Protein 9DUJ (pdb70)

Secondary structure (DSSP, 8-state):
---SS--TTSHHHHH--HHHHHHHHHH-SEEEETTTTEEEE-SHHHHHHHHT-TTTEES-GGGGT-PPPTT--SGGG--TTTTHHHHHHHHHHHHTS-HHHHHHHHHHHHHHHHHHHHTSS-EEIIIIIIHHHHHHHHHHHHT-PPPP-SHHHHHHHHHHHHHTTTTT-GGGHHHHHHHHHHHHHHHHHHHHS--SSSHHHHHHHH-TTSS--SSHHHHHHHHHHHHHHHHHHHHHHHHHHHHHHHSTTHHHHHHTTSS-HHHHHHHHHHHH-SB--EEEEE-S-EEETTEEE-TT-EEEE-HHHHTT-TTTSSSTTS--TT-SS----TT--GGG--S-HHHHHHHHHHHHHHHTTSTT-EE-S--EE-S-SSB--EEE-EEE--/----

Sequence (390 aa):
HTDPLFSPLDPAVLADPYPVYRRLRETTHPVYWHAGLDSWLMTRHADCTTAILRDPGRFSTDFRKKIDIPTPPTLLSLQTLDPPDQTPLRHLALDAVRAQDLDALRKELTLFADQLLDEELADRESFDFIHHDYADVFTLRAITRFIGVEPPETDEAFARFNDDLDHSMDAQLDPDAEEPGLRARAHFNDLVRSSWLGDPGPHGVLPDVVRLLPGSGVEADDVLVNSVRAFFHAGFEVPSRFLGNALAALLATPGAWEQLVRGDVGLDTAVEELIRYVGPVQALARACLQDTELGGMAVKEGQVVTALIGAANRDPDQFPDPETLRLDRKPNNHLGFGRGAHSCLGLNVARIEAHVTLGALLRHHPPGGVVRSAGEPVVRPNGTLRGLSRRLPLTTLGRYLH

Structure (mmCIF, N/CA/C/O backbone):
data_9DUJ
#
_entry.id   9DUJ
#
_cell.length_a   56.258
_cell.length_b   77.833
_cell.length_c   89.178
_cell.angle_alpha   90.00
_cell.angle_beta   90.00
_cell.angle_gamma   90.00
#
_symmetry.space_group_name_H-M   'P 21 21 21'
#
loop_
_entity.id
_entity.type
_entity.pdbx_description
1 polymer 'Cytochrome P450'
2 polymer NLE-ARG-TYR-LEU-HIS
3 non-polymer 'PROTOPORPHYRIN IX CONTAINING FE'
4 non-polymer 'CHLORIDE ION'
5 non-polymer 'ACETATE ION'
6 non-polymer GLYCEROL
7 water water
#
loop_
_atom_site.group_PDB
_atom_site.id
_atom_site.type_symbol
_atom_site.label_atom_id
_atom_site.label_alt_id
_atom_site.label_comp_id
_atom_site.label_asym_id
_atom_site.label_entity_id
_atom_site.label_seq_id
_atom_site.pdbx_PDB_ins_code
_atom_site.Cartn_x
_atom_site.Cartn_y
_atom_site.Cartn_z
_atom_site.occupancy
_atom_site.B_iso_or_equiv
_atom_site.auth_seq_id
_atom_site.auth_comp_id
_atom_site.auth_asym_id
_atom_site.auth_atom_id
_atom_site.pdbx_PDB_model_num
ATOM 1 N N . HIS A 1 11 ? -34.846 -8.423 37.176 1.00 54.92 9 HIS A N 1
ATOM 2 C CA . HIS A 1 11 ? -34.522 -9.136 35.945 1.00 50.23 9 HIS A CA 1
ATOM 3 C C . HIS A 1 11 ? -33.078 -9.630 35.980 1.00 49.11 9 HIS A C 1
ATOM 4 O O . HIS A 1 11 ? -32.724 -10.600 35.307 1.00 45.36 9 HIS A O 1
ATOM 11 N N . THR A 1 12 ? -32.252 -8.952 36.773 1.00 43.25 10 THR A N 1
ATOM 12 C CA . THR A 1 12 ? -30.846 -9.313 36.886 1.00 39.34 10 THR A CA 1
ATOM 13 C C . THR A 1 12 ? -30.693 -10.677 37.551 1.00 33.43 10 THR A C 1
ATOM 14 O O . THR A 1 12 ? -31.411 -11.011 38.498 1.00 36.43 10 THR A O 1
ATOM 18 N N . ASP A 1 13 ? -29.758 -11.474 37.041 1.00 27.80 11 ASP A N 1
ATOM 19 C CA . ASP A 1 13 ? -29.503 -12.775 37.640 1.00 26.63 11 ASP A CA 1
ATOM 20 C C . ASP A 1 13 ? -28.761 -12.599 38.965 1.00 24.37 11 ASP A C 1
ATOM 21 O O . ASP A 1 13 ? -27.837 -11.783 39.060 1.00 23.94 11 ASP A O 1
ATOM 26 N N . PRO A 1 14 ? -29.142 -13.339 40.011 1.00 22.67 12 PRO A N 1
ATOM 27 C CA . PRO A 1 14 ? -28.512 -13.127 41.324 1.00 28.06 12 PRO A CA 1
ATOM 28 C C . PRO A 1 14 ? -27.053 -13.561 41.398 1.00 24.87 12 PRO A C 1
ATOM 29 O O . PRO A 1 14 ? -26.390 -13.252 42.399 1.00 25.29 12 PRO A O 1
ATOM 33 N N . LEU A 1 15 ? -26.516 -14.235 40.379 1.00 21.07 13 LEU A N 1
ATOM 34 C CA . LEU A 1 15 ? -25.164 -14.765 40.492 1.00 19.31 13 LEU A CA 1
ATOM 35 C C . LEU A 1 15 ? -24.243 -14.414 39.330 1.00 17.04 13 LEU A C 1
ATOM 36 O O . LEU A 1 15 ? -23.037 -14.261 39.533 1.00 19.84 13 LEU A O 1
ATOM 41 N N . PHE A 1 16 ? -24.773 -14.297 38.113 1.00 16.52 14 PHE A N 1
ATOM 42 C CA . PHE A 1 16 ? -23.903 -14.218 36.941 1.00 15.75 14 PHE A CA 1
ATOM 43 C C . PHE A 1 16 ? -24.572 -13.436 35.818 1.00 13.14 14 PHE A C 1
ATOM 44 O O . PHE A 1 16 ? -25.601 -13.860 35.285 1.00 14.96 14 PHE A O 1
ATOM 52 N N . SER A 1 17 ? -23.986 -12.287 35.465 1.00 15.92 15 SER A N 1
ATOM 53 C CA . SER A 1 17 ? -24.459 -11.432 34.375 1.00 16.69 15 SER A CA 1
ATOM 54 C C . SER A 1 17 ? -23.313 -11.271 33.386 1.00 14.92 15 SER A C 1
ATOM 55 O O . SER A 1 17 ? -22.496 -10.346 33.520 1.00 16.43 15 SER A O 1
ATOM 58 N N . PRO A 1 18 ? -23.218 -12.142 32.373 1.00 14.90 16 PRO A N 1
ATOM 59 C CA . PRO A 1 18 ? -21.992 -12.184 31.555 1.00 14.59 16 PRO A CA 1
ATOM 60 C C . PRO A 1 18 ? -21.725 -10.925 30.746 1.00 12.73 16 PRO A C 1
ATOM 61 O O . PRO A 1 18 ? -20.564 -10.670 30.409 1.00 15.44 16 PRO A O 1
ATOM 65 N N . LEU A 1 19 ? -22.747 -10.134 30.415 1.00 14.70 17 LEU A N 1
ATOM 66 C CA . LEU A 1 19 ? -22.554 -8.921 29.631 1.00 15.09 17 LEU A CA 1
ATOM 67 C C . LEU A 1 19 ? -22.610 -7.650 30.478 1.00 16.45 17 LEU A C 1
ATOM 68 O O . LEU A 1 19 ? -22.548 -6.544 29.929 1.00 17.87 17 LEU A O 1
ATOM 73 N N . ASP A 1 20 ? -22.714 -7.780 31.795 1.00 16.92 18 ASP A N 1
ATOM 74 C CA . ASP A 1 20 ? -22.531 -6.632 32.675 1.00 17.27 18 ASP A CA 1
ATOM 75 C C . ASP A 1 20 ? -21.119 -6.082 32.492 1.00 18.25 18 ASP A C 1
ATOM 76 O O . ASP A 1 20 ? -20.152 -6.851 32.549 1.00 14.69 18 ASP A O 1
ATOM 81 N N . PRO A 1 21 ? -20.951 -4.774 32.273 1.00 18.44 19 PRO A N 1
ATOM 82 C CA . PRO A 1 21 ? -19.591 -4.237 32.084 1.00 17.34 19 PRO A CA 1
ATOM 83 C C . PRO A 1 21 ? -18.632 -4.547 33.221 1.00 15.49 19 PRO A C 1
ATOM 84 O O . PRO A 1 21 ? -17.430 -4.718 32.974 1.00 17.01 19 PRO A O 1
ATOM 88 N N . ALA A 1 22 ? -19.111 -4.623 34.463 1.00 15.54 20 ALA A N 1
ATOM 89 C CA . ALA A 1 22 ? -18.204 -4.959 35.552 1.00 14.76 20 ALA A CA 1
ATOM 90 C C . ALA A 1 22 ? -17.752 -6.413 35.477 1.00 17.75 20 ALA A C 1
ATOM 91 O O . ALA A 1 22 ? -16.621 -6.732 35.867 1.00 19.35 20 ALA A O 1
ATOM 93 N N . VAL A 1 23 ? -18.615 -7.298 34.976 1.00 14.24 21 VAL A N 1
ATOM 94 C CA . VAL A 1 23 ? -18.223 -8.691 34.784 1.00 13.35 21 VAL A CA 1
ATOM 95 C C . VAL A 1 23 ? -17.277 -8.820 33.595 1.00 14.12 21 VAL A C 1
ATOM 96 O O . VAL A 1 23 ? -16.261 -9.524 33.665 1.00 14.15 21 VAL A O 1
ATOM 100 N N . LEU A 1 24 ? -17.589 -8.135 32.488 1.00 13.79 22 LEU A N 1
ATOM 101 C CA . LEU A 1 24 ? -16.709 -8.150 31.322 1.00 13.13 22 LEU A CA 1
ATOM 102 C C . LEU A 1 24 ? -15.312 -7.640 31.650 1.00 14.15 22 LEU A C 1
ATOM 103 O O . LEU A 1 24 ? -14.327 -8.110 31.067 1.00 13.68 22 LEU A O 1
ATOM 108 N N . ALA A 1 25 ? -15.196 -6.685 32.573 1.00 12.71 23 ALA A N 1
ATOM 109 C CA . ALA A 1 25 ? -13.876 -6.185 32.939 1.00 14.22 23 ALA A CA 1
ATOM 110 C C . ALA A 1 25 ? -13.015 -7.285 33.548 1.00 15.75 23 ALA A C 1
ATOM 111 O O . ALA A 1 25 ? -11.802 -7.339 33.311 1.00 18.85 23 ALA A O 1
ATOM 113 N N . ASP A 1 26 ? -13.624 -8.170 34.344 1.00 14.65 24 ASP A N 1
ATOM 114 C CA . ASP A 1 26 ? -12.903 -9.261 34.989 1.00 16.60 24 ASP A CA 1
ATOM 115 C C . ASP A 1 26 ? -13.899 -10.321 35.441 1.00 12.44 24 ASP A C 1
ATOM 116 O O . ASP A 1 26 ? -14.443 -10.233 36.549 1.00 15.56 24 ASP A O 1
ATOM 121 N N . PRO A 1 27 ? -14.162 -11.347 34.628 1.00 10.36 25 PRO A N 1
ATOM 122 C CA . PRO A 1 27 ? -15.207 -12.313 34.996 1.00 10.42 25 PRO A CA 1
ATOM 123 C C . PRO A 1 27 ? -14.765 -13.372 35.981 1.00 10.04 25 PRO A C 1
ATOM 124 O O . PRO A 1 27 ? -15.624 -14.078 36.522 1.00 11.87 25 PRO A O 1
ATOM 128 N N . TYR A 1 28 ? -13.480 -13.501 36.236 1.00 10.39 26 TYR A N 1
ATOM 129 C CA . TYR A 1 28 ? -13.002 -14.666 36.970 1.00 10.05 26 TYR A CA 1
ATOM 130 C C . TYR A 1 28 ? -13.430 -14.677 38.439 1.00 11.25 26 TYR A C 1
ATOM 131 O O . TYR A 1 28 ? -13.761 -15.754 38.943 1.00 12.12 26 TYR A O 1
ATOM 140 N N . PRO A 1 29 ? -13.472 -13.546 39.161 1.00 11.75 27 PRO A N 1
ATOM 141 C CA . PRO A 1 29 ? -14.064 -13.604 40.510 1.00 11.45 27 PRO A CA 1
ATOM 142 C C . PRO A 1 29 ? -15.527 -13.998 40.502 1.00 10.76 27 PRO A C 1
ATOM 143 O O . PRO A 1 29 ? -15.990 -14.658 41.444 1.00 12.46 27 PRO A O 1
ATOM 147 N N . VAL A 1 30 ? -16.276 -13.605 39.470 1.00 11.49 28 VAL A N 1
ATOM 148 C CA . VAL A 1 30 ? -17.680 -13.983 39.382 1.00 11.69 28 VAL A CA 1
ATOM 149 C C . VAL A 1 30 ? -17.803 -15.476 39.109 1.00 11.44 28 VAL A C 1
ATOM 150 O O . VAL A 1 30 ? -18.612 -16.174 39.734 1.00 11.85 28 VAL A O 1
ATOM 154 N N . TYR A 1 31 ? -16.981 -15.994 38.188 1.00 11.56 29 TYR A N 1
ATOM 155 C CA . TYR A 1 31 ? -16.913 -17.434 37.963 1.00 11.10 29 TYR A CA 1
ATOM 156 C C . TYR A 1 31 ? -16.619 -18.177 39.254 1.00 8.37 29 TYR A C 1
ATOM 157 O O . TYR A 1 31 ? -17.183 -19.252 39.510 1.00 9.72 29 TYR A O 1
ATOM 166 N N . ARG A 1 32 ? -15.685 -17.647 40.048 1.00 8.44 30 ARG A N 1
ATOM 167 C CA . ARG A 1 32 ? -15.289 -18.333 41.276 1.00 9.25 30 ARG A CA 1
ATOM 168 C C . ARG A 1 32 ? -16.426 -18.358 42.291 1.00 11.64 30 ARG A C 1
ATOM 169 O O . ARG A 1 32 ? -16.710 -19.407 42.879 1.00 11.80 30 ARG A O 1
ATOM 177 N N . ARG A 1 33 ? -17.103 -17.223 42.489 1.00 13.08 31 ARG A N 1
ATOM 178 C CA . ARG A 1 33 ? -18.242 -17.198 43.404 1.00 13.47 31 ARG A CA 1
ATOM 179 C C . ARG A 1 33 ? -19.344 -18.140 42.933 1.00 14.02 31 ARG A C 1
ATOM 180 O O . ARG A 1 33 ? -19.966 -18.837 43.742 1.00 15.18 31 ARG A O 1
ATOM 188 N N . LEU A 1 34 ? -19.567 -18.210 41.619 1.00 11.85 32 LEU A N 1
ATOM 189 C CA . LEU A 1 34 ? -20.557 -19.133 41.079 1.00 10.93 32 LEU A CA 1
ATOM 190 C C . LEU A 1 34 ? -20.161 -20.586 41.346 1.00 11.81 32 LEU A C 1
ATOM 191 O O . LEU A 1 34 ? -20.983 -21.397 41.795 1.00 12.71 32 LEU A O 1
ATOM 196 N N . ARG A 1 35 ? -18.896 -20.930 41.079 1.00 11.10 33 ARG A N 1
ATOM 197 C CA . ARG A 1 35 ? -18.409 -22.290 41.315 1.00 10.17 33 ARG A CA 1
ATOM 198 C C . ARG A 1 35 ? -18.556 -22.692 42.779 1.00 10.34 33 ARG A C 1
ATOM 199 O O . ARG A 1 35 ? -18.900 -23.843 43.085 1.00 12.34 33 ARG A O 1
ATOM 207 N N . GLU A 1 36 ? -18.298 -21.755 43.689 1.00 9.86 34 GLU A N 1
ATOM 208 C CA . GLU A 1 36 ? -18.358 -22.052 45.117 1.00 10.91 34 GLU A CA 1
ATOM 209 C C . GLU A 1 36 ? -19.791 -22.211 45.606 1.00 14.08 34 GLU A C 1
ATOM 210 O O . GLU A 1 36 ? -20.036 -22.974 46.550 1.00 18.04 34 GLU A O 1
ATOM 216 N N . THR A 1 37 ? -20.740 -21.506 44.994 1.00 13.52 35 THR A N 1
ATOM 217 C CA A THR A 1 37 ? -22.110 -21.513 45.491 0.18 14.19 35 THR A CA 1
ATOM 218 C CA B THR A 1 37 ? -22.130 -21.447 45.438 0.82 14.11 35 THR A CA 1
ATOM 219 C C . THR A 1 37 ? -23.015 -22.468 44.723 1.00 13.82 35 THR A C 1
ATOM 220 O O . THR A 1 37 ? -23.736 -23.247 45.354 1.00 15.27 35 THR A O 1
ATOM 227 N N . HIS A 1 38 ? -22.985 -22.460 43.392 1.00 11.06 36 HIS A N 1
ATOM 228 C CA . HIS A 1 38 ? -23.812 -23.351 42.583 1.00 11.67 36 HIS A CA 1
ATOM 229 C C . HIS A 1 38 ? -22.978 -23.832 41.410 1.00 10.91 36 HIS A C 1
ATOM 230 O O . HIS A 1 38 ? -23.089 -23.303 40.300 1.00 11.58 36 HIS A O 1
ATOM 237 N N . PRO A 1 39 ? -22.135 -24.847 41.616 1.00 10.23 37 PRO A N 1
ATOM 238 C CA . PRO A 1 39 ? -21.260 -25.308 40.517 1.00 9.38 37 PRO A CA 1
ATOM 239 C C . PRO A 1 39 ? -22.019 -25.879 39.334 1.00 12.32 37 PRO A C 1
ATOM 240 O O . PRO A 1 39 ? -21.451 -25.975 38.230 1.00 10.30 37 PRO A O 1
ATOM 244 N N . VAL A 1 40 ? -23.282 -26.253 39.529 1.00 10.89 38 VAL A N 1
ATOM 245 C CA . VAL A 1 40 ? -24.213 -26.610 38.465 1.00 9.56 38 VAL A CA 1
ATOM 246 C C . VAL A 1 40 ? -25.455 -25.758 38.688 1.00 13.11 38 VAL A C 1
ATOM 247 O O . VAL A 1 40 ? -26.207 -25.985 39.647 1.00 14.26 38 VAL A O 1
ATOM 251 N N . TYR A 1 41 ? -25.660 -24.765 37.827 1.00 11.77 39 TYR A N 1
ATOM 252 C CA . TYR A 1 41 ? -26.536 -23.637 38.126 1.00 12.39 39 TYR A CA 1
ATOM 253 C C . TYR A 1 41 ? -27.511 -23.398 36.986 1.00 14.25 39 TYR A C 1
ATOM 254 O O . TYR A 1 41 ? -27.090 -23.230 35.840 1.00 12.33 39 TYR A O 1
ATOM 263 N N . TRP A 1 42 ? -28.808 -23.350 37.293 1.00 13.15 40 TRP A N 1
ATOM 264 C CA . TRP A 1 42 ? -29.787 -22.995 36.274 1.00 12.84 40 TRP A CA 1
ATOM 265 C C . TRP A 1 42 ? -29.818 -21.480 36.112 1.00 12.20 40 TRP A C 1
ATOM 266 O O . TRP A 1 42 ? -30.147 -20.749 37.055 1.00 14.42 40 TRP A O 1
ATOM 277 N N . HIS A 1 43 ? -29.464 -21.011 34.918 1.00 11.23 41 HIS A N 1
ATOM 278 C CA . HIS A 1 43 ? -29.476 -19.595 34.589 1.00 14.26 41 HIS A CA 1
ATOM 279 C C . HIS A 1 43 ? -30.695 -19.333 33.709 1.00 13.34 41 HIS A C 1
ATOM 280 O O . HIS A 1 43 ? -30.737 -19.759 32.552 1.00 15.55 41 HIS A O 1
ATOM 287 N N . ALA A 1 44 ? -31.697 -18.652 34.276 1.00 17.10 42 ALA A N 1
ATOM 288 C CA . ALA A 1 44 ? -32.959 -18.450 33.570 1.00 16.94 42 ALA A CA 1
ATOM 289 C C . ALA A 1 44 ? -32.788 -17.568 32.335 1.00 14.88 42 ALA A C 1
ATOM 290 O O . ALA A 1 44 ? -33.374 -17.850 31.285 1.00 17.90 42 ALA A O 1
ATOM 292 N N . GLY A 1 45 ? -31.994 -16.500 32.441 1.00 17.66 43 GLY A N 1
ATOM 293 C CA . GLY A 1 45 ? -31.805 -15.616 31.301 1.00 18.26 43 GLY A CA 1
ATOM 294 C C . GLY A 1 45 ? -31.135 -16.309 30.131 1.00 19.94 43 GLY A C 1
ATOM 295 O O . GLY A 1 45 ? -31.495 -16.086 28.972 1.00 19.72 43 GLY A O 1
ATOM 296 N N . LEU A 1 46 ? -30.153 -17.159 30.417 1.00 15.41 44 LEU A N 1
ATOM 297 C CA . LEU A 1 46 ? -29.485 -17.929 29.375 1.00 14.42 44 LEU A CA 1
ATOM 298 C C . LEU A 1 46 ? -30.253 -19.180 28.978 1.00 16.88 44 LEU A C 1
ATOM 299 O O . LEU A 1 46 ? -29.890 -19.815 27.978 1.00 15.82 44 LEU A O 1
ATOM 304 N N . ASP A 1 47 ? -31.300 -19.536 29.728 1.00 16.69 45 ASP A N 1
ATOM 305 C CA . ASP A 1 47 ? -32.090 -20.744 29.492 1.00 15.65 45 ASP A CA 1
ATOM 306 C C . ASP A 1 47 ? -31.185 -21.974 29.403 1.00 15.39 45 ASP A C 1
ATOM 307 O O . ASP A 1 47 ? -31.301 -22.801 28.497 1.00 16.04 45 ASP A O 1
ATOM 312 N N . SER A 1 48 ? -30.271 -22.087 30.364 1.00 14.17 46 SER A N 1
ATOM 313 C CA . SER A 1 48 ? -29.246 -23.124 30.319 1.00 13.59 46 SER A CA 1
ATOM 314 C C . SER A 1 48 ? -28.722 -23.398 31.722 1.00 10.78 46 SER A C 1
ATOM 315 O O . SER A 1 48 ? -28.656 -22.498 32.559 1.00 12.69 46 SER A O 1
ATOM 318 N N . TRP A 1 49 ? -28.333 -24.649 31.965 1.00 12.08 47 TRP A N 1
ATOM 319 C CA . TRP A 1 49 ? -27.470 -24.940 33.097 1.00 10.55 47 TRP A CA 1
ATOM 320 C C . TRP A 1 49 ? -26.068 -24.428 32.800 1.00 12.13 47 TRP A C 1
ATOM 321 O O . TRP A 1 49 ? -25.609 -24.458 31.654 1.00 11.81 47 TRP A O 1
ATOM 332 N N . LEU A 1 50 ? -25.388 -23.952 33.841 1.00 9.30 48 LEU A N 1
ATOM 333 C CA . LEU A 1 50 ? -23.998 -23.521 33.737 1.00 9.58 48 LEU A CA 1
ATOM 334 C C . LEU A 1 50 ? -23.135 -24.402 34.634 1.00 9.59 48 LEU A C 1
ATOM 335 O O . LEU A 1 50 ? -23.398 -24.512 35.841 1.00 9.14 48 LEU A O 1
ATOM 340 N N . MET A 1 51 ? -22.129 -25.060 34.044 1.00 8.75 49 MET A N 1
ATOM 341 C CA . MET A 1 51 ? -21.189 -25.922 34.755 1.00 7.63 49 MET A CA 1
ATOM 342 C C . MET A 1 51 ? -19.844 -25.210 34.842 1.00 8.41 49 MET A C 1
ATOM 343 O O . MET A 1 51 ? -19.241 -24.883 33.806 1.00 9.46 49 MET A O 1
ATOM 348 N N . THR A 1 52 ? -19.370 -24.972 36.065 1.00 9.07 50 THR A N 1
ATOM 349 C CA . THR A 1 52 ? -18.130 -24.236 36.284 1.00 8.11 50 THR A CA 1
ATOM 350 C C . THR A 1 52 ? -16.992 -25.100 36.818 1.00 8.42 50 THR A C 1
ATOM 351 O O . THR A 1 52 ? -15.903 -24.575 37.081 1.00 8.20 50 THR A O 1
ATOM 355 N N . ARG A 1 53 ? -17.193 -26.411 36.948 1.00 8.48 51 ARG A N 1
ATOM 356 C CA . ARG A 1 53 ? -16.149 -27.305 37.429 1.00 9.29 51 ARG A CA 1
ATOM 357 C C . ARG A 1 53 ? -15.531 -28.103 36.289 1.00 6.29 51 ARG A C 1
ATOM 358 O O . ARG A 1 53 ? -16.202 -28.477 35.327 1.00 9.87 51 ARG A O 1
ATOM 366 N N . HIS A 1 54 ? -14.240 -28.377 36.444 1.00 7.03 52 HIS A N 1
ATOM 367 C CA . HIS A 1 54 ? -13.457 -29.061 35.417 1.00 7.83 52 HIS A CA 1
ATOM 368 C C . HIS A 1 54 ? -13.967 -30.478 35.140 1.00 7.69 52 HIS A C 1
ATOM 369 O O . HIS A 1 54 ? -14.094 -30.880 33.977 1.00 8.54 52 HIS A O 1
ATOM 376 N N . ALA A 1 55 ? -14.293 -31.248 36.184 1.00 9.86 53 ALA A N 1
ATOM 377 C CA . ALA A 1 55 ? -14.747 -32.614 35.935 1.00 7.87 53 ALA A CA 1
ATOM 378 C C . ALA A 1 55 ? -16.088 -32.638 35.207 1.00 10.76 53 ALA A C 1
ATOM 379 O O . ALA A 1 55 ? -16.299 -33.469 34.314 1.00 11.12 53 ALA A O 1
ATOM 381 N N . ASP A 1 56 ? -17.012 -31.743 35.567 1.00 10.75 54 ASP A N 1
ATOM 382 C CA . ASP A 1 56 ? -18.313 -31.733 34.899 1.00 9.61 54 ASP A CA 1
ATOM 383 C C . ASP A 1 56 ? -18.188 -31.268 33.453 1.00 10.48 54 ASP A C 1
ATOM 384 O O . ASP A 1 56 ? -18.851 -31.809 32.556 1.00 10.97 54 ASP A O 1
ATOM 389 N N . CYS A 1 57 ? -17.363 -30.253 33.207 1.00 7.97 55 CYS A N 1
ATOM 390 C CA . CYS A 1 57 ? -17.163 -29.808 31.830 1.00 9.00 55 CYS A CA 1
ATOM 391 C C . CYS A 1 57 ? -16.542 -30.902 30.982 1.00 8.91 55 CYS A C 1
ATOM 392 O O . CYS A 1 57 ? -16.949 -31.106 29.831 1.00 9.75 55 CYS A O 1
ATOM 395 N N . THR A 1 58 ? -15.549 -31.623 31.519 1.00 10.18 56 THR A N 1
ATOM 396 C CA A THR A 1 58 ? -14.924 -32.712 30.769 0.86 10.47 56 THR A CA 1
ATOM 397 C CA B THR A 1 58 ? -14.960 -32.653 30.676 0.14 10.55 56 THR A CA 1
ATOM 398 C C . THR A 1 58 ? -15.943 -33.790 30.425 1.00 11.91 56 THR A C 1
ATOM 399 O O . THR A 1 58 ? -15.958 -34.329 29.310 1.00 12.98 56 THR A O 1
ATOM 406 N N . ALA A 1 59 ? -16.801 -34.124 31.395 1.00 11.48 57 ALA A N 1
ATOM 407 C CA . ALA A 1 59 ? -17.800 -35.166 31.172 1.00 13.57 57 ALA A CA 1
ATOM 408 C C . ALA A 1 59 ? -18.792 -34.765 30.088 1.00 13.18 57 ALA A C 1
ATOM 409 O O . ALA A 1 59 ? -19.173 -35.592 29.250 1.00 16.31 57 ALA A O 1
ATOM 411 N N . ILE A 1 60 ? -19.214 -33.500 30.080 1.00 11.23 58 ILE A N 1
ATOM 412 C CA . ILE A 1 60 ? -20.118 -33.019 29.041 1.00 11.11 58 ILE A CA 1
ATOM 413 C C . ILE A 1 60 ? -19.477 -33.164 27.664 1.00 11.63 58 ILE A C 1
ATOM 414 O O . ILE A 1 60 ? -20.095 -33.681 26.725 1.00 13.46 58 ILE A O 1
ATOM 419 N N . LEU A 1 61 ? -18.225 -32.717 27.525 1.00 9.30 59 LEU A N 1
ATOM 420 C CA . LEU A 1 61 ? -17.583 -32.712 26.213 1.00 10.19 59 LEU A CA 1
ATOM 421 C C . LEU A 1 61 ? -17.288 -34.114 25.697 1.00 12.64 59 LEU A C 1
ATOM 422 O O . LEU A 1 61 ? -17.216 -34.308 24.476 1.00 12.62 59 LEU A O 1
ATOM 427 N N . ARG A 1 62 ? -17.135 -35.091 26.584 1.00 11.80 60 ARG A N 1
ATOM 428 C CA . ARG A 1 62 ? -16.775 -36.445 26.180 1.00 11.60 60 ARG A CA 1
ATOM 429 C C . ARG A 1 62 ? -17.972 -37.350 25.895 1.00 14.51 60 ARG A C 1
ATOM 430 O O . ARG A 1 62 ? -17.766 -38.529 25.586 1.00 21.05 60 ARG A O 1
ATOM 438 N N . ASP A 1 63 ? -19.207 -36.852 25.965 1.00 14.36 61 ASP A N 1
ATOM 439 C CA . ASP A 1 63 ? -20.398 -37.705 25.863 1.00 15.48 61 ASP A CA 1
ATOM 440 C C . ASP A 1 63 ? -21.417 -37.143 24.877 1.00 15.72 61 ASP A C 1
ATOM 441 O O . ASP A 1 63 ? -22.449 -36.592 25.285 1.00 16.45 61 ASP A O 1
ATOM 446 N N . PRO A 1 64 ? -21.190 -37.320 23.569 1.00 14.85 62 PRO A N 1
ATOM 447 C CA . PRO A 1 64 ? -22.122 -36.753 22.577 1.00 16.13 62 PRO A CA 1
ATOM 448 C C . PRO A 1 64 ? -23.476 -37.438 22.539 1.00 17.23 62 PRO A C 1
ATOM 449 O O . PRO A 1 64 ? -24.453 -36.808 22.115 1.00 18.13 62 PRO A O 1
ATOM 453 N N . GLY A 1 65 ? -23.573 -38.700 22.964 1.00 18.77 63 GLY A N 1
ATOM 454 C CA . GLY A 1 65 ? -24.873 -39.347 23.030 1.00 20.91 63 GLY A CA 1
ATOM 455 C C . GLY A 1 65 ? -25.785 -38.757 24.081 1.00 20.46 63 GLY A C 1
ATOM 456 O O . GLY A 1 65 ? -27.011 -38.887 23.977 1.00 26.08 63 GLY A O 1
ATOM 457 N N . ARG A 1 66 ? -25.212 -38.108 25.088 1.00 15.23 64 ARG A N 1
ATOM 458 C CA . ARG A 1 66 ? -25.959 -37.445 26.145 1.00 14.70 64 ARG A CA 1
ATOM 459 C C . ARG A 1 66 ? -26.022 -35.936 25.960 1.00 15.46 64 ARG A C 1
ATOM 460 O O . ARG A 1 66 ? -27.035 -35.321 26.306 1.00 14.85 64 ARG A O 1
ATOM 468 N N . PHE A 1 67 ? -24.966 -35.335 25.403 1.00 12.83 65 PHE A N 1
ATOM 469 C CA . PHE A 1 67 ? -24.827 -33.883 25.314 1.00 12.58 65 PHE A CA 1
ATOM 470 C C . PHE A 1 67 ? -24.436 -33.538 23.881 1.00 10.14 65 PHE A C 1
ATOM 471 O O . PHE A 1 67 ? -23.276 -33.709 23.487 1.00 13.54 65 PHE A O 1
ATOM 479 N N . SER A 1 68 ? -25.410 -33.060 23.115 1.00 10.67 66 SER A N 1
ATOM 480 C CA . SER A 1 68 ? -25.321 -32.976 21.662 1.00 9.72 66 SER A CA 1
ATOM 481 C C . SER A 1 68 ? -25.032 -31.554 21.186 1.00 10.34 66 SER A C 1
ATOM 482 O O . SER A 1 68 ? -25.486 -30.578 21.787 1.00 10.86 66 SER A O 1
ATOM 485 N N . THR A 1 69 ? -24.307 -31.441 20.069 1.00 10.68 67 THR A N 1
ATOM 486 C CA . THR A 1 69 ? -24.161 -30.149 19.407 1.00 9.89 67 THR A CA 1
ATOM 487 C C . THR A 1 69 ? -25.276 -29.868 18.407 1.00 10.30 67 THR A C 1
ATOM 488 O O . THR A 1 69 ? -25.303 -28.781 17.829 1.00 11.23 67 THR A O 1
ATOM 492 N N . ASP A 1 70 ? -26.165 -30.831 18.168 1.00 11.49 68 ASP A N 1
ATOM 493 C CA . ASP A 1 70 ? -27.200 -30.740 17.137 1.00 10.95 68 ASP A CA 1
ATOM 494 C C . ASP A 1 70 ? -28.522 -30.463 17.841 1.00 12.19 68 ASP A C 1
ATOM 495 O O . ASP A 1 70 ? -29.222 -31.384 18.268 1.00 13.24 68 ASP A O 1
ATOM 500 N N . PHE A 1 71 ? -28.867 -29.181 17.964 1.00 11.12 69 PHE A N 1
ATOM 501 C CA . PHE A 1 71 ? -30.041 -28.817 18.750 1.00 11.01 69 PHE A CA 1
ATOM 502 C C . PHE A 1 71 ? -31.344 -29.162 18.036 1.00 12.13 69 PHE A C 1
ATOM 503 O O . PHE A 1 71 ? -32.413 -29.013 18.639 1.00 13.08 69 PHE A O 1
ATOM 511 N N . ARG A 1 72 ? -31.291 -29.607 16.775 1.00 14.58 70 ARG A N 1
ATOM 512 C CA . ARG A 1 72 ? -32.486 -30.170 16.156 1.00 13.92 70 ARG A CA 1
ATOM 513 C C . ARG A 1 72 ? -33.007 -31.350 16.962 1.00 15.32 70 ARG A C 1
ATOM 514 O O . ARG A 1 72 ? -34.211 -31.634 16.944 1.00 16.79 70 ARG A O 1
ATOM 522 N N . LYS A 1 73 ? -32.122 -32.030 17.697 1.00 14.13 71 LYS A N 1
ATOM 523 C CA A LYS A 1 73 ? -32.522 -33.164 18.520 0.48 14.35 71 LYS A CA 1
ATOM 524 C CA B LYS A 1 73 ? -32.523 -33.165 18.518 0.52 14.35 71 LYS A CA 1
ATOM 525 C C . LYS A 1 73 ? -33.360 -32.756 19.726 1.00 16.37 71 LYS A C 1
ATOM 526 O O . LYS A 1 73 ? -33.981 -33.629 20.348 1.00 19.72 71 LYS A O 1
ATOM 537 N N . ILE A 1 74 ? -33.410 -31.464 20.066 1.00 14.70 72 ILE A N 1
ATOM 538 C CA . ILE A 1 74 ? -34.313 -30.982 21.111 1.00 14.33 72 ILE A CA 1
ATOM 539 C C . ILE A 1 74 ? -35.261 -29.963 20.486 1.00 15.83 72 ILE A C 1
ATOM 540 O O . ILE A 1 74 ? -35.709 -29.013 21.142 1.00 18.68 72 ILE A O 1
ATOM 545 N N . ASP A 1 75 ? -35.546 -30.155 19.194 1.00 17.56 73 ASP A N 1
ATOM 546 C CA . ASP A 1 75 ? -36.620 -29.473 18.464 1.00 22.46 73 ASP A CA 1
ATOM 547 C C . ASP A 1 75 ? -36.326 -27.998 18.210 1.00 23.00 73 ASP A C 1
ATOM 548 O O . ASP A 1 75 ? -37.246 -27.180 18.133 1.00 25.01 73 ASP A O 1
ATOM 553 N N . ILE A 1 76 ? -35.059 -27.641 18.058 1.00 16.41 74 ILE A N 1
ATOM 554 C CA . ILE A 1 76 ? -34.654 -26.288 17.696 1.00 17.26 74 ILE A CA 1
ATOM 555 C C . ILE A 1 76 ? -34.083 -26.341 16.284 1.00 17.84 74 ILE A C 1
ATOM 556 O O . ILE A 1 76 ? -33.068 -27.015 16.064 1.00 17.78 74 ILE A O 1
ATOM 561 N N . PRO A 1 77 ? -34.701 -25.682 15.301 1.00 19.95 75 PRO A N 1
ATOM 562 C CA . PRO A 1 77 ? -34.189 -25.765 13.929 1.00 16.32 75 PRO A CA 1
ATOM 563 C C . PRO A 1 77 ? -32.841 -25.075 13.805 1.00 15.28 75 PRO A C 1
ATOM 564 O O . PRO A 1 77 ? -32.543 -24.109 14.513 1.00 17.78 75 PRO A O 1
ATOM 568 N N . THR A 1 78 ? -32.023 -25.586 12.888 1.00 15.53 76 THR A N 1
ATOM 569 C CA . THR A 1 78 ? -30.716 -24.993 12.637 1.00 14.46 76 THR A CA 1
ATOM 570 C C . THR A 1 78 ? -30.847 -23.915 11.572 1.00 13.70 76 THR A C 1
ATOM 571 O O . THR A 1 78 ? -31.271 -24.220 10.445 1.00 15.91 76 THR A O 1
ATOM 575 N N . PRO A 1 79 ? -30.512 -22.664 11.874 1.00 14.39 77 PRO A N 1
ATOM 576 C CA . PRO A 1 79 ? -30.666 -21.593 10.888 1.00 15.87 77 PRO A CA 1
ATOM 577 C C . PRO A 1 79 ? -29.774 -21.830 9.684 1.00 14.80 77 PRO A C 1
ATOM 578 O O . PRO A 1 79 ? -28.776 -22.566 9.764 1.00 14.58 77 PRO A O 1
ATOM 582 N N . PRO A 1 80 ? -30.098 -21.230 8.544 1.00 14.18 78 PRO A N 1
ATOM 583 C CA . PRO A 1 80 ? -29.164 -21.280 7.420 1.00 13.37 78 PRO A CA 1
ATOM 584 C C . PRO A 1 80 ? -27.812 -20.715 7.831 1.00 13.74 78 PRO A C 1
ATOM 585 O O . PRO A 1 80 ? -27.723 -19.815 8.674 1.00 13.10 78 PRO A O 1
ATOM 589 N N . THR A 1 81 ? -26.760 -21.257 7.209 1.00 11.74 79 THR A N 1
ATOM 590 C CA . THR A 1 81 ? -25.330 -21.023 7.421 1.00 12.59 79 THR A CA 1
ATOM 591 C C . THR A 1 81 ? -24.786 -21.803 8.619 1.00 11.40 79 THR A C 1
ATOM 592 O O . THR A 1 81 ? -23.563 -21.870 8.777 1.00 10.12 79 THR A O 1
ATOM 596 N N . LEU A 1 82 ? -25.628 -22.393 9.468 1.00 12.42 80 LEU A N 1
ATOM 597 C CA . LEU A 1 82 ? -25.127 -22.955 10.716 1.00 12.06 80 LEU A CA 1
ATOM 598 C C . LEU A 1 82 ? -25.091 -24.481 10.778 1.00 13.73 80 LEU A C 1
ATOM 599 O O . LEU A 1 82 ? -24.547 -25.023 11.748 1.00 13.25 80 LEU A O 1
ATOM 604 N N . LEU A 1 83 ? -25.622 -25.200 9.792 1.00 11.00 81 LEU A N 1
ATOM 605 C CA . LEU A 1 83 ? -25.466 -26.652 9.786 1.00 11.02 81 LEU A CA 1
ATOM 606 C C . LEU A 1 83 ? -24.077 -26.981 9.247 1.00 12.53 81 LEU A C 1
ATOM 607 O O . LEU A 1 83 ? -23.752 -26.656 8.097 1.00 11.94 81 LEU A O 1
ATOM 612 N N . SER A 1 84 ? -23.247 -27.603 10.081 1.00 11.55 82 SER A N 1
ATOM 613 C CA . SER A 1 84 ? -21.825 -27.722 9.778 1.00 11.81 82 SER A CA 1
ATOM 614 C C . SER A 1 84 ? -21.209 -28.775 10.688 1.00 12.45 82 SER A C 1
ATOM 615 O O . SER A 1 84 ? -21.877 -29.363 11.541 1.00 11.90 82 SER A O 1
ATOM 618 N N . LEU A 1 85 ? -19.909 -28.993 10.484 1.00 11.88 83 LEU A N 1
ATOM 619 C CA . LEU A 1 85 ? -19.089 -29.800 11.384 1.00 12.71 83 LEU A CA 1
ATOM 620 C C . LEU A 1 85 ? -19.353 -29.472 12.850 1.00 12.48 83 LEU A C 1
ATOM 621 O O . LEU A 1 85 ? -19.392 -30.375 13.694 1.00 12.66 83 LEU A O 1
ATOM 626 N N . GLN A 1 86 ? -19.530 -28.182 13.170 1.00 11.96 84 GLN A N 1
ATOM 627 C CA . GLN A 1 86 ? -19.696 -27.761 14.562 1.00 8.98 84 GLN A CA 1
ATOM 628 C C . GLN A 1 86 ? -21.026 -28.207 15.151 1.00 11.58 84 GLN A C 1
ATOM 629 O O . GLN A 1 86 ? -21.121 -28.380 16.370 1.00 13.48 84 GLN A O 1
ATOM 635 N N . THR A 1 87 ? -22.063 -28.387 14.324 1.00 10.70 85 THR A N 1
ATOM 636 C CA . THR A 1 87 ? -23.425 -28.576 14.816 1.00 11.01 85 THR A CA 1
ATOM 637 C C . THR A 1 87 ? -23.992 -29.935 14.421 1.00 11.85 85 THR A C 1
ATOM 638 O O . THR A 1 87 ? -25.217 -30.117 14.371 1.00 13.08 85 THR A O 1
ATOM 642 N N . LEU A 1 88 ? -23.120 -30.890 14.137 1.00 11.78 86 LEU A N 1
ATOM 643 C CA . LEU A 1 88 ? -23.488 -32.277 13.912 1.00 11.06 86 LEU A CA 1
ATOM 644 C C . LEU A 1 88 ? -22.802 -33.157 14.949 1.00 12.16 86 LEU 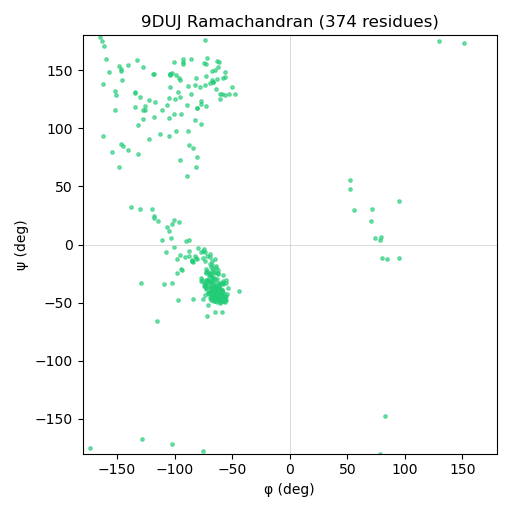A C 1
ATOM 645 O O . LEU A 1 88 ? -21.688 -32.856 15.389 1.00 13.11 86 LEU A O 1
ATOM 650 N N . ASP A 1 89 ? -23.482 -34.261 15.355 1.00 12.50 87 ASP A N 1
ATOM 651 C CA . ASP A 1 89 ? -22.926 -35.297 16.230 1.00 15.70 87 ASP A CA 1
ATOM 652 C C . ASP A 1 89 ? -22.495 -36.502 15.411 1.00 14.23 87 ASP A C 1
ATOM 653 O O . ASP A 1 89 ? -23.051 -36.763 14.340 1.00 13.42 87 ASP A O 1
ATOM 658 N N . PRO A 1 90 ? -21.575 -37.317 15.919 1.00 13.54 88 PRO A N 1
ATOM 659 C CA . PRO A 1 90 ? -21.357 -38.643 15.316 1.00 15.98 88 PRO A CA 1
ATOM 660 C C . PRO A 1 90 ? -22.648 -39.443 15.330 1.00 18.62 88 PRO A C 1
ATOM 661 O O . PRO A 1 90 ? -23.437 -39.348 16.283 1.00 19.35 88 PRO A O 1
ATOM 665 N N . PRO A 1 91 ? -22.914 -40.243 14.289 1.00 17.39 89 PRO A N 1
ATOM 666 C CA . PRO A 1 91 ? -22.066 -40.503 13.124 1.00 18.04 89 PRO A CA 1
ATOM 667 C C . PRO A 1 91 ? -22.234 -39.512 11.969 1.00 17.66 89 PRO A C 1
ATOM 668 O O . PRO A 1 91 ? -21.437 -39.565 11.038 1.00 18.86 89 PRO A O 1
ATOM 672 N N . ASP A 1 92 ? -23.244 -38.636 12.023 1.00 18.36 90 ASP A N 1
ATOM 673 C CA . ASP A 1 92 ? -23.469 -37.678 10.936 1.00 16.09 90 ASP A CA 1
ATOM 674 C C . ASP A 1 92 ? -22.255 -36.781 10.723 1.00 17.30 90 ASP A C 1
ATOM 675 O O . ASP A 1 92 ? -21.910 -36.437 9.587 1.00 16.91 90 ASP A O 1
ATOM 680 N N . GLN A 1 93 ? -21.617 -36.367 11.816 1.00 15.05 91 GLN A N 1
ATOM 681 C CA . GLN A 1 93 ? -20.444 -35.502 11.784 1.00 12.87 91 GLN A CA 1
ATOM 682 C C . GLN A 1 93 ? -19.183 -36.204 11.284 1.00 12.32 91 GLN A C 1
ATOM 683 O O . GLN A 1 93 ? -18.250 -35.534 10.822 1.00 12.77 91 GLN A O 1
ATOM 689 N N . THR A 1 94 ? -19.118 -37.528 11.379 1.00 13.92 92 THR A N 1
ATOM 690 C CA . THR A 1 94 ? -17.834 -38.213 11.303 1.00 13.32 92 THR A CA 1
ATOM 691 C C . THR A 1 94 ? -17.148 -38.092 9.939 1.00 15.02 92 THR A C 1
ATOM 692 O O . THR A 1 94 ? -15.932 -37.863 9.901 1.00 15.58 92 THR A O 1
ATOM 696 N N . PRO A 1 95 ? -17.850 -38.222 8.807 1.00 15.91 93 PRO A N 1
ATOM 697 C CA . PRO A 1 95 ? -17.150 -38.015 7.525 1.00 16.60 93 PRO A CA 1
ATOM 698 C C . PRO A 1 95 ? -16.517 -36.638 7.398 1.00 14.63 93 PRO A C 1
ATOM 699 O O . PRO A 1 95 ? -15.355 -36.537 6.970 1.00 15.17 93 PRO A O 1
ATOM 703 N N . LEU A 1 96 ? -17.251 -35.576 7.751 1.00 14.62 94 LEU A N 1
ATOM 704 C CA . LEU A 1 96 ? -16.690 -34.225 7.707 1.00 12.73 94 LEU A CA 1
ATOM 705 C C . LEU A 1 96 ? -15.524 -34.072 8.674 1.00 13.23 94 LEU A C 1
ATOM 706 O O . LEU A 1 96 ? -14.508 -33.444 8.350 1.00 14.23 94 LEU A O 1
ATOM 711 N N . ARG A 1 97 ? -15.674 -34.592 9.892 1.00 11.72 95 ARG A N 1
ATOM 712 C CA . ARG A 1 97 ? -14.601 -34.503 10.871 1.00 13.99 95 ARG A CA 1
ATOM 713 C C . ARG A 1 97 ? -13.335 -35.195 10.380 1.00 12.49 95 ARG A C 1
ATOM 714 O O . ARG A 1 97 ? -12.233 -34.655 10.511 1.00 12.61 95 ARG A O 1
ATOM 722 N N . HIS A 1 98 ? -13.473 -36.392 9.796 1.00 12.68 96 HIS A N 1
ATOM 723 C CA . HIS A 1 98 ? -12.306 -37.118 9.298 1.00 13.76 96 HIS A CA 1
ATOM 724 C C . HIS A 1 98 ? -11.673 -36.413 8.102 1.00 11.59 96 HIS A C 1
ATOM 725 O O . HIS A 1 98 ? -10.442 -36.387 7.977 1.00 14.67 96 HIS A O 1
ATOM 732 N N . LEU A 1 99 ? -12.497 -35.833 7.224 1.00 11.60 97 LEU A N 1
ATOM 733 C CA . LEU A 1 99 ? -11.978 -35.085 6.078 1.00 13.52 97 LEU A CA 1
ATOM 734 C C . LEU A 1 99 ? -11.170 -33.879 6.539 1.00 13.97 97 LEU A C 1
ATOM 735 O O . LEU A 1 99 ? -10.064 -33.629 6.047 1.00 14.69 97 LEU A O 1
ATOM 740 N N . ALA A 1 100 ? -11.707 -33.123 7.502 1.00 11.08 98 ALA A N 1
ATOM 741 C CA . ALA A 1 100 ? -10.987 -31.959 8.003 1.00 11.04 98 ALA A CA 1
ATOM 742 C C . ALA A 1 100 ? -9.700 -32.372 8.710 1.00 13.66 98 ALA A C 1
ATOM 743 O O . ALA A 1 100 ? -8.647 -31.752 8.510 1.00 11.59 98 ALA A O 1
ATOM 745 N N . LEU A 1 101 ? -9.755 -33.429 9.529 1.00 10.04 99 LEU A N 1
ATOM 746 C CA . LEU A 1 101 ? -8.534 -33.922 10.165 1.00 11.66 99 LEU A CA 1
ATOM 747 C C . LEU A 1 101 ? -7.487 -34.296 9.127 1.00 13.73 99 LEU A C 1
ATOM 748 O O . LEU A 1 101 ? -6.310 -33.933 9.258 1.00 13.53 99 LEU A O 1
ATOM 753 N N . ASP A 1 102 ? -7.900 -35.030 8.086 1.00 11.52 100 ASP A N 1
ATOM 754 C CA . ASP A 1 102 ? -6.952 -35.471 7.065 1.00 13.60 100 ASP A CA 1
ATOM 755 C C . ASP A 1 102 ? -6.346 -34.282 6.331 1.00 12.18 100 ASP A C 1
ATOM 756 O O . ASP A 1 102 ? -5.135 -34.238 6.094 1.00 14.05 100 ASP A O 1
ATOM 761 N N . ALA A 1 103 ? -7.176 -33.306 5.959 1.00 12.12 101 ALA A N 1
ATOM 762 C CA . ALA A 1 103 ? -6.653 -32.147 5.249 1.00 11.57 101 ALA A CA 1
ATOM 763 C C . ALA A 1 103 ? -5.716 -31.325 6.133 1.00 12.39 101 ALA A C 1
ATOM 764 O O . ALA A 1 103 ? -4.679 -30.844 5.664 1.00 12.61 101 ALA A O 1
ATOM 766 N N . VAL A 1 104 ? -6.053 -31.160 7.419 1.00 11.81 102 VAL A N 1
ATOM 767 C CA . VAL A 1 104 ? -5.173 -30.420 8.320 1.00 12.65 102 VAL A CA 1
ATOM 768 C C . VAL A 1 104 ? -3.850 -31.149 8.497 1.00 13.04 102 VAL A C 1
ATOM 769 O O . VAL A 1 104 ? -2.776 -30.538 8.437 1.00 13.19 102 VAL A O 1
ATOM 773 N N . ARG A 1 105 ? -3.898 -32.467 8.702 1.00 12.45 103 ARG A N 1
ATOM 774 C CA . ARG A 1 105 ? -2.671 -33.211 8.943 1.00 13.99 1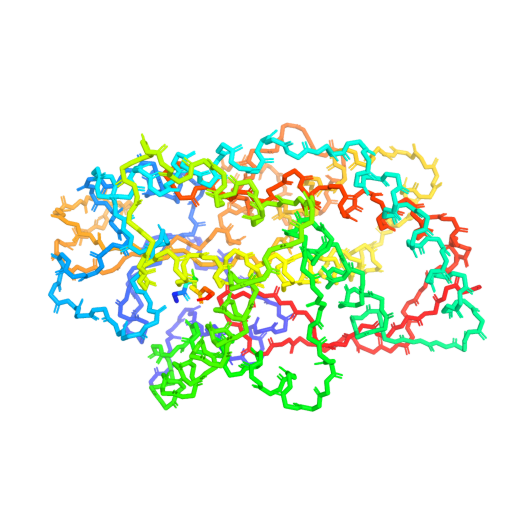03 ARG A CA 1
ATOM 775 C C . ARG A 1 105 ? -1.768 -33.277 7.718 1.00 16.38 103 ARG A C 1
ATOM 776 O O . ARG A 1 105 ? -0.565 -33.506 7.874 1.00 19.77 103 ARG A O 1
ATOM 784 N N . ALA A 1 106 ? -2.301 -33.034 6.517 1.00 15.25 104 ALA A N 1
ATOM 785 C CA . ALA A 1 106 ? -1.477 -33.019 5.315 1.00 14.85 104 ALA A CA 1
ATOM 786 C C . ALA A 1 106 ? -0.618 -31.764 5.180 1.00 15.54 104 ALA A C 1
ATOM 787 O O . ALA A 1 106 ? 0.195 -31.690 4.251 1.00 17.78 104 ALA A O 1
ATOM 789 N N . GLN A 1 107 ? -0.764 -30.784 6.065 1.00 13.07 105 GLN A N 1
ATOM 790 C CA . GLN A 1 107 ? 0.001 -29.554 5.949 1.00 14.36 105 GLN A CA 1
ATOM 791 C C . GLN A 1 107 ? 1.363 -29.699 6.620 1.00 16.65 105 GLN A C 1
ATOM 792 O O . GLN A 1 107 ? 1.578 -30.567 7.468 1.00 19.61 105 GLN A O 1
ATOM 798 N N . ASP A 1 108 ? 2.289 -28.827 6.222 1.00 16.36 106 ASP A N 1
ATOM 799 C CA . ASP A 1 108 ? 3.665 -28.823 6.719 1.00 15.37 106 ASP A CA 1
ATOM 800 C C . ASP A 1 108 ? 3.770 -27.755 7.805 1.00 16.26 106 ASP A C 1
ATOM 801 O O . ASP A 1 108 ? 3.940 -26.570 7.511 1.00 17.80 106 ASP A O 1
ATOM 806 N N . LEU A 1 109 ? 3.663 -28.179 9.064 1.00 13.65 107 LEU A N 1
ATOM 807 C CA . LEU A 1 109 ? 3.720 -27.225 10.169 1.00 12.55 107 LEU A CA 1
ATOM 808 C C . LEU A 1 109 ? 5.104 -26.621 10.318 1.00 14.48 107 LEU A C 1
ATOM 809 O O . LEU A 1 109 ? 5.230 -25.501 10.829 1.00 15.19 107 LEU A O 1
ATOM 814 N N . ASP A 1 110 ? 6.148 -27.334 9.879 1.00 14.72 108 ASP A N 1
ATOM 815 C CA . ASP A 1 110 ? 7.500 -26.782 9.954 1.00 18.87 108 ASP A CA 1
ATOM 816 C C . ASP A 1 110 ? 7.676 -25.625 8.977 1.00 14.35 108 ASP A C 1
ATOM 817 O O . ASP A 1 110 ? 8.282 -24.601 9.323 1.00 17.97 108 ASP A O 1
ATOM 822 N N . ALA A 1 111 ? 7.134 -25.753 7.767 1.00 15.64 109 ALA A N 1
ATOM 823 C CA . ALA A 1 111 ? 7.162 -24.638 6.825 1.00 14.37 109 ALA A CA 1
ATOM 824 C C . ALA A 1 111 ? 6.353 -23.456 7.355 1.00 16.36 109 ALA A C 1
ATOM 825 O O . ALA A 1 111 ? 6.774 -22.298 7.224 1.00 15.30 109 ALA A O 1
ATOM 827 N N . LEU A 1 112 ? 5.195 -23.729 7.972 1.00 14.58 110 LEU A N 1
ATOM 828 C CA . LEU A 1 112 ? 4.379 -22.654 8.534 1.00 13.52 110 LEU A CA 1
ATOM 829 C C . LEU A 1 112 ? 5.129 -21.917 9.633 1.00 13.26 110 LEU A C 1
ATOM 830 O O . LEU A 1 112 ? 5.132 -20.681 9.678 1.00 12.56 110 LEU A O 1
ATOM 835 N N . ARG A 1 113 ? 5.761 -22.663 10.542 1.00 11.82 111 ARG A N 1
ATOM 836 C CA . ARG A 1 113 ? 6.512 -22.024 11.616 1.00 11.80 111 ARG A CA 1
ATOM 837 C C . ARG A 1 113 ? 7.613 -21.128 11.060 1.00 14.82 111 ARG A C 1
ATOM 838 O O . ARG A 1 113 ? 7.827 -20.020 11.568 1.00 14.90 111 ARG A O 1
ATOM 846 N N . LYS A 1 114 ? 8.316 -21.588 10.015 1.00 15.62 112 LYS A N 1
ATOM 847 C CA . LYS A 1 114 ? 9.397 -20.788 9.442 1.00 13.47 112 LYS A CA 1
ATOM 848 C C . LYS A 1 114 ? 8.872 -19.477 8.887 1.00 14.04 112 LYS A C 1
ATOM 849 O O . LYS A 1 114 ? 9.458 -18.411 9.124 1.00 16.64 112 LYS A O 1
ATOM 855 N N . GLU A 1 115 ? 7.783 -19.526 8.120 1.00 13.62 113 GLU A N 1
ATOM 856 C CA . GLU A 1 115 ? 7.326 -18.275 7.532 1.00 12.40 113 GLU A CA 1
ATOM 857 C C . GLU A 1 115 ? 6.679 -17.361 8.569 1.00 15.40 113 GLU A C 1
ATOM 858 O O . GLU A 1 115 ? 6.830 -16.137 8.472 1.00 16.79 113 GLU A O 1
ATOM 864 N N . LEU A 1 116 ? 5.991 -17.914 9.576 1.00 13.45 114 LEU A N 1
ATOM 865 C CA . LEU A 1 116 ? 5.431 -17.051 10.616 1.00 9.83 114 LEU A CA 1
ATOM 866 C C . LEU A 1 116 ? 6.511 -16.431 11.494 1.00 11.76 114 LEU A C 1
ATOM 867 O O . LEU A 1 116 ? 6.335 -15.312 11.995 1.00 12.52 114 LEU A O 1
ATOM 872 N N . THR A 1 117 ? 7.627 -17.131 11.708 1.00 11.84 115 THR A N 1
ATOM 873 C CA . THR A 1 117 ? 8.709 -16.545 12.492 1.00 10.93 115 THR A CA 1
ATOM 874 C C . THR A 1 117 ? 9.272 -15.312 11.794 1.00 13.48 115 THR A C 1
ATOM 875 O O . THR A 1 117 ? 9.488 -14.268 12.424 1.00 14.98 115 THR A O 1
ATOM 879 N N . LEU A 1 118 ? 9.506 -15.417 10.486 1.00 13.22 116 LEU A N 1
ATOM 880 C CA . LEU A 1 118 ? 9.967 -14.273 9.707 1.00 13.64 116 LEU A CA 1
ATOM 881 C C . LEU A 1 118 ? 8.940 -13.145 9.719 1.00 14.69 116 LEU A C 1
ATOM 882 O O . LEU A 1 118 ? 9.284 -11.975 9.945 1.00 15.33 116 LEU A O 1
ATOM 887 N N . PHE A 1 119 ? 7.670 -13.480 9.481 1.00 12.55 117 PHE A N 1
ATOM 888 C CA . PHE A 1 119 ? 6.630 -12.456 9.407 1.00 12.26 117 PHE A CA 1
ATOM 889 C C . PHE A 1 119 ? 6.484 -11.712 10.734 1.00 12.08 117 PHE A C 1
ATOM 890 O O . PHE A 1 119 ? 6.349 -10.481 10.754 1.00 13.23 117 PHE A O 1
ATOM 898 N N . ALA A 1 120 ? 6.522 -12.437 11.855 1.00 10.20 118 ALA A N 1
ATOM 899 C CA . ALA A 1 120 ? 6.415 -11.785 13.156 1.00 9.89 118 ALA A CA 1
ATOM 900 C C . ALA A 1 120 ? 7.592 -10.850 13.413 1.00 13.04 118 ALA A C 1
ATOM 901 O O . ALA A 1 120 ? 7.409 -9.747 13.945 1.00 13.59 118 ALA A O 1
ATOM 903 N N . ASP A 1 121 ? 8.812 -11.280 13.067 1.00 13.43 119 ASP A N 1
ATOM 904 C CA . ASP A 1 121 ? 9.974 -10.416 13.274 1.00 16.47 119 ASP A CA 1
ATOM 905 C C . ASP A 1 121 ? 9.882 -9.160 12.415 1.00 13.54 119 ASP A C 1
ATOM 906 O O . ASP A 1 121 ? 10.194 -8.055 12.883 1.00 16.49 119 ASP A O 1
ATOM 911 N N . GLN A 1 122 ? 9.452 -9.307 11.158 1.00 13.13 120 GLN A N 1
ATOM 912 C CA . GLN A 1 122 ? 9.292 -8.154 10.273 1.00 14.86 120 GLN A CA 1
ATOM 913 C C . GLN A 1 122 ? 8.227 -7.201 10.795 1.00 15.00 120 GLN A C 1
ATOM 914 O O . GLN A 1 122 ? 8.402 -5.975 10.757 1.00 17.17 120 GLN A O 1
ATOM 920 N N . LEU A 1 123 ? 7.105 -7.743 11.261 1.00 12.29 121 LEU A N 1
ATOM 921 C CA . LEU A 1 123 ? 6.011 -6.897 11.718 1.00 12.50 121 LEU A CA 1
ATOM 922 C C . LEU A 1 123 ? 6.407 -6.127 12.973 1.00 13.21 121 LEU A C 1
ATOM 923 O O . LEU A 1 123 ? 6.196 -4.909 13.062 1.00 12.17 121 LEU A O 1
ATOM 928 N N . LEU A 1 124 ? 7.024 -6.810 13.938 1.00 11.55 122 LEU A N 1
ATOM 929 C CA . LEU A 1 124 ? 7.393 -6.136 15.178 1.00 10.36 122 LEU A CA 1
ATOM 930 C C . LEU A 1 124 ? 8.543 -5.159 14.971 1.00 12.51 122 LEU A C 1
ATOM 931 O O . LEU A 1 124 ? 8.605 -4.141 15.666 1.00 12.51 122 LEU A O 1
ATOM 936 N N . ASP A 1 125 ? 9.442 -5.424 14.016 1.00 13.99 123 ASP A N 1
ATOM 937 C CA . ASP A 1 125 ? 10.480 -4.440 13.724 1.00 16.34 123 ASP A CA 1
ATOM 938 C C . ASP A 1 125 ? 9.868 -3.155 13.174 1.00 15.15 123 ASP A C 1
ATOM 939 O O . ASP A 1 125 ? 10.299 -2.054 13.537 1.00 16.08 123 ASP A O 1
ATOM 944 N N . GLU A 1 126 ? 8.863 -3.274 12.301 1.00 13.22 124 GLU A N 1
ATOM 945 C CA A GLU A 1 126 ? 8.165 -2.093 11.801 0.57 14.12 124 GLU A CA 1
ATOM 946 C CA B GLU A 1 126 ? 8.173 -2.087 11.805 0.43 14.18 124 GLU A CA 1
ATOM 947 C C . GLU A 1 126 ? 7.422 -1.380 12.925 1.00 12.64 124 GLU A C 1
ATOM 948 O O . GLU A 1 126 ? 7.470 -0.148 13.032 1.00 15.24 124 GLU A O 1
ATOM 959 N N . LEU A 1 127 ? 6.729 -2.140 13.775 1.00 11.21 125 LEU A N 1
ATOM 960 C CA . LEU A 1 127 ? 5.954 -1.527 14.852 1.00 11.08 125 LEU A CA 1
ATOM 961 C C . LEU A 1 127 ? 6.853 -0.872 15.895 1.00 11.59 125 LEU A C 1
ATOM 962 O O . LEU A 1 127 ? 6.449 0.121 16.517 1.00 11.74 125 LEU A O 1
ATOM 967 N N . ALA A 1 128 ? 8.077 -1.383 16.072 1.00 11.84 126 ALA A N 1
ATOM 968 C CA . ALA A 1 128 ? 9.024 -0.762 16.995 1.00 10.36 126 ALA A CA 1
ATOM 969 C C . ALA A 1 128 ? 9.511 0.594 16.492 1.00 11.35 126 ALA A C 1
ATOM 970 O O . ALA A 1 128 ? 10.048 1.380 17.288 1.00 13.91 126 ALA A O 1
ATOM 972 N N . ASP A 1 129 ? 9.330 0.883 15.207 1.00 9.94 127 ASP A N 1
ATOM 973 C CA . ASP A 1 129 ? 9.621 2.206 14.670 1.00 10.46 127 ASP A CA 1
ATOM 974 C C . ASP A 1 129 ? 8.562 3.230 15.045 1.00 10.53 127 ASP A C 1
ATOM 975 O O . ASP A 1 129 ? 8.769 4.426 14.805 1.00 11.03 127 ASP A O 1
ATOM 980 N N . ARG A 1 130 ? 7.426 2.791 15.578 1.00 9.87 128 ARG A N 1
ATOM 981 C CA . ARG A 1 130 ? 6.353 3.683 15.976 1.00 10.58 128 ARG A CA 1
ATOM 982 C C . ARG A 1 130 ? 6.495 4.050 17.445 1.00 9.33 128 ARG A C 1
ATOM 983 O O . ARG A 1 130 ? 7.118 3.337 18.237 1.00 12.14 128 ARG A O 1
ATOM 991 N N . GLU A 1 131 ? 5.905 5.190 17.806 1.00 9.30 129 GLU A N 1
ATOM 992 C CA . GLU A 1 131 ? 5.898 5.620 19.199 1.00 8.99 129 GLU A CA 1
ATOM 993 C C . GLU A 1 131 ? 5.186 4.596 20.073 1.00 8.90 129 GLU A C 1
ATOM 994 O O . GLU A 1 131 ? 5.649 4.250 21.170 1.00 12.80 129 GLU A O 1
ATOM 1000 N N . SER A 1 132 ? 4.035 4.133 19.602 1.00 10.01 130 SER A N 1
ATOM 1001 C CA . SER A 1 132 ? 3.245 3.074 20.209 1.00 8.91 130 SER A CA 1
ATOM 1002 C C . SER A 1 132 ? 2.280 2.590 19.137 1.00 8.72 130 SER A C 1
ATOM 1003 O O . SER A 1 132 ? 2.192 3.165 18.045 1.00 9.53 130 SER A O 1
ATOM 1006 N N . PHE A 1 133 ? 1.536 1.541 19.463 1.00 10.24 131 PHE A N 1
ATOM 1007 C CA . PHE A 1 133 ? 0.619 0.953 18.500 1.00 9.82 131 PHE A CA 1
ATOM 1008 C C . PHE A 1 133 ? -0.397 0.116 19.261 1.00 10.23 131 PHE A C 1
ATOM 1009 O O . PHE A 1 133 ? -0.263 -0.113 20.465 1.00 12.10 131 PHE A O 1
ATOM 1017 N N . ASP A 1 134 ? -1.425 -0.339 18.544 1.00 10.89 132 ASP A N 1
ATOM 1018 C CA . ASP A 1 134 ? -2.418 -1.242 19.123 1.00 11.23 132 ASP A CA 1
ATOM 1019 C C . ASP A 1 134 ? -2.003 -2.673 18.803 1.00 8.08 132 ASP A C 1
ATOM 1020 O O . ASP A 1 134 ? -2.032 -3.094 17.649 1.00 9.36 132 ASP A O 1
ATOM 1025 N N . PHE A 1 135 ? -1.622 -3.421 19.833 1.00 9.09 133 PHE A N 1
ATOM 1026 C CA . PHE A 1 135 ? -1.211 -4.802 19.614 1.00 8.11 133 PHE A CA 1
ATOM 1027 C C . PHE A 1 135 ? -2.308 -5.627 18.947 1.00 9.85 133 PHE A C 1
ATOM 1028 O O . PHE A 1 135 ? -1.999 -6.544 18.182 1.00 9.94 133 PHE A O 1
ATOM 1036 N N . ILE A 1 136 ? -3.583 -5.316 19.196 1.00 9.71 134 ILE A N 1
ATOM 1037 C CA . ILE A 1 136 ? -4.654 -6.128 18.615 1.00 9.46 134 ILE A CA 1
ATOM 1038 C C . ILE A 1 136 ? -4.772 -5.878 17.117 1.00 9.88 134 ILE A C 1
ATOM 1039 O O . ILE A 1 136 ? -4.579 -6.787 16.304 1.00 11.90 134 ILE A O 1
ATOM 1044 N N . HIS A 1 137 ? -5.078 -4.639 16.726 1.00 9.19 135 HIS A N 1
ATOM 1045 C CA A HIS A 1 137 ? -5.305 -4.326 15.312 0.51 9.52 135 HIS A CA 1
ATOM 1046 C CA B HIS A 1 137 ? -5.308 -4.413 15.306 0.49 9.49 135 HIS A CA 1
ATOM 1047 C C . HIS A 1 137 ? -4.013 -4.355 14.504 1.00 10.55 135 HIS A C 1
ATOM 1048 O O . HIS A 1 137 ? -4.014 -4.777 13.340 1.00 13.22 135 HIS A O 1
ATOM 1061 N N . ASP A 1 138 ? -2.901 -3.897 15.097 1.00 9.57 136 ASP A N 1
ATOM 1062 C CA . ASP A 1 138 ? -1.682 -3.685 14.322 1.00 8.94 136 ASP A CA 1
ATOM 1063 C C . ASP A 1 138 ? -0.729 -4.874 14.322 1.00 10.22 136 ASP A C 1
ATOM 1064 O O . ASP A 1 138 ? 0.104 -4.975 13.411 1.00 11.39 136 ASP A O 1
ATOM 1069 N N . TYR A 1 139 ? -0.814 -5.772 15.309 1.00 9.24 137 TYR A N 1
ATOM 1070 C CA . TYR A 1 139 ? -0.027 -7.005 15.285 1.00 8.59 137 TYR A CA 1
ATOM 1071 C C . TYR A 1 139 ? -0.944 -8.217 15.186 1.00 7.86 137 TYR A C 1
ATOM 1072 O O . TYR A 1 139 ? -0.888 -8.934 14.182 1.00 9.91 137 TYR A O 1
ATOM 1081 N N . ALA A 1 140 ? -1.769 -8.486 16.208 1.00 8.41 138 ALA A N 1
ATOM 1082 C CA . ALA A 1 140 ? -2.413 -9.791 16.323 1.00 9.25 138 ALA A CA 1
ATOM 1083 C C . ALA A 1 140 ? -3.297 -10.087 15.118 1.00 9.13 138 ALA A C 1
ATOM 1084 O O . ALA A 1 140 ? -3.183 -11.156 14.507 1.00 8.61 138 ALA A O 1
ATOM 1086 N N . ASP A 1 141 ? -4.175 -9.148 14.748 1.00 8.99 139 ASP A N 1
ATOM 1087 C CA . ASP A 1 141 ? -5.088 -9.413 13.637 1.00 9.83 139 ASP A CA 1
ATOM 1088 C C . ASP A 1 141 ? -4.348 -9.554 12.313 1.00 9.95 139 ASP A C 1
ATOM 1089 O O . ASP A 1 141 ? -4.758 -10.340 11.449 1.00 11.73 139 ASP A O 1
ATOM 1094 N N . VAL A 1 142 ? -3.272 -8.789 12.125 1.00 9.39 140 VAL A N 1
ATOM 1095 C CA . VAL A 1 142 ? -2.489 -8.913 10.899 1.00 8.99 140 VAL A CA 1
ATOM 1096 C C . VAL A 1 142 ? -1.811 -10.274 10.847 1.00 9.25 140 VAL A C 1
ATOM 1097 O O . VAL A 1 142 ? -1.819 -10.966 9.814 1.00 10.10 140 VAL A O 1
ATOM 1101 N N . PHE A 1 143 ? -1.229 -10.679 11.974 1.00 8.02 141 PHE A N 1
ATOM 1102 C CA . PHE A 1 143 ? -0.494 -11.934 12.069 1.00 8.53 141 PHE A CA 1
ATOM 1103 C C . PHE A 1 143 ? -1.423 -13.131 11.902 1.00 9.66 141 PHE A C 1
ATOM 1104 O O . PHE A 1 143 ? -1.124 -14.066 11.147 1.00 8.69 141 PHE A O 1
ATOM 1112 N N . THR A 1 144 ? -2.576 -13.112 12.577 1.00 9.05 142 THR A N 1
ATOM 1113 C CA . THR A 1 144 ? -3.424 -14.296 12.518 1.00 9.02 142 THR A CA 1
ATOM 1114 C C . THR A 1 144 ? -4.182 -14.394 11.197 1.00 9.92 142 THR A C 1
ATOM 1115 O O . THR A 1 144 ? -4.461 -15.511 10.745 1.00 8.69 142 THR A O 1
ATOM 1119 N N . LEU A 1 145 ? -4.494 -13.267 10.544 1.00 8.18 143 LEU A N 1
ATOM 1120 C CA . LEU A 1 145 ? -5.107 -13.337 9.221 1.00 8.91 143 LEU A CA 1
ATOM 1121 C C . LEU A 1 145 ? -4.118 -13.892 8.210 1.00 9.19 143 LEU A C 1
ATOM 1122 O O . LEU A 1 145 ? -4.482 -14.746 7.388 1.00 10.24 143 LEU A O 1
ATOM 1127 N N . ARG A 1 146 ? -2.855 -13.453 8.284 1.00 8.62 144 ARG A N 1
ATOM 1128 C CA . ARG A 1 146 ? -1.812 -14.044 7.447 1.00 11.02 144 ARG A CA 1
ATOM 1129 C C . ARG A 1 146 ? -1.714 -15.544 7.677 1.00 8.77 144 ARG A C 1
ATOM 1130 O O . ARG A 1 146 ? -1.682 -16.335 6.723 1.00 11.26 144 ARG A O 1
ATOM 1138 N N . ALA A 1 147 ? -1.658 -15.955 8.946 1.00 9.14 145 ALA A N 1
ATOM 1139 C CA . ALA A 1 147 ? -1.437 -17.359 9.264 1.00 9.02 145 ALA A CA 1
ATOM 1140 C C . ALA A 1 147 ? -2.568 -18.230 8.733 1.00 8.89 145 ALA A C 1
ATOM 1141 O O . ALA A 1 147 ? -2.317 -19.280 8.131 1.00 9.49 145 ALA A O 1
ATOM 1143 N N . ILE A 1 148 ? -3.823 -17.819 8.951 1.00 8.79 146 ILE A N 1
ATOM 1144 C CA . ILE A 1 148 ? -4.922 -18.709 8.593 1.00 8.61 146 ILE A CA 1
ATOM 1145 C C . ILE A 1 148 ? -5.105 -18.759 7.084 1.00 9.25 146 ILE A C 1
ATOM 1146 O O . ILE A 1 148 ? -5.415 -19.823 6.529 1.00 8.54 146 ILE A O 1
ATOM 1151 N N . THR A 1 149 ? -4.886 -17.632 6.385 1.00 8.86 147 THR A N 1
ATOM 1152 C CA . THR A 1 149 ? -5.060 -17.670 4.933 1.00 8.77 147 THR A CA 1
ATOM 1153 C C . THR A 1 149 ? -3.909 -18.405 4.256 1.00 10.57 147 THR A C 1
ATOM 1154 O O . THR A 1 149 ? -4.136 -19.102 3.265 1.00 11.30 147 THR A O 1
ATOM 1158 N N . ARG A 1 150 ? -2.690 -18.318 4.788 1.00 10.18 148 ARG A N 1
ATOM 1159 C CA . ARG A 1 150 ? -1.621 -19.161 4.253 1.00 10.10 148 ARG A CA 1
ATOM 1160 C C . ARG A 1 150 ? -1.884 -20.640 4.544 1.00 9.93 148 ARG A C 1
ATOM 1161 O O . ARG A 1 150 ? -1.694 -21.500 3.673 1.00 11.88 148 ARG A O 1
ATOM 1169 N N . PHE A 1 151 ? -2.363 -20.955 5.750 1.00 8.90 149 PHE A N 1
ATOM 1170 C CA . PHE A 1 151 ? -2.612 -22.347 6.107 1.00 8.87 149 PHE A CA 1
ATOM 1171 C C . PHE A 1 151 ? -3.719 -22.954 5.250 1.00 8.95 149 PHE A C 1
ATOM 1172 O O . PHE A 1 151 ? -3.626 -24.114 4.830 1.00 11.04 149 PHE A O 1
ATOM 1180 N N . ILE A 1 152 ? -4.786 -22.194 4.998 1.00 9.58 150 ILE A N 1
ATOM 1181 C CA . ILE A 1 152 ? -5.870 -22.696 4.160 1.00 10.14 150 ILE A CA 1
ATOM 1182 C C . ILE A 1 152 ? -5.476 -22.660 2.684 1.00 11.27 150 ILE A C 1
ATOM 1183 O O . ILE A 1 152 ? -5.909 -23.520 1.901 1.00 11.99 150 ILE A O 1
ATOM 1188 N N . GLY A 1 153 ? -4.633 -21.703 2.288 1.00 9.40 151 GLY A N 1
ATOM 1189 C CA . GLY A 1 153 ? -4.168 -21.621 0.913 1.00 10.09 151 GLY A CA 1
ATOM 1190 C C . GLY A 1 153 ? -4.984 -20.686 0.045 1.00 13.31 151 GLY A C 1
ATOM 1191 O O . GLY A 1 153 ? -5.192 -20.968 -1.141 1.00 14.75 151 GLY A O 1
ATOM 1192 N N . VAL A 1 154 ? -5.441 -19.562 0.606 1.00 12.06 152 VAL A N 1
ATOM 1193 C CA . VAL A 1 154 ? -6.385 -18.676 -0.065 1.00 11.49 152 VAL A CA 1
ATOM 1194 C C . VAL A 1 154 ? -5.917 -17.230 0.033 1.00 13.85 152 VAL A C 1
ATOM 1195 O O . VAL A 1 154 ? -5.140 -16.857 0.916 1.00 14.60 152 VAL A O 1
ATOM 1199 N N . GLU A 1 155 ? -6.430 -16.398 -0.884 1.00 14.03 153 GLU A N 1
ATOM 1200 C CA . GLU A 1 155 ? -6.127 -14.972 -0.805 1.00 16.94 153 GLU A CA 1
ATOM 1201 C C . GLU A 1 155 ? -6.972 -14.313 0.281 1.00 17.22 153 GLU A C 1
ATOM 1202 O O . GLU A 1 155 ? -8.183 -14.551 0.352 1.00 17.80 153 GLU A O 1
ATOM 1208 N N . PRO A 1 156 ? -6.377 -13.462 1.116 1.00 15.69 154 PRO A N 1
ATOM 1209 C CA . PRO A 1 156 ? -7.113 -12.919 2.252 1.00 17.23 154 PRO A CA 1
ATOM 1210 C C . PRO A 1 156 ? -8.150 -11.903 1.809 1.00 16.72 154 PRO A C 1
ATOM 1211 O O . PRO A 1 156 ? -8.017 -11.275 0.743 1.00 19.52 154 PRO A O 1
ATOM 1215 N N . PRO A 1 157 ? -9.200 -11.707 2.599 1.00 15.12 155 PRO A N 1
ATOM 1216 C CA . PRO A 1 157 ? -10.114 -10.595 2.346 1.00 18.44 155 PRO A CA 1
ATOM 1217 C C . PRO A 1 157 ? -9.454 -9.275 2.708 1.00 19.15 155 PRO A C 1
ATOM 1218 O O . PRO A 1 157 ? -8.471 -9.216 3.453 1.00 18.40 155 PRO A O 1
ATOM 1222 N N . GLU A 1 158 ? -10.003 -8.201 2.151 1.00 23.33 156 GLU A N 1
ATOM 1223 C CA . GLU A 1 158 ? -9.575 -6.869 2.548 1.00 24.44 156 GLU A CA 1
ATOM 1224 C C . GLU A 1 158 ? -10.039 -6.577 3.969 1.00 18.90 156 GLU A C 1
ATOM 1225 O O . GLU A 1 158 ? -11.163 -6.917 4.355 1.00 21.63 156 GLU A O 1
ATOM 1231 N N . THR A 1 159 ? -9.168 -5.954 4.760 1.00 20.55 157 THR A N 1
ATOM 1232 C CA . THR A 1 159 ? -9.515 -5.598 6.137 1.00 21.64 157 THR A CA 1
ATOM 1233 C C . THR A 1 159 ? -10.008 -4.153 6.188 1.00 22.83 157 THR A C 1
ATOM 1234 O O . THR A 1 159 ? -9.345 -3.247 6.695 1.00 29.09 157 THR A O 1
ATOM 1238 N N . ASP A 1 160 ? -11.214 -3.958 5.670 1.00 20.05 158 ASP A N 1
ATOM 1239 C CA . ASP A 1 160 ? -11.835 -2.645 5.644 1.00 18.76 158 ASP A CA 1
ATOM 1240 C C . ASP A 1 160 ? -12.884 -2.548 6.756 1.00 19.89 158 ASP A C 1
ATOM 1241 O O . ASP A 1 160 ? -13.007 -3.435 7.615 1.00 16.96 158 ASP A O 1
ATOM 1246 N N . GLU A 1 161 ? -13.653 -1.455 6.749 1.00 20.82 159 GLU A N 1
ATOM 1247 C CA . GLU A 1 161 ? -14.650 -1.247 7.794 1.00 20.22 159 GLU A CA 1
ATOM 1248 C C . GLU A 1 161 ? -15.741 -2.309 7.740 1.00 18.66 159 GLU A C 1
ATOM 1249 O O . GLU A 1 161 ? -16.237 -2.752 8.783 1.00 17.59 159 GLU A O 1
ATOM 1255 N N . ALA A 1 162 ? -16.131 -2.731 6.536 1.00 15.35 160 ALA A N 1
ATOM 1256 C CA . ALA A 1 162 ? -17.175 -3.742 6.415 1.00 16.56 160 ALA A CA 1
ATOM 1257 C C . ALA A 1 162 ? -16.724 -5.071 7.014 1.00 15.72 160 ALA A C 1
ATOM 1258 O O . ALA A 1 162 ? -17.504 -5.746 7.698 1.00 16.85 160 ALA A O 1
ATOM 1260 N N . PHE A 1 163 ? -15.470 -5.459 6.757 1.00 15.74 161 PHE A N 1
ATOM 1261 C CA . PHE A 1 163 ? -14.902 -6.673 7.346 1.00 14.97 161 PHE A CA 1
ATOM 1262 C C . PHE A 1 163 ? -15.003 -6.632 8.865 1.00 15.02 161 PHE A C 1
ATOM 1263 O O . PHE A 1 163 ? -15.467 -7.591 9.496 1.00 13.29 161 PHE A O 1
ATOM 1271 N N . ALA A 1 164 ? -14.605 -5.509 9.466 1.00 12.46 162 ALA A N 1
ATOM 1272 C CA . ALA A 1 164 ? -14.676 -5.374 10.918 1.00 13.33 162 ALA A CA 1
ATOM 1273 C C . ALA A 1 164 ? -16.113 -5.451 11.412 1.00 14.81 162 ALA A C 1
ATOM 1274 O O . ALA A 1 164 ? -16.381 -6.058 12.454 1.00 15.64 162 ALA A O 1
ATOM 1276 N N . ARG A 1 165 ? -17.059 -4.856 10.675 1.00 14.46 163 ARG A N 1
ATOM 1277 C CA . ARG A 1 165 ? -18.438 -4.869 11.153 1.00 14.64 163 ARG A CA 1
ATOM 1278 C C . ARG A 1 165 ? -19.056 -6.258 11.023 1.00 13.76 163 ARG A C 1
ATOM 1279 O O . ARG A 1 165 ? -19.806 -6.695 11.908 1.00 14.08 163 ARG A O 1
ATOM 1287 N N . PHE A 1 166 ? -18.737 -6.974 9.944 1.00 14.10 164 PHE A N 1
ATOM 1288 C CA . PHE A 1 166 ? -19.199 -8.353 9.823 1.00 13.11 164 PHE A CA 1
ATOM 1289 C C . PHE A 1 166 ? -18.654 -9.220 10.952 1.00 12.62 164 PHE A C 1
ATOM 1290 O O . PHE A 1 166 ? -19.385 -10.044 11.515 1.00 11.86 164 PHE A O 1
ATOM 1298 N N . ASN A 1 167 ? -17.377 -9.048 11.300 1.00 11.73 165 ASN A N 1
ATOM 1299 C CA . ASN A 1 167 ? -16.809 -9.840 12.388 1.00 10.38 165 ASN A CA 1
ATOM 1300 C C . ASN A 1 167 ? -17.473 -9.514 13.717 1.00 12.98 165 ASN A C 1
ATOM 1301 O O . ASN A 1 167 ? -17.748 -10.420 14.515 1.00 12.56 165 ASN A O 1
ATOM 1306 N N . ASP A 1 168 ? -17.735 -8.230 13.977 1.00 12.47 166 ASP A N 1
ATOM 1307 C CA . ASP A 1 168 ? -18.424 -7.859 15.211 1.00 13.07 166 ASP A CA 1
ATOM 1308 C C . ASP A 1 168 ? -19.828 -8.441 15.250 1.00 11.90 166 ASP A C 1
ATOM 1309 O O . ASP A 1 168 ? -20.283 -8.911 16.304 1.00 12.79 166 ASP A O 1
ATOM 1314 N N . ASP A 1 169 ? -20.532 -8.414 14.111 1.00 13.62 167 ASP A N 1
ATOM 1315 C CA . ASP A 1 169 ? -21.874 -8.983 14.056 1.00 11.92 167 ASP A CA 1
ATOM 1316 C C . ASP A 1 169 ? -21.842 -10.484 14.315 1.00 11.35 167 ASP A C 1
ATOM 1317 O O . ASP A 1 169 ? -22.692 -11.014 15.041 1.00 11.95 167 ASP A O 1
ATOM 1322 N N . LEU A 1 170 ? -20.883 -11.190 13.707 1.00 10.80 168 LEU A N 1
ATOM 1323 C CA . LEU A 1 170 ? -20.779 -12.633 13.915 1.00 11.75 168 LEU A CA 1
ATOM 1324 C C . LEU A 1 170 ? -20.482 -12.946 15.380 1.00 10.33 168 LEU A C 1
ATOM 1325 O O . LEU A 1 170 ? -21.163 -13.771 16.003 1.00 11.61 168 LEU A O 1
ATOM 1330 N N . ASP A 1 171 ? -19.483 -12.271 15.956 1.00 9.94 169 ASP A N 1
ATOM 1331 C CA . ASP A 1 171 ? -19.146 -12.500 17.360 1.00 10.65 169 ASP A CA 1
ATOM 1332 C C . ASP A 1 171 ? -20.324 -12.203 18.276 1.00 11.47 169 ASP A C 1
ATOM 1333 O O . ASP A 1 171 ? -20.594 -12.959 19.216 1.00 12.31 169 ASP A O 1
ATOM 1338 N N . HIS A 1 172 ? -21.010 -11.079 18.052 1.00 11.03 170 HIS A N 1
ATOM 1339 C CA . HIS A 1 172 ? -22.088 -10.717 18.969 1.00 11.68 170 HIS A CA 1
ATOM 1340 C C . HIS A 1 172 ? -23.231 -11.718 18.895 1.00 10.16 170 HIS A C 1
ATOM 1341 O O . HIS A 1 172 ? -23.904 -11.957 19.902 1.00 11.15 170 HIS A O 1
ATOM 1348 N N . SER A 1 173 ? -23.432 -12.354 17.741 1.00 10.40 171 SER A N 1
ATOM 1349 C CA . SER A 1 173 ? -24.501 -13.337 17.627 1.00 9.98 171 SER A CA 1
ATOM 1350 C C . SER A 1 173 ? -24.248 -14.589 18.466 1.00 11.48 171 SER A C 1
ATOM 1351 O O . SER A 1 173 ? -25.189 -15.347 18.729 1.00 12.05 171 SER A O 1
ATOM 1354 N N . MET A 1 174 ? -23.010 -14.837 18.898 1.00 10.04 172 MET A N 1
ATOM 1355 C CA . MET A 1 174 ? -22.785 -15.937 19.829 1.00 8.30 172 MET A CA 1
ATOM 1356 C C . MET A 1 174 ? -23.527 -15.700 21.131 1.00 11.27 172 MET A C 1
ATOM 1357 O O . MET A 1 174 ? -23.844 -16.653 21.843 1.00 12.39 172 MET A O 1
ATOM 1362 N N . ASP A 1 175 ? -23.811 -14.443 21.454 1.00 11.04 173 ASP A N 1
ATOM 1363 C CA . ASP A 1 175 ? -24.545 -14.067 22.657 1.00 12.51 173 ASP A CA 1
ATOM 1364 C C . ASP A 1 175 ? -26.015 -13.763 22.368 1.00 14.51 173 ASP A C 1
ATOM 1365 O O . ASP A 1 175 ? -26.667 -13.093 23.174 1.00 16.35 173 ASP A O 1
ATOM 1370 N N . ALA A 1 176 ? -26.559 -14.267 21.253 1.00 14.26 174 ALA A N 1
ATOM 1371 C CA . ALA A 1 176 ? -27.918 -13.907 20.848 1.00 13.25 174 ALA A CA 1
ATOM 1372 C C . ALA A 1 176 ? -28.989 -14.331 21.853 1.00 15.95 174 ALA A C 1
ATOM 1373 O O . ALA A 1 176 ? -30.085 -13.756 21.844 1.00 16.93 174 ALA A O 1
ATOM 1375 N N . GLN A 1 177 ? -28.715 -15.317 22.710 1.00 13.86 175 GLN A N 1
ATOM 1376 C CA . GLN A 1 177 ? -29.684 -15.660 23.752 1.00 15.65 175 GLN A CA 1
ATOM 1377 C C . GLN A 1 177 ? -30.000 -14.458 24.634 1.00 17.44 175 GLN A C 1
ATOM 1378 O O . GLN A 1 177 ? -31.131 -14.321 25.117 1.00 19.95 175 GLN A O 1
ATOM 1384 N N . LEU A 1 178 ? -29.025 -13.574 24.849 1.00 17.49 176 LEU A N 1
ATOM 1385 C CA . LEU A 1 178 ? -29.224 -12.381 25.659 1.00 17.79 176 LEU A CA 1
ATOM 1386 C C . LEU A 1 178 ? -29.569 -11.147 24.837 1.00 21.36 176 LEU A C 1
ATOM 1387 O O . LEU A 1 178 ? -29.915 -10.114 25.418 1.00 22.48 176 LEU A O 1
ATOM 1392 N N . ASP A 1 179 ? -29.476 -11.226 23.511 1.00 18.34 177 ASP A N 1
ATOM 1393 C CA . ASP A 1 179 ? -29.844 -10.115 22.632 1.00 20.41 177 ASP A CA 1
ATOM 1394 C C . ASP A 1 179 ? -30.412 -10.714 21.358 1.00 20.80 177 ASP A C 1
ATOM 1395 O O . ASP A 1 179 ? -29.688 -10.936 20.375 1.00 19.43 177 ASP A O 1
ATOM 1400 N N . PRO A 1 180 ? -31.714 -11.009 21.345 1.00 18.03 178 PRO A N 1
ATOM 1401 C CA . PRO A 1 180 ? -32.323 -11.656 20.171 1.00 23.46 178 PRO A CA 1
ATOM 1402 C C . PRO A 1 180 ? -32.107 -10.912 18.868 1.00 20.08 178 PRO A C 1
ATOM 1403 O O . PRO A 1 180 ? -32.049 -11.552 17.809 1.00 23.73 178 PRO A O 1
ATOM 1407 N N . ASP A 1 181 ? -31.993 -9.581 18.911 1.00 19.74 179 ASP A N 1
ATOM 1408 C CA . ASP A 1 181 ? -31.750 -8.784 17.712 1.00 20.22 179 ASP A CA 1
ATOM 1409 C C . ASP A 1 181 ? -30.396 -9.075 17.080 1.00 20.33 179 ASP A C 1
ATOM 1410 O O . ASP A 1 181 ? -30.157 -8.647 15.943 1.00 20.02 179 ASP A O 1
ATOM 1415 N N . ALA A 1 182 ? -29.509 -9.788 17.779 1.00 16.14 180 ALA A N 1
ATOM 1416 C CA . ALA A 1 182 ? -28.191 -10.086 17.241 1.00 14.48 180 ALA A CA 1
ATOM 1417 C C . ALA A 1 182 ? -28.211 -11.258 16.279 1.00 15.28 180 ALA A C 1
ATOM 1418 O O . ALA A 1 182 ? -27.221 -11.481 15.568 1.00 15.12 180 ALA A O 1
ATOM 1420 N N . GLU A 1 183 ? -29.305 -12.013 16.231 1.00 14.51 181 GLU A N 1
ATOM 1421 C CA . GLU A 1 183 ? -29.336 -13.223 15.422 1.00 12.56 181 GLU A CA 1
ATOM 1422 C C . GLU A 1 183 ? -29.211 -12.935 13.927 1.00 15.42 181 GLU A C 1
ATOM 1423 O O . GLU A 1 183 ? -28.342 -13.493 13.247 1.00 13.98 181 GLU A O 1
ATOM 1429 N N . GLU A 1 184 ? -30.123 -12.127 13.381 1.00 16.30 182 GLU A N 1
ATOM 1430 C CA . GLU A 1 184 ? -30.126 -11.915 11.936 1.00 16.67 182 GLU A CA 1
ATOM 1431 C C . GLU A 1 184 ? -28.848 -11.260 11.420 1.00 15.12 182 GLU A C 1
ATOM 1432 O O . GLU A 1 184 ? -28.345 -11.713 10.379 1.00 14.84 182 GLU A O 1
ATOM 1438 N N . PRO A 1 185 ? -28.279 -10.224 12.056 1.00 13.79 183 PRO A N 1
ATOM 1439 C CA . PRO A 1 185 ? -26.968 -9.739 11.587 1.00 13.05 183 PRO A CA 1
ATOM 1440 C C . PRO A 1 185 ? -25.895 -10.816 11.603 1.00 13.02 183 PRO A C 1
ATOM 1441 O O . PRO A 1 185 ? -25.022 -10.822 10.727 1.00 13.96 183 PRO A O 1
ATOM 1445 N N . GLY A 1 186 ? -25.936 -11.735 12.573 1.00 11.66 184 GLY A N 1
ATOM 1446 C CA . GLY A 1 186 ? -24.965 -12.816 12.585 1.00 11.46 184 GLY A CA 1
ATOM 1447 C C . GLY A 1 186 ? -25.122 -13.764 11.411 1.00 12.22 184 GLY A C 1
ATOM 1448 O O . GLY A 1 186 ? -24.132 -14.251 10.857 1.00 11.83 184 GLY A O 1
ATOM 1449 N N . LEU A 1 187 ? -26.366 -14.041 11.006 1.00 12.84 185 LEU A N 1
ATOM 1450 C CA . LEU A 1 187 ? -26.570 -14.893 9.838 1.00 12.64 185 LEU A CA 1
ATOM 1451 C C . LEU A 1 187 ? -26.143 -14.182 8.559 1.00 9.95 185 LEU A C 1
ATOM 1452 O O . LEU A 1 187 ? -25.581 -14.810 7.659 1.00 11.73 185 LEU A O 1
ATOM 1457 N N . ARG A 1 188 ? -26.357 -12.865 8.480 1.00 11.75 186 ARG A N 1
ATOM 1458 C CA . ARG A 1 188 ? -25.863 -12.129 7.323 1.00 13.42 186 ARG A CA 1
ATOM 1459 C C . ARG A 1 188 ? -24.339 -12.134 7.277 1.00 12.10 186 ARG A C 1
ATOM 1460 O O . ARG A 1 188 ? -23.750 -12.216 6.192 1.00 14.06 186 ARG A O 1
ATOM 1468 N N . ALA A 1 189 ? -23.679 -12.065 8.445 1.00 11.48 187 ALA A N 1
ATOM 1469 C CA . ALA A 1 189 ? -22.219 -12.107 8.439 1.00 11.57 187 ALA A CA 1
ATOM 1470 C C . ALA A 1 189 ? -21.710 -13.470 7.983 1.00 11.12 187 ALA A C 1
ATOM 1471 O O . ALA A 1 189 ? -20.743 -13.559 7.211 1.00 11.25 187 ALA A O 1
ATOM 1473 N N . ARG A 1 190 ? -22.350 -14.547 8.440 1.00 11.13 188 ARG A N 1
ATOM 1474 C CA . ARG A 1 190 ? -21.929 -15.876 8.007 1.00 10.48 188 ARG A CA 1
ATOM 1475 C C . ARG A 1 190 ? -22.193 -16.084 6.521 1.00 11.58 188 ARG A C 1
ATOM 1476 O O . ARG A 1 190 ? -21.379 -16.700 5.829 1.00 12.00 188 ARG A O 1
ATOM 1484 N N . ALA A 1 191 ? -23.318 -15.573 6.013 1.00 11.67 189 ALA A N 1
ATOM 1485 C CA . ALA A 1 191 ? -23.576 -15.646 4.578 1.00 13.99 189 ALA A CA 1
ATOM 1486 C C . ALA A 1 191 ? -22.518 -14.883 3.788 1.00 12.92 189 ALA A C 1
ATOM 1487 O O . ALA A 1 191 ? -22.079 -15.342 2.724 1.00 12.71 189 ALA A O 1
ATOM 1489 N N . HIS A 1 192 ? -22.104 -13.716 4.289 1.00 12.73 190 HIS A N 1
ATOM 1490 C CA . HIS A 1 192 ? -21.039 -12.951 3.640 1.00 11.87 190 HIS A CA 1
ATOM 1491 C C . HIS A 1 192 ? -19.754 -13.765 3.553 1.00 13.65 190 HIS A C 1
ATOM 1492 O O . HIS A 1 192 ? -19.127 -13.858 2.490 1.00 14.04 190 HIS A O 1
ATOM 1499 N N . PHE A 1 193 ? -19.342 -14.378 4.664 1.00 11.78 191 PHE A N 1
ATOM 1500 C CA . PHE A 1 193 ? -18.119 -15.168 4.616 1.00 9.89 191 PHE A CA 1
ATOM 1501 C C . PHE A 1 193 ? -18.298 -16.480 3.864 1.00 12.21 191 PHE A C 1
ATOM 1502 O O . PHE A 1 193 ? -17.317 -17.015 3.334 1.00 12.09 191 PHE A O 1
ATOM 1510 N N . ASN A 1 194 ? -19.526 -17.002 3.774 1.00 11.88 192 ASN A N 1
ATOM 1511 C CA . ASN A 1 194 ? -19.774 -18.149 2.906 1.00 11.48 192 ASN A CA 1
ATOM 1512 C C . ASN A 1 194 ? -19.524 -17.797 1.445 1.00 11.66 192 ASN A C 1
ATOM 1513 O O . ASN A 1 194 ? -19.053 -18.641 0.671 1.00 11.84 192 ASN A O 1
ATOM 1518 N N . ASP A 1 195 ? -19.882 -16.574 1.036 1.00 12.97 193 ASP A N 1
ATOM 1519 C CA . ASP A 1 195 ? -19.598 -16.155 -0.336 1.00 13.99 193 ASP A CA 1
ATOM 1520 C C . ASP A 1 195 ? -18.100 -16.151 -0.587 1.00 15.05 193 ASP A C 1
ATOM 1521 O O . ASP A 1 195 ? -17.629 -16.563 -1.660 1.00 15.00 193 ASP A O 1
ATOM 1526 N N . LEU A 1 196 ? -17.336 -15.679 0.397 1.00 13.46 194 LEU A N 1
ATOM 1527 C CA . LEU A 1 196 ? -15.882 -15.712 0.303 1.00 12.33 194 LEU A CA 1
ATOM 1528 C C . LEU A 1 196 ? -15.385 -17.146 0.151 1.00 14.98 194 LEU A C 1
ATOM 1529 O O . LEU A 1 196 ? -14.565 -17.441 -0.723 1.00 15.14 194 LEU A O 1
ATOM 1534 N N . VAL A 1 197 ? -15.909 -18.065 0.970 1.00 12.95 195 VAL A N 1
ATOM 1535 C CA . VAL A 1 197 ? -15.508 -19.469 0.886 1.00 10.73 195 VAL A CA 1
ATOM 1536 C C . VAL A 1 197 ? -15.860 -20.067 -0.471 1.00 13.62 195 VAL A C 1
ATOM 1537 O O . VAL A 1 197 ? -15.081 -20.837 -1.042 1.00 12.98 195 VAL A O 1
ATOM 1541 N N . ARG A 1 198 ? -17.045 -19.748 -1.000 1.00 14.59 196 ARG A N 1
ATOM 1542 C CA . ARG A 1 198 ? -17.426 -20.292 -2.300 1.00 16.07 196 ARG A CA 1
ATOM 1543 C C . ARG A 1 198 ? -16.491 -19.803 -3.397 1.00 15.06 196 ARG A C 1
ATOM 1544 O O . ARG A 1 198 ? -16.148 -20.565 -4.310 1.00 17.06 196 ARG A O 1
ATOM 1552 N N . SER A 1 199 ? -16.064 -18.541 -3.320 1.00 14.72 197 SER A N 1
ATOM 1553 C CA A SER A 1 199 ? -15.093 -18.029 -4.284 0.48 14.63 197 SER A CA 1
ATOM 1554 C CA B SER A 1 199 ? -15.102 -18.043 -4.298 0.52 14.63 197 SER A CA 1
ATOM 1555 C C . SER A 1 199 ? -13.786 -18.804 -4.200 1.00 17.45 197 SER A C 1
ATOM 1556 O O . SER A 1 199 ? -13.186 -19.154 -5.222 1.00 20.19 197 SER A O 1
ATOM 1561 N N . TRP A 1 200 ? -13.337 -19.095 -2.981 1.00 12.82 198 TRP A N 1
ATOM 1562 C CA . TRP A 1 200 ? -12.126 -19.884 -2.801 1.00 12.05 198 TRP A CA 1
ATOM 1563 C C . TRP A 1 200 ? -12.278 -21.297 -3.360 1.00 15.18 198 TRP A C 1
ATOM 1564 O O . TRP A 1 200 ? -11.354 -21.828 -3.989 1.00 14.69 198 TRP A O 1
ATOM 1575 N N . LEU A 1 201 ? -13.415 -21.951 -3.095 1.00 14.92 199 LEU A N 1
ATOM 1576 C CA . LEU A 1 201 ? -13.614 -23.318 -3.571 1.00 13.03 199 LEU A CA 1
ATOM 1577 C C . LEU A 1 201 ? -13.652 -23.388 -5.091 1.00 16.40 199 LEU A C 1
ATOM 1578 O O . LEU A 1 201 ? -13.272 -24.413 -5.676 1.00 19.12 199 LEU A O 1
ATOM 1583 N N . GLY A 1 202 ? -14.112 -22.324 -5.743 1.00 15.92 200 GLY A N 1
ATOM 1584 C CA . GLY A 1 202 ? -14.151 -22.325 -7.197 1.00 17.40 200 GLY A CA 1
ATOM 1585 C C . GLY A 1 202 ? -12.798 -22.176 -7.845 1.00 19.33 200 GLY A C 1
ATOM 1586 O O . GLY A 1 202 ? -12.670 -22.429 -9.049 1.00 19.39 200 GLY A O 1
ATOM 1587 N N . ASP A 1 203 ? -11.783 -21.780 -7.076 1.00 19.72 201 ASP A N 1
ATOM 1588 C CA . ASP A 1 203 ? -10.455 -21.502 -7.621 1.00 19.18 201 ASP A CA 1
ATOM 1589 C C . ASP A 1 203 ? -9.402 -21.846 -6.578 1.00 18.36 201 ASP A C 1
ATOM 1590 O O . ASP A 1 203 ? -8.694 -20.969 -6.073 1.00 17.83 201 ASP A O 1
ATOM 1595 N N . PRO A 1 204 ? -9.253 -23.130 -6.251 1.00 19.44 202 PRO A N 1
ATOM 1596 C CA . PRO A 1 204 ? -8.284 -23.512 -5.219 1.00 19.03 202 PRO A CA 1
ATOM 1597 C C . PRO A 1 204 ? -6.855 -23.242 -5.671 1.00 18.13 202 PRO A C 1
ATOM 1598 O O . PRO A 1 204 ? -6.494 -23.458 -6.834 1.00 22.55 202 PRO A O 1
ATOM 1602 N N . GLY A 1 205 ? -6.046 -22.749 -4.726 1.00 21.20 203 GLY A N 1
ATOM 1603 C CA . GLY A 1 205 ? -4.640 -22.560 -4.951 1.00 21.71 203 GLY A CA 1
ATOM 1604 C C . GLY A 1 205 ? -3.888 -23.877 -4.927 1.00 20.91 203 GLY A C 1
ATOM 1605 O O . GLY A 1 205 ? -4.476 -24.957 -4.793 1.00 18.84 203 GLY A O 1
ATOM 1606 N N . PRO A 1 206 ? -2.563 -23.798 -5.074 1.00 15.55 204 PRO A N 1
ATOM 1607 C CA . PRO A 1 206 ? -1.775 -25.034 -5.164 1.00 14.00 204 PRO A CA 1
ATOM 1608 C C . PRO A 1 206 ? -1.595 -25.762 -3.844 1.00 15.27 204 PRO A C 1
ATOM 1609 O O . PRO A 1 206 ? -1.576 -26.998 -3.849 1.00 15.37 204 PRO A O 1
ATOM 1613 N N . HIS A 1 207 ? -1.449 -25.045 -2.730 1.00 12.70 205 HIS A N 1
ATOM 1614 C CA . HIS A 1 207 ? -1.146 -25.638 -1.433 1.00 13.26 205 HIS A CA 1
ATOM 1615 C C . HIS A 1 207 ? -2.149 -25.152 -0.401 1.00 11.35 205 HIS A C 1
ATOM 1616 O O . HIS A 1 207 ? -2.669 -24.042 -0.509 1.00 13.98 205 HIS A O 1
ATOM 1623 N N . GLY A 1 208 ? -2.383 -25.968 0.621 1.00 11.66 206 GLY A N 1
ATOM 1624 C CA . GLY A 1 208 ? -3.138 -25.551 1.781 1.00 11.85 206 GLY A CA 1
ATOM 1625 C C . GLY A 1 208 ? -4.236 -26.528 2.128 1.00 9.83 206 GLY A C 1
ATOM 1626 O O . GLY A 1 208 ? -4.492 -27.505 1.425 1.00 11.28 206 GLY A O 1
ATOM 1627 N N . VAL A 1 209 ? -4.903 -26.237 3.252 1.00 9.76 207 VAL A N 1
ATOM 1628 C CA . VAL A 1 209 ? -5.993 -27.090 3.713 1.00 10.48 207 VAL A CA 1
ATOM 1629 C C . VAL A 1 209 ? -7.088 -27.182 2.656 1.00 11.06 207 VAL A C 1
ATOM 1630 O O . VAL A 1 209 ? -7.597 -28.273 2.373 1.00 11.35 207 VAL A O 1
ATOM 1634 N N . LEU A 1 210 ? -7.472 -26.044 2.051 1.00 12.46 208 LEU A N 1
ATOM 1635 C CA . LEU A 1 210 ? -8.585 -26.095 1.101 1.00 12.24 208 LEU A CA 1
ATOM 1636 C C . LEU A 1 210 ? -8.242 -26.909 -0.144 1.00 13.17 208 LEU A C 1
ATOM 1637 O O . LEU A 1 210 ? -9.047 -27.780 -0.523 1.00 11.98 208 LEU A O 1
ATOM 1642 N N . PRO A 1 211 ? -7.096 -26.708 -0.815 1.00 12.91 209 PRO A N 1
ATOM 1643 C CA . PRO A 1 211 ? -6.729 -27.627 -1.908 1.00 15.28 209 PRO A CA 1
ATOM 1644 C C . PRO A 1 211 ? -6.729 -29.093 -1.503 1.00 14.15 209 PRO A C 1
ATOM 1645 O O . PRO A 1 211 ? -7.140 -29.955 -2.290 1.00 15.31 209 PRO A O 1
ATOM 1649 N N . ASP A 1 212 ? -6.289 -29.411 -0.287 1.00 14.19 210 ASP A N 1
ATOM 1650 C CA . ASP A 1 212 ? -6.308 -30.808 0.129 1.00 12.38 210 ASP A CA 1
ATOM 1651 C C . ASP A 1 212 ? -7.723 -31.305 0.423 1.00 13.36 210 ASP A C 1
ATOM 1652 O O . ASP A 1 212 ? -8.023 -32.479 0.167 1.00 14.43 210 ASP A O 1
ATOM 1657 N N . VAL A 1 213 ? -8.603 -30.447 0.953 1.00 10.98 211 VAL A N 1
ATOM 1658 C CA . VAL A 1 213 ? -10.013 -30.817 1.081 1.00 12.51 211 VAL A CA 1
ATOM 1659 C C . VAL A 1 213 ? -10.585 -31.212 -0.277 1.00 13.76 211 VAL A C 1
ATOM 1660 O O . VAL A 1 213 ? -11.259 -32.239 -0.411 1.00 15.24 211 VAL A O 1
ATOM 1664 N N . VAL A 1 214 ? -10.321 -30.401 -1.306 1.00 13.16 212 VAL A N 1
ATOM 1665 C CA . VAL A 1 214 ? -10.836 -30.704 -2.641 1.00 14.78 2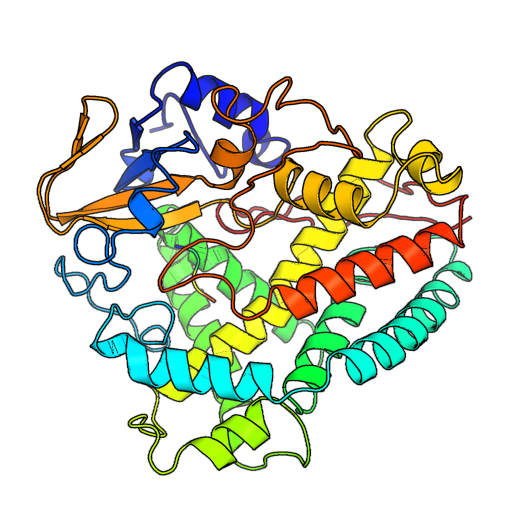12 VAL A CA 1
ATOM 1666 C C . VAL A 1 214 ? -10.258 -32.017 -3.157 1.00 16.51 212 VAL A C 1
ATOM 1667 O O . VAL A 1 214 ? -10.970 -32.832 -3.756 1.00 18.21 212 VAL A O 1
ATOM 1671 N N . ARG A 1 215 ? -8.961 -32.246 -2.931 1.00 13.68 213 ARG A N 1
ATOM 1672 C CA . ARG A 1 215 ? -8.317 -33.474 -3.394 1.00 14.10 213 ARG A CA 1
ATOM 1673 C C . ARG A 1 215 ? -8.823 -34.704 -2.651 1.00 17.06 213 ARG A C 1
ATOM 1674 O O . ARG A 1 215 ? -8.942 -35.784 -3.243 1.00 21.72 213 ARG A O 1
ATOM 1682 N N . LEU A 1 216 ? -9.125 -34.568 -1.364 1.00 14.98 214 LEU A N 1
ATOM 1683 C CA . LEU A 1 216 ? -9.563 -35.694 -0.554 1.00 14.61 214 LEU A CA 1
ATOM 1684 C C . LEU A 1 216 ? -11.061 -35.961 -0.650 1.00 13.24 214 LEU A C 1
ATOM 1685 O O . LEU A 1 216 ? -11.500 -37.032 -0.217 1.00 18.76 214 LEU A O 1
ATOM 1690 N N . LEU A 1 217 ? -11.846 -35.033 -1.202 1.00 17.03 215 LEU A N 1
ATOM 1691 C CA . LEU A 1 217 ? -13.298 -35.205 -1.242 1.00 17.71 215 LEU A CA 1
ATOM 1692 C C . LEU A 1 217 ? -13.759 -36.496 -1.913 1.00 19.69 215 LEU A C 1
ATOM 1693 O O . LEU A 1 217 ? -14.677 -37.139 -1.371 1.00 20.75 215 LEU A O 1
ATOM 1698 N N . PRO A 1 218 ? -13.215 -36.924 -3.054 1.00 21.81 216 PRO A N 1
ATOM 1699 C CA . PRO A 1 218 ? -13.677 -38.190 -3.640 1.00 23.06 216 PRO A CA 1
ATOM 1700 C C . PRO A 1 218 ? -13.432 -39.359 -2.698 1.00 21.99 216 PRO A C 1
ATOM 1701 O O . PRO A 1 218 ? -12.312 -39.590 -2.239 1.00 27.03 216 PRO A O 1
ATOM 1705 N N . GLY A 1 219 ? -14.499 -40.099 -2.410 1.00 27.30 217 GLY A N 1
ATOM 1706 C CA . GLY A 1 219 ? -14.398 -41.239 -1.525 1.00 31.90 217 GLY A CA 1
ATOM 1707 C C . GLY A 1 219 ? -14.378 -40.911 -0.050 1.00 26.31 217 GLY A C 1
ATOM 1708 O O . GLY A 1 219 ? -14.168 -41.818 0.764 1.00 35.21 217 GLY A O 1
ATOM 1709 N N . SER A 1 220 ? -14.586 -39.648 0.325 1.00 24.69 218 SER A N 1
ATOM 1710 C CA . SER A 1 220 ? -14.594 -39.268 1.733 1.00 21.58 218 SER A CA 1
ATOM 1711 C C . SER A 1 220 ? -15.940 -39.493 2.408 1.00 24.48 218 SER A C 1
ATOM 1712 O O . SER A 1 220 ? -16.005 -39.467 3.643 1.00 23.08 218 SER A O 1
ATOM 1715 N N . GLY A 1 221 ? -17.009 -39.701 1.641 1.00 24.22 219 GLY A N 1
ATOM 1716 C CA . GLY A 1 221 ? -18.342 -39.711 2.199 1.00 23.83 219 GLY A CA 1
ATOM 1717 C C . GLY A 1 221 ? -18.914 -38.340 2.466 1.00 26.98 219 GLY A C 1
ATOM 1718 O O . GLY A 1 221 ? -20.015 -38.240 3.022 1.00 27.75 219 GLY A O 1
ATOM 1719 N N . VAL A 1 222 ? -18.199 -37.283 2.095 1.00 19.31 220 VAL A N 1
ATOM 1720 C CA . VAL A 1 222 ? -18.633 -35.908 2.289 1.00 20.33 220 VAL A CA 1
ATOM 1721 C C . VAL A 1 222 ? -19.076 -35.354 0.944 1.00 20.36 220 VAL A C 1
ATOM 1722 O O . VAL A 1 222 ? -18.320 -35.399 -0.035 1.00 23.13 220 VAL A O 1
ATOM 1726 N N . GLU A 1 223 ? -20.293 -34.832 0.895 1.00 22.23 221 GLU A N 1
ATOM 1727 C CA . GLU A 1 223 ? -20.766 -34.158 -0.301 1.00 26.43 221 GLU A CA 1
ATOM 1728 C C . GLU A 1 223 ? -20.245 -32.728 -0.328 1.00 28.63 221 GLU A C 1
ATOM 1729 O O . GLU A 1 223 ? -20.110 -32.076 0.711 1.00 22.56 221 GLU A O 1
ATOM 1735 N N . ALA A 1 224 ? -19.920 -32.248 -1.524 1.00 22.43 222 ALA A N 1
ATOM 1736 C CA . ALA A 1 224 ? -19.460 -30.870 -1.687 1.00 23.97 222 ALA A CA 1
ATOM 1737 C C . ALA A 1 224 ? -20.687 -29.962 -1.711 1.00 24.92 222 ALA A C 1
ATOM 1738 O O . ALA A 1 224 ? -21.114 -29.452 -2.751 1.00 28.55 222 ALA A O 1
ATOM 1740 N N . ASP A 1 225 ? -21.264 -29.755 -0.525 1.00 16.82 223 ASP A N 1
ATOM 1741 C CA . ASP A 1 225 ? -22.519 -29.029 -0.405 1.00 17.76 223 ASP A CA 1
ATOM 1742 C C . ASP A 1 225 ? -22.432 -27.896 0.611 1.00 18.16 223 ASP A C 1
ATOM 1743 O O . ASP A 1 225 ? -21.337 -27.529 1.052 1.00 14.74 223 ASP A O 1
ATOM 1748 N N . ASP A 1 226 ? -23.583 -27.338 0.986 1.00 16.04 224 ASP A N 1
ATOM 1749 C CA . ASP A 1 226 ? -23.590 -26.170 1.860 1.00 15.46 224 ASP A CA 1
ATOM 1750 C C . ASP A 1 226 ? -23.089 -26.504 3.260 1.00 12.13 224 ASP A C 1
ATOM 1751 O O . ASP A 1 226 ? -22.545 -25.628 3.943 1.00 14.02 224 ASP A O 1
ATOM 1756 N N . VAL A 1 227 ? -23.249 -27.753 3.699 1.00 13.06 225 VAL A N 1
ATOM 1757 C CA . VAL A 1 227 ? -22.696 -28.141 4.993 1.00 13.21 225 VAL A CA 1
ATOM 1758 C C . VAL A 1 227 ? -21.174 -28.069 4.964 1.00 13.10 225 VAL A C 1
ATOM 1759 O O . VAL A 1 227 ? -20.543 -27.618 5.928 1.00 12.28 225 VAL A O 1
ATOM 1763 N N . LEU A 1 228 ? -20.557 -28.480 3.853 1.00 12.50 226 LEU A N 1
ATOM 1764 C CA . LEU A 1 228 ? -19.112 -28.339 3.728 1.00 10.27 226 LEU A CA 1
ATOM 1765 C C . LEU A 1 228 ? -18.707 -26.867 3.706 1.00 11.83 226 LEU A C 1
ATOM 1766 O O . LEU A 1 228 ? -17.742 -26.471 4.375 1.00 11.36 226 LEU A O 1
ATOM 1771 N N . VAL A 1 229 ? -19.428 -26.041 2.941 1.00 10.90 227 VAL A N 1
ATOM 1772 C CA . VAL A 1 229 ? -19.126 -24.611 2.888 1.00 10.54 227 VAL A CA 1
ATOM 1773 C C . VAL A 1 229 ? -19.176 -24.000 4.286 1.00 11.01 227 VAL A C 1
ATOM 1774 O O . VAL A 1 229 ? -18.271 -23.258 4.684 1.00 9.91 227 VAL A O 1
ATOM 1778 N N . ASN A 1 230 ? -20.242 -24.293 5.046 1.00 10.79 228 ASN A N 1
ATOM 1779 C CA . ASN A 1 230 ? -20.368 -23.730 6.391 1.00 9.31 228 ASN A CA 1
ATOM 1780 C C . ASN A 1 230 ? -19.220 -24.187 7.279 1.00 9.67 228 ASN A C 1
ATOM 1781 O O . ASN A 1 230 ? -18.749 -23.427 8.138 1.00 9.04 228 ASN A O 1
ATOM 1786 N N . SER A 1 231 ? -18.770 -25.433 7.098 1.00 9.63 229 SER A N 1
ATOM 1787 C CA . SER A 1 231 ? -17.676 -25.972 7.907 1.00 8.83 229 SER A CA 1
ATOM 1788 C C . SER A 1 231 ? -16.363 -25.266 7.598 1.00 8.86 229 SER A C 1
ATOM 1789 O O . SER A 1 231 ? -15.596 -24.935 8.513 1.00 10.29 229 SER A O 1
ATOM 1792 N N . VAL A 1 232 ? -16.086 -25.024 6.314 1.00 9.93 230 VAL A N 1
ATOM 1793 C CA . VAL A 1 232 ? -14.880 -24.290 5.933 1.00 9.30 230 VAL A CA 1
ATOM 1794 C C . VAL A 1 232 ? -14.944 -22.845 6.416 1.00 9.11 230 VAL A C 1
ATOM 1795 O O . VAL A 1 232 ? -13.933 -22.284 6.859 1.00 9.51 230 VAL A O 1
ATOM 1799 N N . ARG A 1 233 ? -16.121 -22.209 6.336 1.00 9.30 231 ARG A N 1
ATOM 1800 C CA . ARG A 1 233 ? -16.255 -20.860 6.876 1.00 7.80 231 ARG A CA 1
ATOM 1801 C C . ARG A 1 233 ? -15.869 -20.835 8.342 1.00 8.01 231 ARG A C 1
ATOM 1802 O O . ARG A 1 233 ? -15.091 -19.980 8.776 1.00 10.12 231 ARG A O 1
ATOM 1810 N N . ALA A 1 234 ? -16.423 -21.764 9.120 1.00 9.34 232 ALA A N 1
ATOM 1811 C CA . ALA A 1 234 ? -16.164 -21.759 10.553 1.00 8.11 232 ALA A CA 1
ATOM 1812 C C . ALA A 1 234 ? -14.694 -22.036 10.842 1.00 9.71 232 ALA A C 1
ATOM 1813 O O . ALA A 1 234 ? -14.116 -21.445 11.763 1.00 9.49 232 ALA A O 1
ATOM 1815 N N . PHE A 1 235 ? -14.075 -22.917 10.056 1.00 8.90 233 PHE A N 1
ATOM 1816 C CA . PHE A 1 235 ? -12.644 -23.179 10.182 1.00 8.74 233 PHE A CA 1
ATOM 1817 C C . PHE A 1 235 ? -11.830 -21.902 9.957 1.00 9.02 233 PHE A C 1
ATOM 1818 O O . PHE A 1 235 ? -10.943 -21.561 10.757 1.00 9.64 233 PHE A O 1
ATOM 1826 N N . PHE A 1 236 ? -12.119 -21.180 8.866 1.00 7.68 234 PHE A N 1
ATOM 1827 C CA . PHE A 1 236 ? -11.435 -19.923 8.580 1.00 7.49 234 PHE A CA 1
ATOM 1828 C C . PHE A 1 236 ? -11.676 -18.891 9.670 1.00 8.87 234 PHE A C 1
ATOM 1829 O O . PHE A 1 236 ? -10.738 -18.236 10.142 1.00 9.06 234 PHE A O 1
ATOM 1837 N N . HIS A 1 237 ? -12.936 -18.713 10.070 1.00 8.58 235 HIS A N 1
ATOM 1838 C CA . HIS A 1 237 ? -13.247 -17.603 10.954 1.00 8.00 235 HIS A CA 1
ATOM 1839 C C . HIS A 1 237 ? -12.684 -17.834 12.354 1.00 7.91 235 HIS A C 1
ATOM 1840 O O . HIS A 1 237 ? -12.121 -16.915 12.963 1.00 9.38 235 HIS A O 1
ATOM 1847 N N . ALA A 1 238 ? -12.806 -19.059 12.868 1.00 7.97 236 ALA A N 1
ATOM 1848 C CA . ALA A 1 238 ? -12.149 -19.393 14.129 1.00 7.66 236 ALA A CA 1
ATOM 1849 C C . ALA A 1 238 ? -10.642 -19.235 14.019 1.00 7.85 236 ALA A C 1
ATOM 1850 O O . ALA A 1 238 ? -10.001 -18.691 14.923 1.00 9.03 236 ALA A O 1
ATOM 1852 N N . GLY A 1 239 ? -10.066 -19.671 12.893 1.00 8.25 237 GLY A N 1
ATOM 1853 C CA . GLY A 1 239 ? -8.630 -19.590 12.727 1.00 9.71 237 GLY A CA 1
ATOM 1854 C C . GLY A 1 239 ? -8.126 -18.165 12.718 1.00 10.49 237 GLY A C 1
ATOM 1855 O O . GLY A 1 239 ? -7.036 -17.888 13.219 1.00 11.56 237 GLY A O 1
ATOM 1856 N N . PHE A 1 240 ? -8.908 -17.241 12.152 1.00 8.67 238 PHE A N 1
ATOM 1857 C CA . PHE A 1 240 ? -8.548 -15.828 12.206 1.00 9.22 238 PHE A CA 1
ATOM 1858 C C . PHE A 1 240 ? -8.713 -15.273 13.619 1.00 10.18 238 PHE A C 1
ATOM 1859 O O . PHE A 1 240 ? -7.778 -14.693 14.183 1.00 11.67 238 PHE A O 1
ATOM 1867 N N . GLU A 1 241 ? -9.889 -15.468 14.221 1.00 7.37 239 GLU A N 1
ATOM 1868 C CA . GLU A 1 241 ? -10.253 -14.694 15.404 1.00 8.69 239 GLU A CA 1
ATOM 1869 C C . GLU A 1 241 ? -9.694 -15.265 16.699 1.00 9.24 239 GLU A C 1
ATOM 1870 O O . GLU A 1 241 ? -9.219 -14.511 17.548 1.00 8.27 239 GLU A O 1
ATOM 1876 N N . VAL A 1 242 ? -9.824 -16.572 16.918 1.00 7.63 240 VAL A N 1
ATOM 1877 C CA . VAL A 1 242 ? -9.532 -17.118 18.250 1.00 5.83 240 VAL A CA 1
ATOM 1878 C C . VAL A 1 242 ? -8.070 -16.949 18.630 1.00 7.24 240 VAL A C 1
ATOM 1879 O O . VAL A 1 242 ? -7.801 -16.555 19.775 1.00 7.77 240 VAL A O 1
ATOM 1883 N N . PRO A 1 243 ? -7.081 -17.181 17.753 1.00 6.89 241 PRO A N 1
ATOM 1884 C CA . PRO A 1 243 ? -5.694 -16.860 18.145 1.00 7.27 241 PRO A CA 1
ATOM 1885 C C . PRO A 1 243 ? -5.485 -15.392 18.443 1.00 9.33 241 PRO A C 1
ATOM 1886 O O . PRO A 1 243 ? -4.671 -15.069 19.311 1.00 8.89 241 PRO A O 1
ATOM 1890 N N . SER A 1 244 ? -6.166 -14.483 17.735 1.00 8.39 242 SER A N 1
ATOM 1891 C CA . SER A 1 244 ? -6.043 -13.069 18.077 1.00 8.41 242 SER A CA 1
ATOM 1892 C C . SER A 1 244 ? -6.581 -12.798 19.480 1.00 8.65 242 SER A C 1
ATOM 1893 O O . SER A 1 244 ? -5.946 -12.098 20.281 1.00 9.77 242 SER A O 1
ATOM 1896 N N . ARG A 1 245 ? -7.742 -13.375 19.806 1.00 7.49 243 ARG A N 1
ATOM 1897 C CA . ARG A 1 245 ? -8.276 -13.220 21.157 1.00 7.36 243 ARG A CA 1
ATOM 1898 C C . ARG A 1 245 ? -7.269 -13.714 22.182 1.00 8.16 243 ARG A C 1
ATOM 1899 O O . ARG A 1 245 ? -7.003 -13.031 23.180 1.00 8.99 243 ARG A O 1
ATOM 1907 N N . PHE A 1 246 ? -6.656 -14.873 21.922 1.00 7.48 244 PHE A N 1
ATOM 1908 C CA . PHE A 1 246 ? -5.713 -15.435 22.884 1.00 7.04 244 PHE A CA 1
ATOM 1909 C C . PHE A 1 246 ? -4.449 -14.591 22.998 1.00 7.64 244 PHE A C 1
ATOM 1910 O O . PHE A 1 246 ? -3.985 -14.317 24.110 1.00 9.12 244 PHE A O 1
ATOM 1918 N N . LEU A 1 247 ? -3.868 -14.180 21.869 1.00 8.16 245 LEU A N 1
ATOM 1919 C CA . LEU A 1 247 ? -2.608 -13.436 21.943 1.00 8.55 245 LEU A CA 1
ATOM 1920 C C . LEU A 1 247 ? -2.761 -12.150 22.748 1.00 8.63 245 LEU A C 1
ATOM 1921 O O . LEU A 1 247 ? -1.894 -11.816 23.568 1.00 9.17 245 LEU A O 1
ATOM 1926 N N . GLY A 1 248 ? -3.861 -11.421 22.543 1.00 7.88 246 GLY A N 1
ATOM 1927 C CA . GLY A 1 248 ? -4.097 -10.223 23.337 1.00 8.17 246 GLY A CA 1
ATOM 1928 C C . GLY A 1 248 ? -4.310 -10.524 24.811 1.00 9.19 246 GLY A C 1
ATOM 1929 O O . GLY A 1 248 ? -3.726 -9.864 25.679 1.00 9.76 246 GLY A O 1
ATOM 1930 N N . ASN A 1 249 ? -5.154 -11.521 25.119 1.00 8.68 247 ASN A N 1
ATOM 1931 C CA . ASN A 1 249 ? -5.357 -11.918 26.516 1.00 9.06 247 ASN A CA 1
ATOM 1932 C C . ASN A 1 249 ? -4.040 -12.295 27.180 1.00 8.47 247 ASN A C 1
ATOM 1933 O O . ASN A 1 249 ? -3.774 -11.905 28.326 1.00 9.41 247 ASN A O 1
ATOM 1938 N N . ALA A 1 250 ? -3.218 -13.075 26.477 1.00 9.02 248 ALA A N 1
ATOM 1939 C CA . ALA A 1 250 ? -1.974 -13.587 27.044 1.00 7.87 248 ALA A CA 1
ATOM 1940 C C . ALA A 1 250 ? -0.986 -12.465 27.319 1.00 9.44 248 ALA A C 1
ATOM 1941 O O . ALA A 1 250 ? -0.408 -12.386 28.412 1.00 9.79 248 ALA A O 1
ATOM 1943 N N . LEU A 1 251 ? -0.785 -11.576 26.341 1.00 9.66 249 LEU A N 1
ATOM 1944 C CA . LEU A 1 251 ? 0.143 -10.470 26.559 1.00 9.85 249 LEU A CA 1
ATOM 1945 C C . LEU A 1 251 ? -0.360 -9.554 27.663 1.00 10.54 249 LEU A C 1
ATOM 1946 O O . LEU A 1 251 ? 0.421 -9.129 28.522 1.00 10.12 249 LEU A O 1
ATOM 1951 N N . ALA A 1 252 ? -1.661 -9.250 27.672 1.00 7.91 250 ALA A N 1
ATOM 1952 C CA . ALA A 1 252 ? -2.209 -8.415 28.741 1.00 8.90 250 ALA A CA 1
ATOM 1953 C C . ALA A 1 252 ? -1.946 -9.024 30.111 1.00 11.08 250 ALA A C 1
ATOM 1954 O O . ALA A 1 252 ? -1.582 -8.308 31.050 1.00 11.53 250 ALA A O 1
ATOM 1956 N N . ALA A 1 253 ? -2.101 -10.347 30.236 1.00 10.43 251 ALA A N 1
ATOM 1957 C CA . ALA A 1 253 ? -1.863 -11.015 31.513 1.00 9.82 251 ALA A CA 1
ATOM 1958 C C . ALA A 1 253 ? -0.393 -10.963 31.910 1.00 12.07 251 ALA A C 1
ATOM 1959 O O . ALA A 1 253 ? -0.074 -10.757 33.088 1.00 12.78 251 ALA A O 1
ATOM 1961 N N . LEU A 1 254 ? 0.518 -11.148 30.949 1.00 10.48 252 LEU A N 1
ATOM 1962 C CA . LEU A 1 254 ? 1.944 -11.090 31.258 1.00 11.45 252 LEU A CA 1
ATOM 1963 C C . LEU A 1 254 ? 2.351 -9.702 31.737 1.00 15.36 252 LEU A C 1
ATOM 1964 O O . LEU A 1 254 ? 3.112 -9.572 32.706 1.00 17.72 252 LEU A O 1
ATOM 1969 N N . LEU A 1 255 ? 1.836 -8.652 31.091 1.00 13.08 253 LEU A N 1
ATOM 1970 C CA . LEU A 1 255 ? 2.207 -7.293 31.488 1.00 14.80 253 LEU A CA 1
ATOM 1971 C C . LEU A 1 255 ? 1.579 -6.893 32.816 1.00 17.17 253 LEU A C 1
ATOM 1972 O O . LEU A 1 255 ? 2.160 -6.087 33.555 1.00 19.06 253 LEU A O 1
ATOM 1977 N N . ALA A 1 256 ? 0.398 -7.426 33.132 1.00 13.56 254 ALA A N 1
ATOM 1978 C CA . ALA A 1 256 ? -0.326 -7.053 34.339 1.00 16.57 254 ALA A CA 1
ATOM 1979 C C . ALA A 1 256 ? 0.107 -7.836 35.568 1.00 18.18 254 ALA A C 1
ATOM 1980 O O . ALA A 1 256 ? -0.245 -7.443 36.686 1.00 21.68 254 ALA A O 1
ATOM 1982 N N . THR A 1 257 ? 0.841 -8.930 35.397 1.00 13.14 255 THR A N 1
ATOM 1983 C CA . THR A 1 257 ? 1.196 -9.789 36.521 1.00 14.72 255 THR A CA 1
ATOM 1984 C C . THR A 1 257 ? 2.620 -9.479 36.956 1.00 15.93 255 THR A C 1
ATOM 1985 O O . THR A 1 257 ? 3.557 -9.751 36.194 1.00 16.08 255 THR A O 1
ATOM 1989 N N . PRO A 1 258 ? 2.841 -8.917 38.146 1.00 18.93 256 PRO A N 1
ATOM 1990 C CA . PRO A 1 258 ? 4.210 -8.576 38.559 1.00 16.74 256 PRO A CA 1
ATOM 1991 C C . PRO A 1 258 ? 5.167 -9.755 38.432 1.00 17.72 256 PRO A C 1
ATOM 1992 O O . PRO A 1 258 ? 4.888 -10.862 38.902 1.00 19.31 256 PRO A O 1
ATOM 1996 N N . GLY A 1 259 ? 6.299 -9.516 37.768 1.00 16.90 257 GLY A N 1
ATOM 1997 C CA . GLY A 1 259 ? 7.347 -10.509 37.634 1.00 18.38 257 GLY A CA 1
ATOM 1998 C C . GLY A 1 259 ? 7.183 -11.494 36.493 1.00 17.92 257 GLY A C 1
ATOM 1999 O O . GLY A 1 259 ? 8.145 -12.211 36.173 1.00 18.25 257 GLY A O 1
ATOM 2000 N N . ALA A 1 260 ? 6.006 -11.557 35.86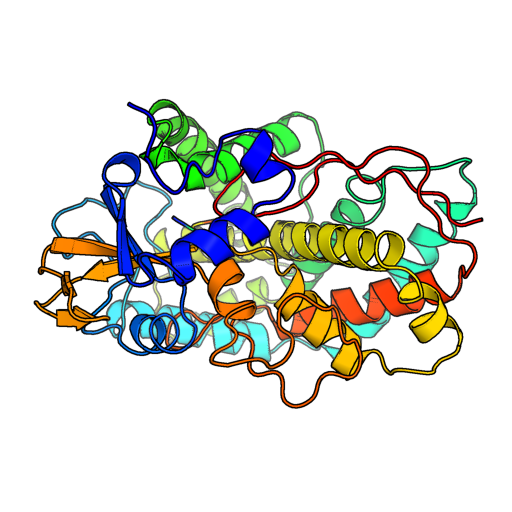5 1.00 17.08 258 ALA A N 1
ATOM 2001 C CA . ALA A 1 260 ? 5.761 -12.588 34.861 1.00 18.11 258 ALA A CA 1
ATOM 2002 C C . ALA A 1 260 ? 6.607 -12.360 33.612 1.00 17.86 258 ALA A C 1
ATOM 2003 O O . ALA A 1 260 ? 7.265 -13.284 33.116 1.00 16.01 258 ALA A O 1
ATOM 2005 N N . TRP A 1 261 ? 6.617 -11.130 33.097 1.00 17.14 259 TRP A N 1
ATOM 2006 C CA . TRP A 1 261 ? 7.392 -10.859 31.891 1.00 17.24 259 TRP A CA 1
ATOM 2007 C C . TRP A 1 261 ? 8.883 -11.061 32.137 1.00 18.23 259 TRP A C 1
ATOM 2008 O O . TRP A 1 261 ? 9.564 -11.685 31.316 1.00 19.94 259 TRP A O 1
ATOM 2019 N N . GLU A 1 262 ? 9.407 -10.587 33.281 1.00 20.93 260 GLU A N 1
ATOM 2020 C CA . GLU A 1 262 ? 10.844 -10.728 33.516 1.00 25.45 260 GLU A CA 1
ATOM 2021 C C . GLU A 1 262 ? 11.229 -12.197 33.649 1.00 21.16 260 GLU A C 1
ATOM 2022 O O . GLU A 1 262 ? 12.320 -12.587 33.240 1.00 22.97 260 GLU A O 1
ATOM 2028 N N . GLN A 1 263 ? 10.337 -13.037 34.187 1.00 19.69 261 GLN A N 1
ATOM 2029 C CA . GLN A 1 263 ? 10.619 -14.467 34.270 1.00 18.35 261 GLN A CA 1
ATOM 2030 C C . GLN A 1 263 ? 10.875 -15.052 32.889 1.00 20.37 261 GLN A C 1
ATOM 2031 O O . GLN A 1 263 ? 11.752 -15.906 32.725 1.00 22.08 261 GLN A O 1
ATOM 2037 N N . LEU A 1 264 ? 10.099 -14.623 31.887 1.00 18.16 262 LEU A N 1
ATOM 2038 C CA . LEU A 1 264 ? 10.336 -15.073 30.521 1.00 18.85 262 LEU A CA 1
ATOM 2039 C C . LEU A 1 264 ? 11.606 -14.457 29.951 1.00 19.75 262 LEU A C 1
ATOM 2040 O O . LEU A 1 264 ? 12.375 -15.139 29.265 1.00 23.90 262 LEU A O 1
ATOM 2045 N N . VAL A 1 265 ? 11.831 -13.166 30.216 1.00 21.33 263 VAL A N 1
ATOM 2046 C CA . VAL A 1 265 ? 12.999 -12.471 29.677 1.00 22.39 263 VAL A CA 1
ATOM 2047 C C . VAL A 1 265 ? 14.284 -13.106 30.190 1.00 24.62 263 VAL A C 1
ATOM 2048 O O . VAL A 1 265 ? 15.244 -13.301 29.433 1.00 28.40 263 VAL A O 1
ATOM 2052 N N . ARG A 1 266 ? 14.320 -13.449 31.477 1.00 24.71 264 ARG A N 1
ATOM 2053 C CA . ARG A 1 266 ? 15.500 -14.062 32.076 1.00 27.91 264 ARG A CA 1
ATOM 2054 C C . ARG A 1 266 ? 15.655 -15.536 31.728 1.00 37.10 264 ARG A C 1
ATOM 2055 O O . ARG A 1 266 ? 16.676 -16.131 32.088 1.00 37.92 264 ARG A O 1
ATOM 2063 N N . GLY A 1 267 ? 14.679 -16.137 31.050 1.00 29.13 265 GLY A N 1
ATOM 2064 C CA . GLY A 1 267 ? 14.734 -17.562 30.797 1.00 25.16 265 GLY A CA 1
ATOM 2065 C C . GLY A 1 267 ? 14.529 -18.424 32.023 1.00 28.39 265 GLY A C 1
ATOM 2066 O O . GLY A 1 267 ? 14.916 -19.594 32.014 1.00 40.32 265 GLY A O 1
ATOM 2067 N N . ASP A 1 268 ? 13.933 -17.879 33.088 1.00 29.54 266 ASP A N 1
ATOM 2068 C CA . ASP A 1 268 ? 13.643 -18.669 34.282 1.00 28.71 266 ASP A CA 1
ATOM 2069 C C . ASP A 1 268 ? 12.502 -19.653 34.072 1.00 26.74 266 ASP A C 1
ATOM 2070 O O . ASP A 1 268 ? 12.263 -20.498 34.942 1.00 27.96 266 ASP A O 1
ATOM 2075 N N . VAL A 1 269 ? 11.790 -19.554 32.952 1.00 21.07 267 VAL A N 1
ATOM 2076 C CA . VAL A 1 269 ? 10.728 -20.486 32.607 1.00 22.15 267 VAL A CA 1
ATOM 2077 C C . VAL A 1 269 ? 10.725 -20.627 31.093 1.00 22.12 267 VAL A C 1
ATOM 2078 O O . VAL A 1 269 ? 11.115 -19.706 30.367 1.00 23.16 267 VAL A O 1
ATOM 2082 N N . GLY A 1 270 ? 10.303 -21.802 30.616 1.00 19.82 268 GLY A N 1
ATOM 2083 C CA . GLY A 1 270 ? 10.250 -22.058 29.193 1.00 21.07 268 GLY A CA 1
ATOM 2084 C C . GLY A 1 270 ? 8.899 -21.730 28.592 1.00 19.14 268 GLY A C 1
ATOM 2085 O O . GLY A 1 270 ? 7.888 -21.670 29.290 1.00 16.90 268 GLY A O 1
ATOM 2086 N N . LEU A 1 271 ? 8.895 -21.532 27.272 1.00 18.05 269 LEU A N 1
ATOM 2087 C CA . LEU A 1 271 ? 7.653 -21.176 26.596 1.00 14.84 269 LEU A CA 1
ATOM 2088 C C . LEU A 1 271 ? 6.659 -22.329 26.572 1.00 14.99 269 LEU A C 1
ATOM 2089 O O . LEU A 1 271 ? 5.453 -22.085 26.478 1.00 15.40 269 LEU A O 1
ATOM 2094 N N . ASP A 1 272 ? 7.126 -23.581 26.648 1.00 14.57 270 ASP A N 1
ATOM 2095 C CA . ASP A 1 272 ? 6.194 -24.707 26.632 1.00 15.19 270 ASP A CA 1
ATOM 2096 C C . ASP A 1 272 ? 5.201 -24.611 27.789 1.00 13.29 270 ASP A C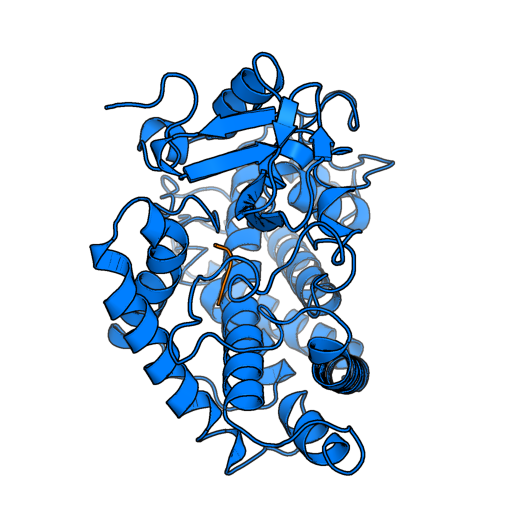 1
ATOM 2097 O O . ASP A 1 272 ? 3.981 -24.564 27.577 1.00 13.57 270 ASP A O 1
ATOM 2102 N N . THR A 1 273 ? 5.704 -24.561 29.028 1.00 12.19 271 THR A N 1
ATOM 2103 C CA . THR A 1 273 ? 4.787 -24.492 30.161 1.00 9.38 271 THR A CA 1
ATOM 2104 C C . THR A 1 273 ? 4.113 -23.132 30.247 1.00 10.48 271 THR A C 1
ATOM 2105 O O . THR A 1 273 ? 2.960 -23.044 30.680 1.00 11.59 271 THR A O 1
ATOM 2109 N N . ALA A 1 274 ? 4.801 -22.066 29.820 1.00 12.31 272 ALA A N 1
ATOM 2110 C CA . ALA A 1 274 ? 4.227 -20.726 29.919 1.00 10.35 272 ALA A CA 1
ATOM 2111 C C . ALA A 1 274 ? 3.032 -20.557 28.983 1.00 9.37 272 ALA A C 1
ATOM 2112 O O . ALA A 1 274 ? 2.011 -19.981 29.372 1.00 9.79 272 ALA A O 1
ATOM 2114 N N . VAL A 1 275 ? 3.152 -21.018 27.736 1.00 9.19 273 VAL A N 1
ATOM 2115 C CA . VAL A 1 275 ? 2.030 -20.891 26.811 1.00 9.28 273 VAL A CA 1
ATOM 2116 C C . VAL A 1 275 ? 0.837 -21.695 27.312 1.00 9.43 273 VAL A C 1
ATOM 2117 O O . VAL A 1 275 ? -0.304 -21.226 27.263 1.00 8.48 273 VAL A O 1
ATOM 2121 N N . GLU A 1 276 ? 1.081 -22.898 27.844 1.00 7.42 274 GLU A N 1
ATOM 2122 C CA . GLU A 1 276 ? -0.034 -23.694 28.349 1.00 8.37 274 GLU A CA 1
ATOM 2123 C C . GLU A 1 276 ? -0.673 -23.036 29.555 1.00 7.58 274 GLU A C 1
ATOM 2124 O O . GLU A 1 276 ? -1.897 -23.098 29.722 1.00 8.84 274 GLU A O 1
ATOM 2130 N N . GLU A 1 277 ? 0.136 -22.432 30.430 1.00 8.32 275 GLU A N 1
ATOM 2131 C CA . GLU A 1 277 ? -0.446 -21.737 31.570 1.00 8.53 275 GLU A CA 1
ATOM 2132 C C . GLU A 1 277 ? -1.219 -20.493 31.150 1.00 8.90 275 GLU A C 1
ATOM 2133 O O . GLU A 1 277 ? -2.220 -20.148 31.787 1.00 11.06 275 GLU A O 1
ATOM 2139 N N . LEU A 1 278 ? -0.798 -19.812 30.086 1.00 7.70 276 LEU A N 1
ATOM 2140 C CA . LEU A 1 278 ? -1.592 -18.684 29.604 1.00 8.12 276 LEU A CA 1
ATOM 2141 C C . LEU A 1 278 ? -2.917 -19.154 29.006 1.00 7.96 276 LEU A C 1
ATOM 2142 O O . LEU A 1 278 ? -3.949 -18.497 29.178 1.00 7.66 276 LEU A O 1
ATOM 2147 N N . ILE A 1 279 ? -2.930 -20.297 28.316 1.00 7.60 277 ILE A N 1
ATOM 2148 C CA . ILE A 1 279 ? -4.210 -20.820 27.834 1.00 7.43 277 ILE A CA 1
ATOM 2149 C C . ILE A 1 279 ? -5.122 -21.178 29.006 1.00 7.05 277 ILE A C 1
ATOM 2150 O O . ILE A 1 279 ? -6.320 -20.871 28.996 1.00 7.61 277 ILE A O 1
ATOM 2155 N N . ARG A 1 280 ? -4.581 -21.834 30.034 1.00 7.11 278 ARG A N 1
ATOM 2156 C CA . ARG A 1 280 ? -5.407 -22.144 31.199 1.00 8.74 278 ARG A CA 1
ATOM 2157 C C . ARG A 1 280 ? -5.929 -20.875 31.857 1.00 6.75 278 ARG A C 1
ATOM 2158 O O . ARG A 1 280 ? -7.104 -20.802 32.245 1.00 8.08 278 ARG A O 1
ATOM 2166 N N . TYR A 1 281 ? -5.067 -19.863 31.993 1.00 8.31 279 TYR A N 1
ATOM 2167 C CA . TYR A 1 281 ? -5.405 -18.691 32.794 1.00 8.02 279 TYR A CA 1
ATOM 2168 C C . TYR A 1 281 ? -6.390 -17.779 32.075 1.00 7.82 279 TYR A C 1
ATOM 2169 O O . TYR A 1 281 ? -7.397 -17.357 32.657 1.00 8.79 279 TYR A O 1
ATOM 2178 N N . VAL A 1 282 ? -6.131 -17.485 30.797 1.00 7.19 280 VAL A N 1
ATOM 2179 C CA . VAL A 1 282 ? -6.926 -16.492 30.070 1.00 8.51 280 VAL A CA 1
ATOM 2180 C C . VAL A 1 282 ? -7.246 -16.967 28.657 1.00 8.41 280 VAL A C 1
ATOM 2181 O O . VAL A 1 282 ? -7.383 -16.152 27.738 1.00 7.77 280 VAL A O 1
ATOM 2185 N N . GLY A 1 283 ? -7.405 -18.272 28.468 1.00 7.93 281 GLY A N 1
ATOM 2186 C CA . GLY A 1 283 ? -7.836 -18.786 27.188 1.00 9.32 281 GLY A CA 1
ATOM 2187 C C . GLY A 1 283 ? -9.147 -18.149 26.779 1.00 8.37 281 GLY A C 1
ATOM 2188 O O . GLY A 1 283 ? -10.011 -17.868 27.608 1.00 9.01 281 GLY A O 1
ATOM 2189 N N . PRO A 1 284 ? -9.320 -17.908 25.492 1.00 6.48 282 PRO A N 1
ATOM 2190 C CA . PRO A 1 284 ? -10.445 -17.073 25.052 1.00 7.30 282 PRO A CA 1
ATOM 2191 C C . PRO A 1 284 ? -11.814 -17.744 25.051 1.00 7.40 282 PRO A C 1
ATOM 2192 O O . PRO A 1 284 ? -12.811 -17.052 25.271 1.00 8.57 282 PRO A O 1
ATOM 2196 N N . VAL A 1 285 ? -11.926 -19.049 24.809 1.00 6.79 283 VAL A N 1
ATOM 2197 C CA . VAL A 1 285 ? -13.261 -19.633 24.703 1.00 7.61 283 VAL A CA 1
ATOM 2198 C C . VAL A 1 285 ? -13.825 -19.793 26.111 1.00 7.65 283 VAL A C 1
ATOM 2199 O O . VAL A 1 285 ? -13.223 -20.462 26.959 1.00 8.01 283 VAL A O 1
ATOM 2203 N N . GLN A 1 286 ? -14.967 -19.152 26.369 1.00 8.09 284 GLN A N 1
ATOM 2204 C CA . GLN A 1 286 ? -15.568 -19.149 27.705 1.00 7.55 284 GLN A CA 1
ATOM 2205 C C . GLN A 1 286 ? -16.674 -20.170 27.883 1.00 9.08 284 GLN A C 1
ATOM 2206 O O . GLN A 1 286 ? -16.941 -20.579 29.023 1.00 10.11 284 GLN A O 1
ATOM 2212 N N . ALA A 1 287 ? -17.332 -20.587 26.806 1.00 8.12 285 ALA A N 1
ATOM 2213 C CA . ALA A 1 287 ? -18.580 -21.323 26.942 1.00 9.51 285 ALA A CA 1
ATOM 2214 C C . ALA A 1 287 ? -18.762 -22.253 25.761 1.00 9.58 285 ALA A C 1
ATOM 2215 O O . ALA A 1 287 ? -18.616 -21.832 24.610 1.00 10.74 285 ALA A O 1
ATOM 2217 N N . LEU A 1 288 ? -19.109 -23.502 26.059 1.00 7.95 286 LEU A N 1
ATOM 2218 C CA . LEU A 1 288 ? -19.427 -24.512 25.054 1.00 9.85 286 LEU A CA 1
ATOM 2219 C C . LEU A 1 288 ? -20.778 -25.117 25.405 1.00 9.81 286 LEU A C 1
ATOM 2220 O O . LEU A 1 288 ? -20.920 -25.755 26.454 1.00 8.82 286 LEU A O 1
ATOM 2225 N N . ALA A 1 289 ? -21.766 -24.921 24.543 1.00 9.31 287 ALA A N 1
ATOM 2226 C CA . ALA A 1 289 ? -23.131 -25.333 24.836 1.00 9.06 287 ALA A CA 1
ATOM 2227 C C . ALA A 1 289 ? -23.468 -26.671 24.186 1.00 10.06 287 ALA A C 1
ATOM 2228 O O . ALA A 1 289 ? -23.004 -26.989 23.087 1.00 9.85 287 ALA A O 1
ATOM 2230 N N . ARG A 1 290 ? -24.302 -27.450 24.880 1.00 9.18 288 ARG A N 1
ATOM 2231 C CA . ARG A 1 290 ? -24.760 -28.742 24.386 1.00 8.76 288 ARG A CA 1
ATOM 2232 C C . ARG A 1 290 ? -26.228 -28.929 24.745 1.00 10.87 288 ARG A C 1
ATOM 2233 O O . ARG A 1 290 ? -26.720 -28.353 25.716 1.00 11.32 288 ARG A O 1
ATOM 2241 N N . ALA A 1 291 ? -26.923 -29.742 23.957 1.00 10.68 289 ALA A N 1
ATOM 2242 C CA . ALA A 1 291 ? -28.315 -30.094 24.222 1.00 11.11 289 ALA A CA 1
ATOM 2243 C C . ALA A 1 291 ? -28.376 -31.415 24.982 1.00 9.03 289 ALA A C 1
ATOM 2244 O O . ALA A 1 291 ? -27.774 -32.405 24.563 1.00 11.78 289 ALA A O 1
ATOM 2246 N N . CYS A 1 292 ? -29.083 -31.428 26.112 1.00 11.50 290 CYS A N 1
ATOM 2247 C CA . CYS A 1 292 ? -29.221 -32.658 26.883 1.00 13.76 290 CYS A CA 1
ATOM 2248 C C . CYS A 1 292 ? -30.248 -33.575 26.222 1.00 12.76 290 CYS A C 1
ATOM 2249 O O . CYS A 1 292 ? -31.402 -33.177 26.015 1.00 14.39 290 CYS A O 1
ATOM 2252 N N . LEU A 1 293 ? -29.831 -34.804 25.899 1.00 13.42 291 LEU A N 1
ATOM 2253 C CA . LEU A 1 293 ? -30.693 -35.780 25.240 1.00 16.00 291 LEU A CA 1
ATOM 2254 C C . LEU A 1 293 ? -31.271 -36.820 26.190 1.00 19.99 291 LEU A C 1
ATOM 2255 O O . LEU A 1 293 ? -32.046 -37.673 25.746 1.00 20.98 291 LEU A O 1
ATOM 2260 N N . GLN A 1 294 ? -30.918 -36.777 27.474 1.00 19.91 292 GLN A N 1
ATOM 2261 C CA . GLN A 1 294 ? -31.410 -37.768 28.422 1.00 21.61 292 GLN A CA 1
ATOM 2262 C C . GLN A 1 294 ? -31.221 -37.242 29.837 1.00 23.77 292 GLN A C 1
ATOM 2263 O O . GLN A 1 294 ? -30.172 -36.673 30.151 1.00 22.87 292 GLN A O 1
ATOM 2269 N N . ASP A 1 295 ? -32.233 -37.452 30.684 1.00 23.35 293 ASP A N 1
ATOM 2270 C CA . ASP A 1 295 ? -32.157 -37.043 32.084 1.00 22.80 293 ASP A CA 1
ATOM 2271 C C . ASP A 1 295 ? -30.835 -37.480 32.703 1.00 24.18 293 ASP A C 1
ATOM 2272 O O . ASP A 1 295 ? -30.434 -38.643 32.595 1.00 25.87 293 ASP A O 1
ATOM 2277 N N . THR A 1 296 ? -30.159 -36.535 33.354 1.00 20.63 294 THR A N 1
ATOM 2278 C CA . THR A 1 296 ? -28.824 -36.756 33.887 1.00 20.42 294 THR A CA 1
ATOM 2279 C C . THR A 1 296 ? -28.676 -35.963 35.175 1.00 22.89 294 THR A C 1
ATOM 2280 O O . THR A 1 296 ? -29.161 -34.833 35.270 1.00 25.32 294 THR A O 1
ATOM 2284 N N . GLU A 1 297 ? -28.000 -36.546 36.158 1.00 24.53 295 GLU A N 1
ATOM 2285 C CA . GLU A 1 297 ? -27.684 -35.840 37.390 1.00 20.78 295 GLU A CA 1
ATOM 2286 C C . GLU A 1 297 ? -26.247 -35.337 37.331 1.00 22.59 295 GLU A C 1
ATOM 2287 O O . GLU A 1 297 ? -25.322 -36.118 37.093 1.00 28.93 295 GLU A O 1
ATOM 2293 N N . LEU A 1 298 ? -26.067 -34.035 37.533 1.00 20.56 296 LEU A N 1
ATOM 2294 C CA . LEU A 1 298 ? -24.746 -33.430 37.638 1.00 19.79 296 LEU A CA 1
ATOM 2295 C C . LEU A 1 298 ? -24.743 -32.490 38.830 1.00 21.04 296 LEU A C 1
ATOM 2296 O O . LEU A 1 298 ? -25.633 -31.645 38.955 1.00 19.16 296 LEU A O 1
ATOM 2301 N N . GLY A 1 299 ? -23.741 -32.631 39.692 1.00 21.59 297 GLY A N 1
ATOM 2302 C CA . GLY A 1 299 ? -23.689 -31.818 40.894 1.00 21.53 297 GLY A CA 1
ATOM 2303 C C . GLY A 1 299 ? -24.927 -31.932 41.755 1.00 23.96 297 GLY A C 1
ATOM 2304 O O . GLY A 1 299 ? -25.287 -30.972 42.444 1.00 26.12 297 GLY A O 1
ATOM 2305 N N . GLY A 1 300 ? -25.598 -33.081 41.722 1.00 23.55 298 GLY A N 1
ATOM 2306 C CA . GLY A 1 300 ? -26.840 -33.262 42.444 1.00 25.75 298 GLY A CA 1
ATOM 2307 C C . GLY A 1 300 ? -28.042 -32.564 41.849 1.00 29.36 298 GLY A C 1
ATOM 2308 O O . GLY A 1 300 ? -29.115 -32.583 42.467 1.00 25.23 298 GLY A O 1
ATOM 2309 N N . MET A 1 301 ? -27.900 -31.944 40.680 1.00 19.70 299 MET A N 1
ATOM 2310 C CA . MET A 1 301 ? -28.992 -31.264 40.001 1.00 18.37 299 MET A CA 1
ATOM 2311 C C . MET A 1 301 ? -29.608 -32.188 38.960 1.00 16.29 299 MET A C 1
ATOM 2312 O O . MET A 1 301 ? -28.899 -32.948 38.295 1.00 20.45 299 MET A O 1
ATOM 2317 N N . ALA A 1 302 ? -30.927 -32.106 38.808 1.00 16.91 300 ALA A N 1
ATOM 2318 C CA . ALA A 1 302 ? -31.649 -32.916 37.828 1.00 17.65 300 ALA A CA 1
ATOM 2319 C C . ALA A 1 302 ? -31.682 -32.173 36.496 1.00 17.54 300 ALA A C 1
ATOM 2320 O O . ALA A 1 302 ? -32.530 -31.307 36.273 1.00 18.03 300 ALA A O 1
ATOM 2322 N N . VAL A 1 303 ? -30.768 -32.522 35.605 1.00 16.28 301 VAL A N 1
ATOM 2323 C CA . VAL A 1 303 ? -30.765 -31.973 34.256 1.00 16.79 301 VAL A CA 1
ATOM 2324 C C . VAL A 1 303 ? -31.696 -32.824 33.402 1.00 15.64 301 VAL A C 1
ATOM 2325 O O . VAL A 1 303 ? -31.595 -34.056 33.398 1.00 19.78 301 VAL A O 1
ATOM 2329 N N . LYS A 1 304 ? -32.611 -32.172 32.696 1.00 15.39 302 LYS A N 1
ATOM 2330 C CA . LYS A 1 304 ? -33.672 -32.864 31.978 1.00 18.09 302 LYS A CA 1
ATOM 2331 C C . LYS A 1 304 ? -33.405 -32.901 30.480 1.00 19.08 302 LYS A C 1
ATOM 2332 O O . LYS A 1 304 ? -32.827 -31.976 29.900 1.00 17.30 302 LYS A O 1
ATOM 2338 N N . GLU A 1 305 ? -33.845 -33.988 29.855 1.00 17.65 303 GLU A N 1
ATOM 2339 C CA . GLU A 1 305 ? -33.880 -34.045 28.401 1.00 17.72 303 GLU A CA 1
ATOM 2340 C C . GLU A 1 305 ? -34.581 -32.810 27.857 1.00 19.90 303 GLU A C 1
ATOM 2341 O O . GLU A 1 305 ? -35.628 -32.399 28.364 1.00 20.03 303 GLU A O 1
ATOM 2347 N N . GLY A 1 306 ? -33.996 -32.212 26.825 1.00 18.13 304 GLY A N 1
ATOM 2348 C CA . GLY A 1 306 ? -34.555 -31.025 26.219 1.00 16.80 304 GLY A CA 1
ATOM 2349 C C . GLY A 1 306 ? -33.982 -29.725 26.732 1.00 16.34 304 GLY A C 1
ATOM 2350 O O . GLY A 1 306 ? -34.250 -28.673 26.137 1.00 18.71 304 GLY A O 1
ATOM 2351 N N . GLN A 1 307 ? -33.222 -29.763 27.825 1.00 14.34 305 GLN A N 1
ATOM 2352 C CA . GLN A 1 307 ? -32.577 -28.574 28.359 1.00 13.66 305 GLN A CA 1
ATOM 2353 C C . GLN A 1 307 ? -31.169 -28.436 27.801 1.00 14.16 305 GLN A C 1
ATOM 2354 O O . GLN A 1 307 ? -30.534 -29.413 27.394 1.00 16.41 305 GLN A O 1
ATOM 2360 N N . VAL A 1 308 ? -30.691 -27.211 27.793 1.00 13.30 306 VAL A N 1
ATOM 2361 C CA . VAL A 1 308 ? -29.336 -26.899 27.353 1.00 11.18 306 VAL A CA 1
ATOM 2362 C C . VAL A 1 308 ? -28.416 -26.849 28.569 1.00 11.61 306 VAL A C 1
ATOM 2363 O O . VAL A 1 308 ? -28.805 -26.368 29.647 1.00 11.25 306 VAL A O 1
ATOM 2367 N N . VAL A 1 309 ? -27.194 -27.356 28.398 1.00 12.15 307 VAL A N 1
ATOM 2368 C CA . VAL A 1 309 ? -26.122 -27.208 29.376 1.00 10.20 307 VAL A CA 1
ATOM 2369 C C . VAL A 1 309 ? -24.992 -26.428 28.722 1.00 10.75 307 VAL A C 1
ATOM 2370 O O . VAL A 1 309 ? -24.759 -26.515 27.512 1.00 12.75 307 VAL A O 1
ATOM 2374 N N . THR A 1 310 ? -24.305 -25.627 29.522 1.00 10.71 308 THR A N 1
ATOM 2375 C CA . THR A 1 310 ? -23.179 -24.848 29.029 1.00 10.64 308 THR A CA 1
ATOM 2376 C C . THR A 1 310 ? -21.968 -25.143 29.897 1.00 8.44 308 THR A C 1
ATOM 2377 O O . THR A 1 310 ? -22.004 -24.918 31.113 1.00 10.60 308 THR A O 1
ATOM 2381 N N . ALA A 1 311 ? -20.915 -25.666 29.272 1.00 8.63 309 ALA A N 1
ATOM 2382 C CA . ALA A 1 311 ? -19.627 -25.884 29.919 1.00 9.37 309 ALA A CA 1
ATOM 2383 C C . ALA A 1 311 ? -18.85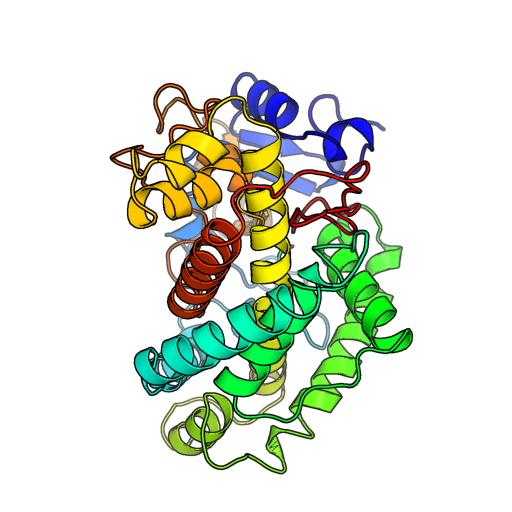3 -24.565 29.901 1.00 9.68 309 ALA A C 1
ATOM 2384 O O . ALA A 1 311 ? -18.387 -24.123 28.838 1.00 8.33 309 ALA A O 1
ATOM 2386 N N . LEU A 1 312 ? -18.736 -23.917 31.062 1.00 8.50 310 LEU A N 1
ATOM 2387 C CA . LEU A 1 312 ? -17.968 -22.674 31.176 1.00 6.78 310 LEU A CA 1
ATOM 2388 C C . LEU A 1 312 ? -16.505 -23.055 31.368 1.00 8.32 310 LEU A C 1
ATOM 2389 O O . LEU A 1 312 ? -15.979 -23.110 32.483 1.00 8.67 310 LEU A O 1
ATOM 2394 N N . ILE A 1 313 ? -15.830 -23.324 30.242 1.00 7.54 311 ILE A N 1
ATOM 2395 C CA . ILE A 1 313 ? -14.478 -23.868 30.327 1.00 8.12 311 ILE A CA 1
ATOM 2396 C C . ILE A 1 313 ? -13.460 -22.828 30.784 1.00 8.45 311 ILE A C 1
ATOM 2397 O O . ILE A 1 313 ? -12.428 -23.202 31.347 1.00 9.28 311 ILE A O 1
ATOM 2402 N N . GLY A 1 314 ? -13.724 -21.530 30.585 1.00 7.44 312 GLY A N 1
ATOM 2403 C CA . GLY A 1 314 ? -12.867 -20.524 31.202 1.00 9.05 312 GLY A CA 1
ATOM 2404 C C . GLY A 1 314 ? -12.906 -20.604 32.718 1.00 9.15 312 GLY A C 1
ATOM 2405 O O . GLY A 1 314 ? -11.868 -20.553 33.386 1.00 11.18 312 GLY A O 1
ATOM 2406 N N . ALA A 1 315 ? -14.103 -20.787 33.274 1.00 8.51 313 ALA A N 1
ATOM 2407 C CA . ALA A 1 315 ? -14.249 -21.004 34.708 1.00 7.82 313 ALA A CA 1
ATOM 2408 C C . ALA A 1 315 ? -13.649 -22.346 35.133 1.00 8.53 313 ALA A C 1
ATOM 2409 O O . ALA A 1 315 ? -12.992 -22.440 36.179 1.00 9.43 313 ALA A O 1
ATOM 2411 N N . ALA A 1 316 ? -13.882 -23.402 34.345 1.00 7.16 314 ALA A N 1
ATOM 2412 C CA . ALA A 1 316 ? -13.367 -24.722 34.705 1.00 6.50 314 ALA A CA 1
ATOM 2413 C C . ALA A 1 316 ? -11.849 -24.736 34.796 1.00 7.42 314 ALA A C 1
ATOM 2414 O O . ALA A 1 316 ? -11.281 -25.496 35.589 1.00 8.93 314 ALA A O 1
ATOM 2416 N N . ASN A 1 317 ? -11.174 -23.932 33.970 1.00 6.98 315 ASN A N 1
ATOM 2417 C CA . ASN A 1 317 ? -9.721 -23.898 33.962 1.00 6.63 315 ASN A CA 1
ATOM 2418 C C . ASN A 1 317 ? -9.126 -23.166 35.156 1.00 7.87 315 ASN A C 1
ATOM 2419 O O . ASN A 1 317 ? -7.899 -23.160 35.302 1.00 8.30 315 ASN A O 1
ATOM 2424 N N . ARG A 1 318 ? -9.958 -22.586 36.022 1.00 8.09 316 ARG A N 1
ATOM 2425 C CA . ARG A 1 318 ? -9.515 -22.053 37.310 1.00 7.19 316 ARG A CA 1
ATOM 2426 C C . ARG A 1 318 ? -10.193 -22.778 38.476 1.00 9.18 316 ARG A C 1
ATOM 2427 O O . ARG A 1 318 ? -10.294 -22.236 39.584 1.00 10.33 316 ARG A O 1
ATOM 2435 N N . ASP A 1 319 ? -10.633 -24.007 38.253 1.00 8.19 317 ASP A N 1
ATOM 2436 C CA . ASP A 1 319 ? -11.261 -24.822 39.294 1.00 8.95 317 ASP A CA 1
ATOM 2437 C C . ASP A 1 319 ? -10.221 -25.301 40.300 1.00 8.79 317 ASP A C 1
ATOM 2438 O O . ASP A 1 319 ? -9.312 -26.050 39.919 1.00 9.76 317 ASP A O 1
ATOM 2443 N N . PRO A 1 320 ? -10.334 -24.946 41.588 1.00 9.83 318 PRO A N 1
ATOM 2444 C CA . PRO A 1 320 ? -9.355 -25.440 42.576 1.00 11.65 318 PRO A CA 1
ATOM 2445 C C . PRO A 1 320 ? -9.376 -26.945 42.770 1.00 12.57 318 PRO A C 1
ATOM 2446 O O . PRO A 1 320 ? -8.384 -27.492 43.261 1.00 13.61 318 PRO A O 1
ATOM 2450 N N . ASP A 1 321 ? -10.466 -27.630 42.402 1.00 9.58 319 ASP A N 1
ATOM 2451 C CA . ASP A 1 321 ? -10.505 -29.087 42.494 1.00 12.96 319 ASP A CA 1
ATOM 2452 C C . ASP A 1 321 ? -9.539 -29.740 41.513 1.00 12.57 319 ASP A C 1
ATOM 2453 O O . ASP A 1 321 ? -9.162 -30.902 41.702 1.00 14.50 319 ASP A O 1
ATOM 2458 N N . GLN A 1 322 ? -9.147 -29.023 40.464 1.00 11.38 320 GLN A N 1
ATOM 2459 C CA . GLN A 1 322 ? -8.235 -29.534 39.455 1.00 9.47 320 GLN A CA 1
ATOM 2460 C C . GLN A 1 322 ? -6.857 -28.901 39.504 1.00 9.89 320 GLN A C 1
ATOM 2461 O O . GLN A 1 322 ? -5.871 -29.579 39.209 1.00 11.80 320 GLN A O 1
ATOM 2467 N N . PHE A 1 323 ? -6.769 -27.618 39.857 1.00 10.35 321 PHE A N 1
ATOM 2468 C CA . PHE A 1 323 ? -5.518 -26.864 39.791 1.00 11.16 321 PHE A CA 1
ATOM 2469 C C . PHE A 1 323 ? -5.244 -26.253 41.158 1.00 12.43 321 PHE A C 1
ATOM 2470 O O . PHE A 1 323 ? -6.023 -25.390 41.610 1.00 12.59 321 PHE A O 1
ATOM 2478 N N . PRO A 1 324 ? -4.169 -26.640 41.835 1.00 12.77 322 PRO A N 1
ATOM 2479 C CA . PRO A 1 324 ? -3.783 -25.927 43.061 1.00 13.76 322 PRO A CA 1
ATOM 2480 C C . PRO A 1 324 ? -3.425 -24.480 42.748 1.00 13.78 322 PRO A C 1
ATOM 2481 O O . PRO A 1 324 ? -2.823 -24.186 41.712 1.00 13.07 322 PRO A O 1
ATOM 2485 N N . ASP A 1 325 ? -3.791 -23.571 43.653 1.00 12.74 323 ASP A N 1
ATOM 2486 C CA . ASP A 1 325 ? -3.517 -22.148 43.480 1.00 12.53 323 ASP A CA 1
ATOM 2487 C C . ASP A 1 325 ? -4.023 -21.675 42.110 1.00 10.95 323 ASP A C 1
ATOM 2488 O O . ASP A 1 325 ? -3.259 -21.116 41.316 1.00 11.20 323 ASP A O 1
ATOM 2493 N N . PRO A 1 326 ? -5.309 -21.891 41.808 1.00 10.56 324 PRO A N 1
ATOM 2494 C CA . PRO A 1 326 ? -5.782 -21.711 40.421 1.00 11.41 324 PRO A CA 1
ATOM 2495 C C . PRO A 1 326 ? -5.879 -20.269 39.982 1.00 9.58 324 PRO A C 1
ATOM 2496 O O . PRO A 1 326 ? -5.913 -20.014 38.773 1.00 11.06 324 PRO A O 1
ATOM 2500 N N . GLU A 1 327 ? -5.967 -19.317 40.903 1.00 9.91 325 GLU A N 1
ATOM 2501 C CA . GLU A 1 327 ? -6.068 -17.916 40.527 1.00 8.63 325 GLU A CA 1
ATOM 2502 C C . GLU A 1 327 ? -4.704 -17.262 40.334 1.00 9.36 325 GLU A C 1
ATOM 2503 O O . GLU A 1 327 ? -4.639 -16.060 40.051 1.00 13.23 325 GLU A O 1
ATOM 2509 N N . THR A 1 328 ? -3.621 -18.030 40.446 1.00 11.00 326 THR A N 1
ATOM 2510 C CA . THR A 1 328 ? -2.277 -17.531 40.206 1.00 10.58 326 THR A CA 1
ATOM 2511 C C . THR A 1 328 ? -1.763 -18.000 38.853 1.00 9.13 326 THR A C 1
ATOM 2512 O O . THR A 1 328 ? -1.912 -19.175 38.486 1.00 11.33 326 THR A O 1
ATOM 2516 N N . LEU A 1 329 ? -1.150 -17.067 38.127 1.00 10.32 327 LEU A N 1
ATOM 2517 C CA . LEU A 1 329 ? -0.419 -17.362 36.901 1.00 10.35 327 LEU A CA 1
ATOM 2518 C C . LEU A 1 329 ? 0.928 -17.958 37.291 1.00 13.79 327 LEU A C 1
ATOM 2519 O O . LEU A 1 329 ? 1.831 -17.246 37.745 1.00 14.29 327 LEU A O 1
ATOM 2524 N N . ARG A 1 330 ? 1.056 -19.273 37.142 1.00 12.00 328 ARG A N 1
ATOM 2525 C CA . ARG A 1 330 ? 2.261 -20.024 37.502 1.00 12.89 328 ARG A CA 1
ATOM 2526 C C . ARG A 1 330 ? 2.861 -20.538 36.196 1.00 12.11 328 ARG A C 1
ATOM 2527 O O . ARG A 1 330 ? 2.475 -21.595 35.699 1.00 11.92 328 ARG A O 1
ATOM 2535 N N . LEU A 1 331 ? 3.817 -19.789 35.642 1.00 12.93 329 LEU A N 1
ATOM 2536 C CA . LEU A 1 331 ? 4.229 -20.072 34.270 1.00 11.65 329 LEU A CA 1
ATOM 2537 C C . LEU A 1 331 ? 4.989 -21.385 34.121 1.00 10.54 329 LEU A C 1
ATOM 2538 O O . LEU A 1 331 ? 5.195 -21.826 32.984 1.00 12.29 329 LEU A O 1
ATOM 2543 N N . ASP A 1 332 ? 5.400 -22.018 35.224 1.00 12.29 330 ASP A N 1
ATOM 2544 C CA . ASP A 1 332 ? 6.017 -23.336 35.187 1.00 13.29 330 ASP A CA 1
ATOM 2545 C C . ASP A 1 332 ? 5.045 -24.442 35.590 1.00 17.32 330 ASP A C 1
ATOM 2546 O O . ASP A 1 332 ? 5.482 -25.558 35.901 1.00 16.62 330 ASP A O 1
ATOM 2551 N N . ARG A 1 333 ? 3.742 -24.159 35.569 1.00 12.12 331 ARG A N 1
ATOM 2552 C CA . ARG A 1 333 ? 2.749 -25.080 36.115 1.00 12.07 331 ARG A CA 1
ATOM 2553 C C . ARG A 1 333 ? 2.831 -26.458 35.468 1.00 14.66 331 ARG A C 1
ATOM 2554 O O . ARG A 1 333 ? 2.792 -26.590 34.241 1.00 15.13 331 ARG A O 1
ATOM 2562 N N . LYS A 1 334 ? 2.915 -27.489 36.314 1.00 15.95 332 LYS A N 1
ATOM 2563 C CA . LYS A 1 334 ? 2.943 -28.876 35.912 1.00 18.14 332 LYS A CA 1
ATOM 2564 C C . LYS A 1 334 ? 2.333 -29.698 37.041 1.00 18.49 332 LYS A C 1
ATOM 2565 O O . LYS A 1 334 ? 2.737 -29.519 38.203 1.00 21.35 332 LYS A O 1
ATOM 2571 N N . PRO A 1 335 ? 1.350 -30.574 36.758 1.00 14.42 333 PRO A N 1
ATOM 2572 C CA . PRO A 1 335 ? 0.700 -30.773 35.459 1.00 13.91 333 PRO A CA 1
ATOM 2573 C C . PRO A 1 335 ? -0.254 -29.631 35.126 1.00 13.02 333 PRO A C 1
ATOM 2574 O O . PRO A 1 335 ? -0.457 -28.756 35.962 1.00 12.80 333 PRO A O 1
ATOM 2578 N N . ASN A 1 336 ? -0.845 -29.659 33.930 1.00 12.89 334 ASN A N 1
ATOM 2579 C CA . ASN A 1 336 ? -1.734 -28.577 33.514 1.00 9.37 334 ASN A CA 1
ATOM 2580 C C . ASN A 1 336 ? -2.708 -29.144 32.476 1.00 10.03 334 ASN A C 1
ATOM 2581 O O . ASN A 1 336 ? -2.569 -28.944 31.262 1.00 9.84 334 ASN A O 1
ATOM 2586 N N . ASN A 1 337 ? -3.739 -29.833 32.970 1.00 9.04 335 ASN A N 1
ATOM 2587 C CA . ASN A 1 337 ? -4.719 -30.476 32.086 1.00 8.32 335 ASN A CA 1
ATOM 2588 C C . ASN A 1 337 ? -5.874 -29.523 31.756 1.00 8.56 335 ASN A C 1
ATOM 2589 O O . ASN A 1 337 ? -7.042 -29.811 31.984 1.00 10.12 335 ASN A O 1
ATOM 2594 N N . HIS A 1 338 ? -5.535 -28.385 31.160 1.00 8.46 336 HIS A N 1
ATOM 2595 C CA . HIS A 1 338 ? -6.565 -27.396 30.869 1.00 8.94 336 HIS A CA 1
ATOM 2596 C C . HIS A 1 338 ? -7.430 -27.838 29.689 1.00 6.69 336 HIS A C 1
ATOM 2597 O O . HIS A 1 338 ? -7.022 -28.638 28.830 1.00 7.97 336 HIS A O 1
ATOM 2604 N N . LEU A 1 339 ? -8.651 -27.300 29.657 1.00 6.92 337 LEU A N 1
ATOM 2605 C CA . LEU A 1 339 ? -9.642 -27.593 28.627 1.00 7.70 337 LEU A CA 1
ATOM 2606 C C . LEU A 1 339 ? -9.670 -26.557 27.501 1.00 7.53 337 LEU A C 1
ATOM 2607 O O . LEU A 1 339 ? -10.656 -26.489 26.770 1.00 7.84 337 LEU A O 1
ATOM 2612 N N . GLY A 1 340 ? -8.609 -25.767 27.328 1.00 7.26 338 GLY A N 1
ATOM 2613 C CA . GLY A 1 340 ? -8.678 -24.629 26.420 1.00 7.49 338 GLY A CA 1
ATOM 2614 C C . GLY A 1 340 ? -8.935 -24.959 24.961 1.00 7.24 338 GLY A C 1
ATOM 2615 O O . GLY A 1 340 ? -9.449 -24.101 24.235 1.00 7.61 338 GLY A O 1
ATOM 2616 N N . PHE A 1 341 ? -8.576 -26.163 24.510 1.00 7.00 339 PHE A N 1
ATOM 2617 C CA . PHE A 1 341 ? -8.826 -26.608 23.137 1.00 7.72 339 PHE A CA 1
ATOM 2618 C C . PHE A 1 341 ? -9.944 -27.648 23.044 1.00 8.07 339 PHE A C 1
ATOM 2619 O O . PHE A 1 341 ? -10.101 -28.301 22.000 1.00 8.39 339 PHE A O 1
ATOM 2627 N N . GLY A 1 342 ? -10.748 -27.807 24.093 1.00 8.02 340 GLY A N 1
ATOM 2628 C CA . GLY A 1 342 ? -11.886 -28.702 24.018 1.00 8.68 340 GLY A CA 1
ATOM 2629 C C . GLY A 1 342 ? -11.477 -30.160 24.160 1.00 8.65 340 GLY A C 1
ATOM 2630 O O . GLY A 1 342 ? -10.307 -30.511 24.314 1.00 8.72 340 GLY A O 1
ATOM 2631 N N . ARG A 1 343 ? -12.482 -31.030 24.096 1.00 7.86 341 ARG A N 1
ATOM 2632 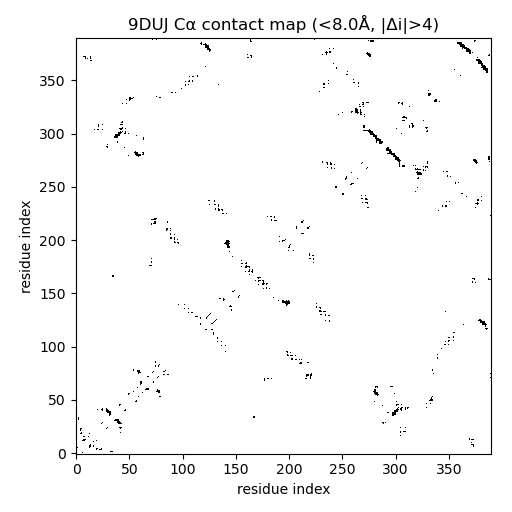C CA . ARG A 1 343 ? -12.254 -32.470 24.204 1.00 8.22 341 ARG A CA 1
ATOM 2633 C C . ARG A 1 343 ? -13.280 -33.204 23.365 1.00 11.45 341 ARG A C 1
ATOM 2634 O O . ARG A 1 343 ? -14.404 -32.730 23.185 1.00 12.29 341 ARG A O 1
ATOM 2642 N N . GLY A 1 344 ? -12.913 -34.397 22.913 1.00 10.57 342 GLY A N 1
ATOM 2643 C CA . GLY A 1 344 ? -13.906 -35.261 22.299 1.00 11.50 342 GLY A CA 1
ATOM 2644 C C . GLY A 1 344 ? -14.161 -34.956 20.831 1.00 10.02 342 GLY A C 1
ATOM 2645 O O . GLY A 1 344 ? -13.271 -34.539 20.087 1.00 11.26 342 GLY A O 1
ATOM 2646 N N . ALA A 1 345 ? -15.408 -35.181 20.419 1.00 11.32 343 ALA A N 1
ATOM 2647 C CA . ALA A 1 345 ? -15.740 -35.193 18.997 1.00 11.35 343 ALA A CA 1
ATOM 2648 C C . ALA A 1 345 ? -15.568 -33.835 18.332 1.00 11.47 343 ALA A C 1
ATOM 2649 O O . ALA A 1 345 ? -15.394 -33.778 17.108 1.00 11.84 343 ALA A O 1
ATOM 2651 N N . HIS A 1 346 ? -15.625 -32.745 19.102 1.00 9.26 344 HIS A N 1
ATOM 2652 C CA . HIS A 1 346 ? -15.530 -31.399 18.550 1.00 9.20 344 HIS A CA 1
ATOM 2653 C C . HIS A 1 346 ? -14.283 -30.660 19.005 1.00 7.90 344 HIS A C 1
ATOM 2654 O O . HIS A 1 346 ? -14.238 -29.431 18.908 1.00 9.04 344 HIS A O 1
ATOM 2661 N N . SER A 1 347 ? -13.262 -31.382 19.461 1.00 8.12 345 SER A N 1
ATOM 2662 C CA . SER A 1 347 ? -12.053 -30.717 19.927 1.00 9.11 345 SER A CA 1
ATOM 2663 C C . SER A 1 347 ? -11.404 -29.910 18.798 1.00 7.36 345 SER A C 1
ATOM 2664 O O . SER A 1 347 ? -11.598 -30.175 17.601 1.00 8.12 345 SER A O 1
ATOM 2667 N N . CYS A 1 348 ? -10.616 -28.912 19.202 1.00 6.79 346 CYS A N 1
ATOM 2668 C CA . CYS A 1 348 ? -10.084 -27.935 18.256 1.00 7.11 346 CYS A CA 1
ATOM 2669 C C . CYS A 1 348 ? -9.250 -28.589 17.154 1.00 8.57 346 CYS A C 1
ATOM 2670 O O . CYS A 1 348 ? -8.342 -29.380 17.424 1.00 10.13 346 CYS A O 1
ATOM 2673 N N . LEU A 1 349 ? -9.553 -28.246 15.902 1.00 8.75 347 LEU A N 1
ATOM 2674 C CA . LEU A 1 349 ? -8.759 -28.748 14.789 1.00 8.87 347 LEU A CA 1
ATOM 2675 C C . LEU A 1 349 ? -7.519 -27.910 14.511 1.00 10.47 347 LEU A C 1
ATOM 2676 O O . LEU A 1 349 ? -6.626 -28.371 13.790 1.00 11.33 347 LEU A O 1
ATOM 2681 N N . GLY A 1 350 ? -7.432 -26.706 15.064 1.00 8.23 348 GLY A N 1
ATOM 2682 C CA . GLY A 1 350 ? -6.339 -25.804 14.785 1.00 8.41 348 GLY A CA 1
ATOM 2683 C C . GLY A 1 350 ? -5.312 -25.679 15.885 1.00 9.51 348 GLY A C 1
ATOM 2684 O O . GLY A 1 350 ? -4.461 -24.786 15.808 1.00 9.64 348 GLY A O 1
ATOM 2685 N N . LEU A 1 351 ? -5.350 -26.546 16.900 1.00 8.73 349 LEU A N 1
ATOM 2686 C CA . LEU A 1 351 ? -4.551 -26.302 18.099 1.00 9.54 349 LEU A CA 1
ATOM 2687 C C . LEU A 1 351 ? -3.048 -26.305 17.818 1.00 9.87 349 LEU A C 1
ATOM 2688 O O . LEU A 1 351 ? -2.301 -25.581 18.485 1.00 10.98 349 LEU A O 1
ATOM 2693 N N . ASN A 1 352 ? -2.579 -27.063 16.824 1.00 10.20 350 ASN A N 1
ATOM 2694 C CA . ASN A 1 352 ? -1.146 -27.039 16.544 1.00 9.09 350 ASN A CA 1
ATOM 2695 C C . ASN A 1 352 ? -0.737 -25.734 15.867 1.00 8.87 350 ASN A C 1
ATOM 2696 O O . ASN A 1 352 ? 0.345 -25.198 16.142 1.00 11.17 350 ASN A O 1
ATOM 2701 N N . VAL A 1 353 ? -1.600 -25.193 15.009 1.00 8.66 351 VAL A N 1
ATOM 2702 C CA . VAL A 1 353 ? -1.350 -23.880 14.428 1.00 10.17 351 VAL A CA 1
ATOM 2703 C C . VAL A 1 353 ? -1.407 -22.806 15.505 1.00 10.63 351 VAL A C 1
ATOM 2704 O O . VAL A 1 353 ? -0.556 -21.908 15.553 1.00 10.41 351 VAL A O 1
ATOM 2708 N N . ALA A 1 354 ? -2.394 -22.894 16.405 1.00 8.75 352 ALA A N 1
ATOM 2709 C CA . ALA A 1 354 ? -2.527 -21.891 17.458 1.00 9.49 352 ALA A CA 1
ATOM 2710 C C . ALA A 1 354 ? -1.300 -21.864 18.361 1.00 8.73 352 ALA A C 1
ATOM 2711 O O . ALA A 1 354 ? -0.844 -20.789 18.765 1.00 9.36 352 ALA A O 1
ATOM 2713 N N . ARG A 1 355 ? -0.754 -23.040 18.698 1.00 8.93 353 ARG A N 1
ATOM 2714 C CA . ARG A 1 355 ? 0.430 -23.067 19.553 1.00 10.43 353 ARG A CA 1
ATOM 2715 C C . ARG A 1 355 ? 1.640 -22.489 18.836 1.00 9.28 353 ARG A C 1
ATOM 2716 O O . ARG A 1 355 ? 2.457 -21.788 19.451 1.00 11.06 353 ARG A O 1
ATOM 2724 N N . ILE A 1 356 ? 1.780 -22.774 17.536 1.00 9.99 354 ILE A N 1
ATOM 2725 C CA . ILE A 1 356 ? 2.867 -22.172 16.771 1.00 10.00 354 ILE A CA 1
ATOM 2726 C C . ILE A 1 356 ? 2.754 -20.652 16.813 1.00 11.97 354 ILE A C 1
ATOM 2727 O O . ILE A 1 356 ? 3.734 -19.944 17.082 1.00 12.04 354 ILE A O 1
ATOM 2732 N N . GLU A 1 357 ? 1.544 -20.130 16.611 1.00 9.65 355 GLU A N 1
ATOM 2733 C CA . GLU A 1 357 ? 1.346 -18.682 16.650 1.00 10.75 355 GLU A CA 1
ATOM 2734 C C . GLU A 1 357 ? 1.736 -18.100 18.008 1.00 8.96 355 GLU A C 1
ATOM 2735 O O . GLU A 1 357 ? 2.376 -17.040 18.086 1.00 9.62 355 GLU A O 1
ATOM 2741 N N . ALA A 1 358 ? 1.382 -18.791 19.093 1.00 8.86 356 ALA A N 1
ATOM 2742 C CA . ALA A 1 358 ? 1.694 -18.278 20.424 1.00 7.54 356 ALA A CA 1
ATOM 2743 C C . ALA A 1 358 ? 3.194 -18.319 20.695 1.00 10.62 356 ALA A C 1
ATOM 2744 O O . ALA A 1 358 ? 3.773 -17.338 21.177 1.00 10.08 356 ALA A O 1
ATOM 2746 N N . HIS A 1 359 ? 3.842 -19.441 20.375 1.00 10.15 357 HIS A N 1
ATOM 2747 C CA . HIS A 1 359 ? 5.282 -19.554 20.595 1.00 10.89 357 HIS A CA 1
ATOM 2748 C C . HIS A 1 359 ? 6.057 -18.563 19.735 1.00 11.00 357 HIS A C 1
ATOM 2749 O O . HIS A 1 359 ? 7.037 -17.964 20.197 1.00 11.37 357 HIS A O 1
ATOM 2756 N N . VAL A 1 360 ? 5.644 -18.396 18.474 1.00 9.80 358 VAL A N 1
ATOM 2757 C CA . VAL A 1 360 ? 6.319 -17.454 17.580 1.00 10.18 358 VAL A CA 1
ATOM 2758 C C . VAL A 1 360 ? 6.164 -16.032 18.095 1.00 11.21 358 VAL A C 1
ATOM 2759 O O . VAL A 1 360 ? 7.130 -15.261 18.147 1.00 12.05 358 VAL A O 1
ATOM 2763 N N . THR A 1 361 ? 4.943 -15.663 18.484 1.00 10.05 359 THR A N 1
ATOM 2764 C CA . THR A 1 361 ? 4.694 -14.293 18.927 1.00 9.48 359 THR A CA 1
ATOM 2765 C C . THR A 1 361 ? 5.459 -13.980 20.201 1.00 11.47 359 THR A C 1
ATOM 2766 O O . THR A 1 361 ? 6.123 -12.943 20.300 1.00 11.90 359 THR A O 1
ATOM 2770 N N . LEU A 1 362 ? 5.367 -14.856 21.199 1.00 10.81 360 LEU A N 1
ATOM 2771 C CA . LEU A 1 362 ? 6.061 -14.566 22.449 1.00 11.87 360 LEU A CA 1
ATOM 2772 C C . LEU A 1 362 ? 7.572 -14.564 22.258 1.00 12.45 360 LEU A C 1
ATOM 2773 O O . LEU A 1 362 ? 8.272 -13.721 22.837 1.00 14.82 360 LEU A O 1
ATOM 2778 N N . GLY A 1 363 ? 8.096 -15.501 21.463 1.00 11.96 361 GLY A N 1
ATOM 2779 C CA . GLY A 1 363 ? 9.524 -15.498 21.189 1.00 14.60 361 GLY A CA 1
ATOM 2780 C C . GLY A 1 363 ? 9.977 -14.216 20.517 1.00 16.62 361 GLY A C 1
ATOM 2781 O O . GLY A 1 363 ? 11.051 -13.688 20.824 1.00 17.95 361 GLY A O 1
ATOM 2782 N N . ALA A 1 364 ? 9.151 -13.681 19.619 1.00 14.46 362 ALA A N 1
ATOM 2783 C CA . ALA A 1 364 ? 9.510 -12.449 18.917 1.00 12.98 362 ALA A CA 1
ATOM 2784 C C . ALA A 1 364 ? 9.416 -11.243 19.845 1.00 16.80 362 ALA A C 1
ATOM 2785 O O . ALA A 1 364 ? 10.266 -10.346 19.794 1.00 16.02 362 ALA A O 1
ATOM 2787 N N . LEU A 1 365 ? 8.405 -11.213 20.719 1.00 13.25 363 LEU A N 1
ATOM 2788 C CA . LEU A 1 365 ? 8.268 -10.098 21.647 1.00 11.52 363 LEU A CA 1
ATOM 2789 C C . LEU A 1 365 ? 9.394 -10.080 22.667 1.00 15.65 363 LEU A C 1
ATOM 2790 O O . LEU A 1 365 ? 9.820 -9.009 23.101 1.00 15.78 363 LEU A O 1
ATOM 2795 N N . LEU A 1 366 ? 9.898 -11.249 23.047 1.00 14.90 364 LEU A N 1
ATOM 2796 C CA . LEU A 1 366 ? 10.977 -11.310 24.022 1.00 16.95 364 LEU A CA 1
ATOM 2797 C C . LEU A 1 366 ? 12.284 -10.741 23.489 1.00 17.48 364 LEU A C 1
ATOM 2798 O O . LEU A 1 366 ? 13.191 -10.481 24.287 1.00 22.02 364 LEU A O 1
ATOM 2803 N N . ARG A 1 367 ? 12.406 -10.540 22.176 1.00 17.72 365 ARG A N 1
ATOM 2804 C CA . ARG A 1 367 ? 13.563 -9.856 21.611 1.00 20.67 365 ARG A CA 1
ATOM 2805 C C . ARG A 1 367 ? 13.452 -8.342 21.742 1.00 22.51 365 ARG A C 1
ATOM 2806 O O . ARG A 1 367 ? 14.386 -7.629 21.361 1.00 23.79 365 ARG A O 1
ATOM 2814 N N . HIS A 1 368 ? 12.338 -7.843 22.277 1.00 16.30 366 HIS A N 1
ATOM 2815 C CA A HIS A 1 368 ? 12.162 -6.444 22.621 0.58 19.97 366 HIS A CA 1
ATOM 2816 C CA B HIS A 1 368 ? 12.317 -6.380 22.418 0.42 20.14 366 HIS A CA 1
ATOM 2817 C C A HIS A 1 368 ? 11.851 -6.415 24.116 0.58 21.09 366 HIS A C 1
ATOM 2818 C C B HIS A 1 368 ? 12.545 -5.925 23.851 0.42 20.40 366 HIS A C 1
ATOM 2819 O O A HIS A 1 368 ? 10.695 -6.213 24.511 0.58 18.69 366 HIS A O 1
ATOM 2820 O O B HIS A 1 368 ? 12.005 -6.515 24.794 0.42 19.56 366 HIS A O 1
ATOM 2827 N N A PRO A 1 369 ? 12.845 -6.643 24.977 0.54 18.88 367 PRO A N 1
ATOM 2828 N N B PRO A 1 369 ? 13.376 -4.888 23.993 0.46 20.31 367 PRO A N 1
ATOM 2829 C CA A PRO A 1 369 ? 12.545 -6.784 26.414 0.54 22.55 367 PRO A CA 1
ATOM 2830 C CA B PRO A 1 369 ? 13.730 -4.379 25.323 0.46 21.75 367 PRO A CA 1
ATOM 2831 C C A PRO A 1 369 ? 11.811 -5.594 27.014 0.54 22.46 367 PRO A C 1
ATOM 2832 C C B PRO A 1 369 ? 12.630 -3.468 25.844 0.46 21.34 367 PRO A C 1
ATOM 2833 O O A PRO A 1 369 ? 11.127 -5.761 28.033 0.54 21.33 367 PRO A O 1
ATOM 2834 O O B PRO A 1 369 ? 12.258 -2.489 25.194 0.46 29.71 367 PRO A O 1
ATOM 2841 N N A GLY A 1 370 ? 11.911 -4.413 26.401 0.54 21.88 368 GLY A N 1
ATOM 2842 N N B GLY A 1 370 ? 12.097 -3.806 27.010 0.46 26.17 368 GLY A N 1
ATOM 2843 C CA A GLY A 1 370 ? 11.315 -3.200 26.927 0.54 22.91 368 GLY A CA 1
ATOM 2844 C CA B GLY A 1 370 ? 11.134 -2.938 27.656 0.46 24.74 368 GLY A CA 1
ATOM 2845 C C A GLY A 1 370 ? 9.862 -2.982 26.553 0.54 23.16 368 GLY A C 1
ATOM 2846 C C B GLY A 1 370 ? 9.813 -2.777 26.937 0.46 23.10 368 GLY A C 1
ATOM 2847 O O A GLY A 1 370 ? 9.369 -1.850 26.595 0.54 23.83 368 GLY A O 1
ATOM 2848 O O B GLY A 1 370 ? 9.292 -1.657 26.859 0.46 23.49 368 GLY A O 1
ATOM 2849 N N A VAL A 1 371 ? 9.168 -4.062 26.183 0.46 18.23 369 VAL A N 1
ATOM 2850 N N B VAL A 1 371 ? 9.259 -3.865 26.392 0.54 19.11 369 VAL A N 1
ATOM 2851 C CA A VAL A 1 371 ? 7.731 -3.997 25.942 0.46 16.95 369 VAL A CA 1
ATOM 2852 C CA B VAL A 1 371 ? 7.867 -3.822 25.971 0.54 16.82 369 VAL A CA 1
ATOM 2853 C C . VAL A 1 371 ? 7.005 -3.499 27.183 1.00 16.87 369 VAL A C 1
ATOM 2854 O O . VAL A 1 371 ? 7.255 -3.967 28.305 1.00 18.43 369 VAL A O 1
ATOM 2861 N N . ARG A 1 372 ? 6.041 -2.609 26.982 1.00 14.15 370 ARG A N 1
ATOM 2862 C CA . ARG A 1 372 ? 5.212 -2.136 28.080 1.00 13.65 370 ARG A CA 1
ATOM 2863 C C . ARG A 1 372 ? 3.927 -1.547 27.525 1.00 11.40 370 ARG A C 1
ATOM 2864 O O . ARG A 1 372 ? 3.844 -1.174 26.349 1.00 11.64 370 ARG A O 1
ATOM 2872 N N . SER A 1 373 ? 2.921 -1.479 28.392 1.00 14.86 371 SER A N 1
ATOM 2873 C CA . SER A 1 373 ? 1.653 -0.889 28.011 1.00 13.34 371 SER A CA 1
ATOM 2874 C C . SER A 1 373 ? 1.834 0.592 27.718 1.00 14.48 371 SER A C 1
ATOM 2875 O O . SER A 1 373 ? 2.702 1.266 28.287 1.00 16.06 371 SER A O 1
ATOM 2878 N N . ALA A 1 374 ? 1.001 1.094 26.812 1.00 12.24 372 ALA A N 1
ATOM 2879 C CA . ALA A 1 374 ? 0.999 2.500 26.433 1.00 12.64 372 ALA A CA 1
ATOM 2880 C C . ALA A 1 374 ? -0.409 3.073 26.497 1.00 16.25 372 ALA A C 1
ATOM 2881 O O . ALA A 1 374 ? -0.749 3.987 25.745 1.00 22.01 372 ALA A O 1
ATOM 2883 N N . GLY A 1 375 ? -1.227 2.549 27.393 1.00 15.13 373 GLY A N 1
ATOM 2884 C CA . GLY A 1 375 ? -2.631 2.902 27.461 1.00 17.46 373 GLY A CA 1
ATOM 2885 C C . GLY A 1 375 ? -3.434 1.744 28.017 1.00 19.21 373 GLY A C 1
ATOM 2886 O O . GLY A 1 375 ? -2.926 0.646 28.229 1.00 18.30 373 GLY A O 1
ATOM 2887 N N . GLU A 1 376 ? -4.726 2.009 28.246 1.00 17.92 374 GLU A N 1
ATOM 2888 C CA . GLU A 1 376 ? -5.574 1.001 28.874 1.00 17.65 374 GLU A CA 1
ATOM 2889 C C . GLU A 1 376 ? -6.073 -0.019 27.848 1.00 15.02 374 GLU A C 1
ATOM 2890 O O . GLU A 1 376 ? -6.475 0.355 26.746 1.00 17.25 374 GLU A O 1
ATOM 2896 N N . PRO A 1 377 ? -6.070 -1.303 28.198 1.00 15.40 375 PRO A N 1
ATOM 2897 C CA . PRO A 1 377 ? -6.761 -2.290 27.361 1.00 13.04 375 PRO A CA 1
ATOM 2898 C C . PRO A 1 377 ? -8.256 -2.011 27.299 1.00 13.96 375 PRO A C 1
ATOM 2899 O O . PRO A 1 377 ? -8.848 -1.439 28.217 1.00 18.29 375 PRO A O 1
ATOM 2903 N N . VAL A 1 378 ? -8.869 -2.427 26.194 1.00 12.82 376 VAL A N 1
ATOM 2904 C CA . VAL A 1 378 ? -10.312 -2.343 25.997 1.00 12.61 376 VAL A CA 1
ATOM 2905 C C . VAL A 1 378 ? -10.822 -3.751 25.716 1.00 10.76 376 VAL A C 1
ATOM 2906 O O . VAL A 1 378 ? -10.338 -4.420 24.793 1.00 11.18 376 VAL A O 1
ATOM 2910 N N . VAL A 1 379 ? -11.790 -4.201 26.517 1.00 13.26 377 VAL A N 1
ATOM 2911 C CA . VAL A 1 379 ? -12.352 -5.545 26.412 1.00 11.85 377 VAL A CA 1
ATOM 2912 C C . VAL A 1 379 ? -13.514 -5.548 25.424 1.00 11.08 377 VAL A C 1
ATOM 2913 O O . VAL A 1 379 ? -14.361 -4.647 25.437 1.00 16.02 377 VAL A O 1
ATOM 2917 N N . ARG A 1 380 ? -13.568 -6.570 24.565 1.00 10.86 378 ARG A N 1
ATOM 2918 C CA . ARG A 1 380 ? -14.719 -6.748 23.696 1.00 10.43 378 ARG A CA 1
ATOM 2919 C C . ARG A 1 380 ? -15.947 -7.119 24.528 1.00 11.13 378 ARG A C 1
ATOM 2920 O O . ARG A 1 380 ? -15.838 -7.891 25.486 1.00 11.70 378 ARG A O 1
ATOM 2928 N N . PRO A 1 381 ? -17.131 -6.603 24.182 1.00 12.42 379 PRO A N 1
ATOM 2929 C CA . PRO A 1 381 ? -18.348 -6.948 24.957 1.00 13.84 379 PRO A CA 1
ATOM 2930 C C . PRO A 1 381 ? -18.928 -8.291 24.536 1.00 13.74 379 PRO A C 1
ATOM 2931 O O . PRO A 1 381 ? -20.018 -8.399 23.972 1.00 17.93 379 PRO A O 1
ATOM 2935 N N . ASN A 1 382 ? -18.174 -9.352 24.811 1.00 11.91 380 ASN A N 1
ATOM 2936 C CA . ASN A 1 382 ? -18.567 -10.694 24.407 1.00 11.93 380 ASN A CA 1
ATOM 2937 C C . ASN A 1 382 ? -18.350 -11.643 25.571 1.00 10.67 380 ASN A C 1
ATOM 2938 O O . ASN A 1 382 ? -17.277 -11.641 26.180 1.00 10.97 380 ASN A O 1
ATOM 2943 N N . GLY A 1 383 ? -19.373 -12.445 25.871 1.00 10.06 381 GLY A N 1
ATOM 2944 C CA . GLY A 1 383 ? -19.326 -13.388 26.969 1.00 11.93 381 GLY A CA 1
ATOM 2945 C C . GLY A 1 383 ? -18.984 -14.810 26.564 1.00 12.00 381 GLY A C 1
ATOM 2946 O O . GLY A 1 383 ? -18.697 -15.635 27.429 1.00 12.79 381 GLY A O 1
ATOM 2947 N N . THR A 1 384 ? -19.019 -15.121 25.267 1.00 10.89 382 THR A N 1
ATOM 2948 C CA . THR A 1 384 ? -18.752 -16.475 24.783 1.00 8.71 382 THR A CA 1
ATOM 2949 C C . THR A 1 384 ? -17.310 -16.653 24.321 1.00 9.04 382 THR A C 1
ATOM 2950 O O . THR A 1 384 ? -16.659 -17.652 24.654 1.00 9.58 382 THR A O 1
ATOM 2954 N N . LEU A 1 385 ? -16.819 -15.712 23.519 1.00 9.82 383 LEU A N 1
ATOM 2955 C CA . LEU A 1 385 ? -15.445 -15.671 23.029 1.00 9.83 383 LEU A CA 1
ATOM 2956 C C . LEU A 1 385 ? -14.833 -14.386 23.578 1.00 9.11 383 LEU A C 1
ATOM 2957 O O . LEU A 1 385 ? -15.219 -13.284 23.160 1.00 10.79 383 LEU A O 1
ATOM 2962 N N . ARG A 1 386 ? -13.903 -14.517 24.526 1.00 7.31 384 ARG A N 1
ATOM 2963 C CA . ARG A 1 386 ? -13.391 -13.382 25.298 1.00 8.15 384 ARG A CA 1
ATOM 2964 C C . ARG A 1 386 ? -12.078 -12.859 24.725 1.00 9.06 384 ARG A C 1
ATOM 2965 O O . ARG A 1 386 ? -11.141 -13.633 24.494 1.00 8.87 384 ARG A O 1
ATOM 2973 N N . GLY A 1 387 ? -12.000 -11.546 24.534 1.00 8.78 385 GLY A N 1
ATOM 2974 C CA . GLY A 1 387 ? -10.747 -10.953 24.117 1.00 8.28 385 GLY A CA 1
ATOM 2975 C C . GLY A 1 387 ? -10.819 -9.443 24.115 1.00 10.98 385 GLY A C 1
ATOM 2976 O O . GLY A 1 387 ? -11.819 -8.846 24.523 1.00 9.93 385 GLY A O 1
ATOM 2977 N N . LEU A 1 388 ? -9.734 -8.834 23.643 1.00 10.39 386 LEU A N 1
ATOM 2978 C CA . LEU A 1 388 ? -9.564 -7.389 23.678 1.00 9.77 386 LEU A CA 1
ATOM 2979 C C . LEU A 1 388 ? -9.797 -6.797 22.297 1.00 9.13 386 LEU A C 1
ATOM 2980 O O . LEU A 1 388 ? -9.481 -7.418 21.282 1.00 10.83 386 LEU A O 1
ATOM 2985 N N . SER A 1 389 ? -10.354 -5.582 22.268 1.00 11.54 387 SER A N 1
ATOM 2986 C CA . SER A 1 389 ? -10.392 -4.823 21.026 1.00 12.73 387 SER A CA 1
ATOM 2987 C C . SER A 1 389 ? -9.215 -3.868 20.888 1.00 11.27 387 SER A C 1
ATOM 2988 O O . SER A 1 389 ? -8.897 -3.458 19.768 1.00 14.17 387 SER A O 1
ATOM 2991 N N . ARG A 1 390 ? -8.567 -3.495 21.991 1.00 11.15 388 ARG A N 1
ATOM 2992 C CA A ARG A 1 390 ? -7.399 -2.625 21.941 0.49 12.43 388 ARG A CA 1
ATOM 2993 C CA B ARG A 1 390 ? -7.400 -2.629 21.940 0.51 12.43 388 ARG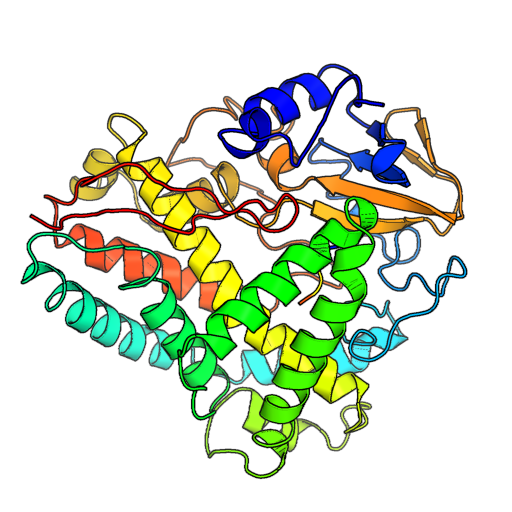 A CA 1
ATOM 2994 C C . ARG A 1 390 ? -6.448 -3.029 23.055 1.00 9.96 388 ARG A C 1
ATOM 2995 O O . ARG A 1 390 ? -6.888 -3.367 24.158 1.00 11.52 388 ARG A O 1
ATOM 3010 N N . LEU A 1 391 ? -5.146 -3.002 22.757 1.00 9.80 389 LEU A N 1
ATOM 3011 C CA . LEU A 1 391 ? -4.100 -3.249 23.753 1.00 10.17 389 LEU A CA 1
ATOM 3012 C C . LEU A 1 391 ? -2.926 -2.348 23.406 1.00 10.08 389 LEU A C 1
ATOM 3013 O O . LEU A 1 391 ? -1.989 -2.749 22.703 1.00 10.11 389 LEU A O 1
ATOM 3018 N N . PRO A 1 392 ? -2.964 -1.098 23.861 1.00 10.00 390 PRO A N 1
ATOM 3019 C CA . PRO A 1 392 ? -1.918 -0.135 23.484 1.00 11.39 390 PRO A CA 1
ATOM 3020 C C . PRO A 1 392 ? -0.564 -0.554 24.027 1.00 9.58 390 PRO A C 1
ATOM 3021 O O . PRO A 1 392 ? -0.428 -0.907 25.203 1.00 11.60 390 PRO A O 1
ATOM 3025 N N . LEU A 1 393 ? 0.453 -0.483 23.168 1.00 9.67 391 LEU A N 1
ATOM 3026 C CA . LEU A 1 393 ? 1.742 -1.071 23.487 1.00 10.68 391 LEU A CA 1
ATOM 3027 C C . LEU A 1 393 ? 2.866 -0.246 22.877 1.00 11.66 391 LEU A C 1
ATOM 3028 O O . LEU A 1 393 ? 2.699 0.380 21.828 1.00 9.86 391 LEU A O 1
ATOM 3033 N N . THR A 1 394 ? 4.014 -0.248 23.553 1.00 11.62 392 THR A N 1
ATOM 3034 C CA A THR A 1 394 ? 5.258 0.209 22.954 0.62 11.88 392 THR A CA 1
ATOM 3035 C CA B THR A 1 394 ? 5.267 0.227 22.981 0.38 11.91 392 THR A CA 1
ATOM 3036 C C . THR A 1 394 ? 6.306 -0.872 23.146 1.00 12.58 392 THR A C 1
ATOM 3037 O O . THR A 1 394 ? 6.323 -1.563 24.169 1.00 14.25 392 THR A O 1
ATOM 3044 N N . LEU A 1 395 ? 7.163 -1.042 22.142 1.00 12.16 393 LEU A N 1
ATOM 3045 C CA . LEU A 1 395 ? 8.180 -2.077 22.227 1.00 13.17 393 LEU A CA 1
ATOM 3046 C C . LEU A 1 395 ? 9.481 -1.585 22.842 1.00 16.13 393 LEU A C 1
ATOM 3047 O O . LEU A 1 395 ? 10.340 -2.410 23.170 1.00 17.09 393 LEU A O 1
ATOM 3052 N N . GLY A 1 396 ? 9.638 -0.281 23.033 1.00 16.67 394 GLY A N 1
ATOM 3053 C CA . GLY A 1 396 ? 10.827 0.241 23.686 1.00 17.26 394 GLY A CA 1
ATOM 3054 C C . GLY A 1 396 ? 12.065 0.251 22.807 1.00 25.46 394 GLY A C 1
ATOM 3055 O O . GLY A 1 396 ? 11.992 0.065 21.585 1.00 24.32 394 GLY A O 1
ATOM 3065 N N . ARG B 2 2 ? -23.557 -19.522 22.459 1.00 9.83 2 ARG B N 1
ATOM 3066 C CA . ARG B 2 2 ? -23.261 -20.615 21.536 1.00 13.24 2 ARG B CA 1
ATOM 3067 C C . ARG B 2 2 ? -21.962 -20.287 20.821 1.00 11.08 2 ARG B C 1
ATOM 3068 O O . ARG B 2 2 ? -21.856 -19.259 20.146 1.00 11.60 2 ARG B O 1
ATOM 3076 N N . TYR B 2 3 ? -20.974 -21.161 20.955 1.00 10.85 3 TYR B N 1
ATOM 3077 C CA . TYR B 2 3 ? -19.656 -20.915 20.380 1.00 8.73 3 TYR B CA 1
ATOM 3078 C C . TYR B 2 3 ? -19.652 -21.434 18.942 1.00 9.64 3 TYR B C 1
ATOM 3079 O O . TYR B 2 3 ? -19.235 -22.558 18.651 1.00 9.79 3 TYR B O 1
ATOM 3088 N N . LEU B 2 4 ? -20.106 -20.583 18.024 1.00 9.53 4 LEU B N 1
ATOM 3089 C CA . LEU B 2 4 ? -20.314 -20.957 16.629 1.00 10.14 4 LEU B CA 1
ATOM 3090 C C . LEU B 2 4 ? -19.740 -19.882 15.722 1.00 9.98 4 LEU B C 1
ATOM 3091 O O . LEU B 2 4 ? -20.201 -18.736 15.744 1.00 11.06 4 LEU B O 1
ATOM 3096 N N . HIS B 2 5 ? -18.761 -20.256 14.907 1.00 9.73 5 HIS B N 1
ATOM 3097 C CA . HIS B 2 5 ? -18.199 -19.324 13.935 1.00 10.45 5 HIS B CA 1
ATOM 3098 C C . HIS B 2 5 ? -18.922 -19.424 12.587 1.00 15.63 5 HIS B C 1
ATOM 3099 O O . HIS B 2 5 ? -20.087 -19.837 12.532 1.00 11.74 5 HIS B O 1
#

Radius of gyration: 20.42 Å; Cα contacts (8 Å, |Δi|>4): 683; chains: 2; bounding box: 52×47×53 Å

Solvent-accessible surface area: 16983 Å² total

Nearest PDB structures (foldseek):
  8spc-assembly1_A  TM=9.777E-01  e=2.976E-57  Streptomyces atratus
  8spp-assembly1_A  TM=9.800E-01  e=8.672E-57  Streptomyces atratus
  3ejd-assembly2_D  TM=8.424E-01  e=2.956E-24  Bacillus subtilis
  2fr7-assembly1_A  TM=8.631E-01  e=1.098E-23  Rhodopseudomonas palustris CGA009
  3ejd-assembly3_F  TM=8.394E-01  e=7.814E-24  Bacillus subtilis

B-factor: mean 17.44, std 8.88, range [5.73, 60.53]

Foldseek 3Di:
DDDPQDDLLDVVCLVPVQVSLVVCCVPPQFDQDVLLLATEHQAQVVLQVLQACCVFWPLALVLLVDDADPLGQALRRHDPPVNVLVLVLLLVLLVPDDVVVLLVVLLVVLLVQVVVQLVDPWDWCLPSPQLVSLQVSLCVQAQHDGDDPDPVVVVLLLLLQVCVVCSNPVVSPVSNNVSSVVLLVVLVVCLVPPHDDHSSVSSVVPVVPSPDDPDSRSSSHVSVSSSCSNPQLSQLLQQLVVVQQPAPPNLVCVLVVVADPVLQVLLSCLQCRFFQKDKTAGQAFDADPNDTDHHSGMYIYRQNSNSQHCVVAPPSNDRDSRDPPRPGQSQHDHSNGHSCVSVSSSNNNSNSVSLSPFDDKHFDDDWAWDSGSGGTGTPGTMIHRD/DPDD

InterPro domains:
  IPR001128 Cytochrome P450 [PF00067] (269-366)
  IPR002397 Cytochrome P450, B-class [PR00359] (86-97)
  IPR002397 Cytochrome P450, B-class [PR00359] (271-282)
  IPR002397 Cytochrome P450, B-class [PR00359] (288-315)
  IPR002397 Cytochrome P450, B-class [PR00359] (316-331)
  IPR002397 Cytochrome P450, B-class [PR00359] (337-346)
  IPR002397 Cytochrome P450, B-class [PR00359] (346-357)
  IPR017972 Cytochrome P450, conserved site [PS00086] (339-348)
  IPR036396 Cytochrome P450 superfamily [G3DSA:1.10.630.10] (6-394)
  IPR036396 Cytochrome P450 superfamily [SSF48264] (14-393)

Organism: Streptomyces atratus (NCBI:txid1893)